Protein AF-0000000072273675 (afdb_homodimer)

Nearest PDB structures (foldseek):
  3fvq-assembly1_A  TM=9.321E-01  e=2.112E-23  Neisseria gonorrhoeae FA 1090
  3fvq-assembly1_B  TM=9.303E-01  e=1.885E-23  Neisseria gonorrhoeae FA 1090
  4u00-assembly1_A  TM=9.281E-01  e=3.523E-23  Thermus thermophilus HB8
  7z19-assembly1_I  TM=9.362E-01  e=3.835E-22  Escherichia coli
  7z17-assembly1_J  TM=9.363E-01  e=7.586E-22  Escherichia coli

Radius of gyration: 26.08 Å; Cα contacts (8 Å, |Δi|>4): 1330; chains: 2; bounding box: 61×72×81 Å

Sequence (666 aa):
MPQPMIVLDHLTKRFAETTVVDDVSLGIDEGTVLTVVGTSGSGKSTLLRLINRLIEPTAGRVLIGGVDTATLAGDDLRRRIGYVIQGYGLFPHRTVAENIATVPRLLKWPRPRIDVRVRDLLAAFQLDPAEHATKFPHQLSGGEQQRVGVARALAAEPALLLMDEPFGALDPLIRGKAQDDLRALQRRFGTTVLLVTHDMEEAFRLGDRVAVMDRARVLQCAPPATLLTRPADAFVERLIGGADRPFRLLDLLSVEAALEPGSAEGPPLAAGASLRDALSALAWSGRPAMAVTDAEGRVLGKVSLGGILAHARGATGDVGVPPAEAEPARGTRMPQPMIVLDHLTKRFAETTVVDDVSLGIDEGTVLTVVGTSGSGKSTLLRLINRLIEPTAGRVLIGGVDTATLAGDDLRRRIGYVIQGYGLFPHRTVAENIATVPRLLKWPRPRIDVRVRDLLAAFQLDPAEHATKFPHQLSGGEQQRVGVARALAAEPALLLMDEPFGALDPLIRGKAQDDLRALQRRFGTTVLLVTHDMEEAFRLGDRVAVMDRARVLQCAPPATLLTRPADAFVERLIGGADRPFRLLDLLSVEAALEPGSAEGPPLAAGASLRDALSALAWSGRPAMAVTDAEGRVLGKVSLGGILAHARGATGDVGVPPAEAEPARGTR

Structure (mmCIF, N/CA/C/O backbone):
data_AF-0000000072273675-model_v1
#
loop_
_entity.id
_entity.type
_entity.pdbx_description
1 polymer 'ABC transporter component'
#
loop_
_atom_site.group_PDB
_atom_site.id
_atom_site.type_symbol
_atom_site.label_atom_id
_atom_site.label_alt_id
_atom_site.label_comp_id
_atom_site.label_asym_id
_atom_site.label_entity_id
_atom_site.label_seq_id
_atom_site.pdbx_PDB_ins_code
_atom_site.Cartn_x
_atom_site.Cartn_y
_atom_site.Cartn_z
_atom_site.occupancy
_atom_site.B_iso_or_equiv
_atom_site.auth_seq_id
_atom_site.auth_comp_id
_atom_site.auth_asym_id
_atom_site.auth_atom_id
_atom_site.pdbx_PDB_model_num
ATOM 1 N N . MET A 1 1 ? -0.897 -37.969 0.464 1 46.06 1 MET A N 1
ATOM 2 C CA . MET A 1 1 ? -1.091 -36.531 0.275 1 46.06 1 MET A CA 1
ATOM 3 C C . MET A 1 1 ? 0.05 -35.938 -0.541 1 46.06 1 MET A C 1
ATOM 5 O O . MET A 1 1 ? 1.196 -36.375 -0.428 1 46.06 1 MET A O 1
ATOM 9 N N . PRO A 1 2 ? -0.247 -35.344 -1.699 1 59.75 2 PRO A N 1
ATOM 10 C CA . PRO A 1 2 ? 0.9 -34.938 -2.52 1 59.75 2 PRO A CA 1
ATOM 11 C C . PRO A 1 2 ? 1.943 -34.156 -1.735 1 59.75 2 PRO A C 1
ATOM 13 O O . PRO A 1 2 ? 1.602 -33.438 -0.777 1 59.75 2 PRO A O 1
ATOM 16 N N . GLN A 1 3 ? 3.055 -34.562 -1.729 1 74.44 3 GLN A N 1
ATOM 17 C CA . GLN A 1 3 ? 4.18 -33.938 -1.027 1 74.44 3 GLN A CA 1
ATOM 18 C C . GLN A 1 3 ? 4.355 -32.469 -1.435 1 74.44 3 GLN A C 1
ATOM 20 O O . GLN A 1 3 ? 4.27 -32.156 -2.617 1 74.44 3 GLN A O 1
ATOM 25 N N . PRO A 1 4 ? 4.426 -31.516 -0.481 1 86.94 4 PRO A N 1
ATOM 26 C CA . PRO A 1 4 ? 4.637 -30.094 -0.782 1 86.94 4 PRO A CA 1
ATOM 27 C C . PRO A 1 4 ? 5.926 -29.844 -1.568 1 86.94 4 PRO A C 1
ATOM 29 O O . PRO A 1 4 ? 6.875 -30.625 -1.464 1 86.94 4 PRO A O 1
ATOM 32 N N . MET A 1 5 ? 5.91 -28.984 -2.455 1 89.94 5 MET A N 1
ATOM 33 C CA . MET A 1 5 ? 7.074 -28.594 -3.238 1 89.94 5 MET A CA 1
ATOM 34 C C . MET A 1 5 ? 8.18 -28.062 -2.332 1 89.94 5 MET A C 1
ATOM 36 O O . MET A 1 5 ? 9.352 -28.406 -2.506 1 89.94 5 MET A O 1
ATOM 40 N N . ILE A 1 6 ? 7.805 -27.281 -1.378 1 94.75 6 ILE A N 1
ATOM 41 C CA . ILE A 1 6 ? 8.75 -26.734 -0.412 1 94.75 6 ILE A CA 1
ATOM 42 C C . ILE A 1 6 ? 8.328 -27.125 1.002 1 94.75 6 ILE A C 1
ATOM 44 O O . ILE A 1 6 ? 7.148 -27.062 1.346 1 94.75 6 ILE A O 1
ATOM 48 N N . VAL A 1 7 ? 9.305 -27.562 1.726 1 96.38 7 VAL A N 1
ATOM 49 C CA . VAL A 1 7 ? 9.062 -27.875 3.131 1 96.38 7 VAL A CA 1
ATOM 50 C C . VAL A 1 7 ? 10.102 -27.172 4.004 1 96.38 7 VAL A C 1
ATOM 52 O O . VAL A 1 7 ? 11.305 -27.391 3.84 1 96.38 7 VAL A O 1
ATOM 55 N N . LEU A 1 8 ? 9.625 -26.266 4.781 1 97.25 8 LEU A N 1
ATOM 56 C CA . LEU A 1 8 ? 10.43 -25.734 5.875 1 97.25 8 LEU A CA 1
ATOM 57 C C . LEU A 1 8 ? 10.258 -26.578 7.133 1 97.25 8 LEU A C 1
ATOM 59 O O . LEU A 1 8 ? 9.148 -26.688 7.672 1 97.25 8 LEU A O 1
ATOM 63 N N . ASP A 1 9 ? 11.352 -27.172 7.488 1 97.25 9 ASP A N 1
ATOM 64 C CA . ASP A 1 9 ? 11.312 -28.109 8.609 1 97.25 9 ASP A CA 1
ATOM 65 C C . ASP A 1 9 ? 12.047 -27.531 9.82 1 97.25 9 ASP A C 1
ATOM 67 O O . ASP A 1 9 ? 13.266 -27.672 9.938 1 97.25 9 ASP A O 1
ATOM 71 N N . HIS A 1 10 ? 11.242 -26.984 10.82 1 97.38 10 HIS A N 1
ATOM 72 C CA . HIS A 1 10 ? 11.758 -26.422 12.062 1 97.38 10 HIS A CA 1
ATOM 73 C C . HIS A 1 10 ? 12.914 -25.469 11.797 1 97.38 10 HIS A C 1
ATOM 75 O O . HIS A 1 10 ? 13.977 -25.578 12.414 1 97.38 10 HIS A O 1
ATOM 81 N N . LEU A 1 11 ? 12.711 -24.625 10.883 1 97.12 11 LEU A N 1
ATOM 82 C CA . LEU A 1 11 ? 13.75 -23.703 10.422 1 97.12 11 LEU A CA 1
ATOM 83 C C . LEU A 1 11 ? 14.008 -22.609 11.453 1 97.12 11 LEU A C 1
ATOM 85 O O . LEU A 1 11 ? 13.07 -21.984 11.953 1 97.12 11 LEU A O 1
ATOM 89 N N . THR A 1 12 ? 15.273 -22.438 11.828 1 97.69 12 THR A N 1
ATOM 90 C CA . THR A 1 12 ? 15.672 -21.422 12.797 1 97.69 12 THR A CA 1
ATOM 91 C C . THR A 1 12 ? 16.875 -20.641 12.297 1 97.69 12 THR A C 1
ATOM 93 O O . THR A 1 12 ? 17.797 -21.219 11.719 1 97.69 12 THR A O 1
ATOM 96 N N . LYS A 1 13 ? 16.844 -19.391 12.383 1 96.19 13 LYS A N 1
ATOM 97 C CA . LYS A 1 13 ? 17.984 -18.531 12.102 1 96.19 13 LYS A CA 1
ATOM 98 C C . LYS A 1 13 ? 18.25 -17.562 13.258 1 96.19 13 LYS A C 1
ATOM 100 O O . LYS A 1 13 ? 17.359 -16.812 13.656 1 96.19 13 LYS A O 1
ATOM 105 N N . ARG A 1 14 ? 19.422 -17.578 13.734 1 94.44 14 ARG A N 1
ATOM 106 C CA . ARG A 1 14 ? 19.891 -16.688 14.797 1 94.44 14 ARG A CA 1
ATOM 107 C C . ARG A 1 14 ? 21.109 -15.891 14.344 1 94.44 14 ARG A C 1
ATOM 109 O O . ARG A 1 14 ? 22.016 -16.438 13.703 1 94.44 14 ARG A O 1
ATOM 116 N N . PHE A 1 15 ? 20.984 -14.594 14.5 1 88.94 15 PHE A N 1
ATOM 117 C CA . PHE A 1 15 ? 22.156 -13.727 14.359 1 88.94 15 PHE A CA 1
ATOM 118 C C . PHE A 1 15 ? 22.672 -13.281 15.719 1 88.94 15 PHE A C 1
ATOM 120 O O . PHE A 1 15 ? 22.047 -12.453 16.375 1 88.94 15 PHE A O 1
ATOM 127 N N . ALA A 1 16 ? 23.781 -13.758 16.078 1 86.19 16 ALA A N 1
ATOM 128 C CA . ALA A 1 16 ? 24.297 -13.492 17.422 1 86.19 16 ALA A CA 1
ATOM 129 C C . ALA A 1 16 ? 23.25 -13.828 18.484 1 86.19 16 ALA A C 1
ATOM 131 O O . ALA A 1 16 ? 22.797 -14.969 18.578 1 86.19 16 ALA A O 1
ATOM 132 N N . GLU A 1 17 ? 22.703 -12.719 19.125 1 84.75 17 GLU A N 1
ATOM 133 C CA . GLU A 1 17 ? 21.781 -12.984 20.234 1 84.75 17 GLU A CA 1
ATOM 134 C C . GLU A 1 17 ? 20.328 -12.82 19.781 1 84.75 17 GLU A C 1
ATOM 136 O O . GLU A 1 17 ? 19.406 -13.055 20.562 1 84.75 17 GLU A O 1
ATOM 141 N N . THR A 1 18 ? 20.125 -12.539 18.547 1 86.12 18 THR A N 1
ATOM 142 C CA . THR A 1 18 ? 18.766 -12.258 18.094 1 86.12 18 THR A CA 1
ATOM 143 C C . THR A 1 18 ? 18.266 -13.375 17.188 1 86.12 18 THR A C 1
ATOM 145 O O . THR A 1 18 ? 18.938 -13.758 16.234 1 86.12 18 THR A O 1
ATOM 148 N N . THR A 1 19 ? 17.156 -13.969 17.578 1 92.31 19 THR A N 1
ATOM 149 C CA . THR A 1 19 ? 16.5 -14.961 16.734 1 92.31 19 THR A CA 1
ATOM 150 C C . THR A 1 19 ? 15.555 -14.281 15.742 1 92.31 19 THR A C 1
ATOM 152 O O . THR A 1 19 ? 14.602 -13.617 16.141 1 92.31 19 THR A O 1
ATOM 155 N N . VAL A 1 20 ? 15.766 -14.484 14.461 1 90.56 20 VAL A N 1
ATOM 156 C CA . VAL A 1 20 ? 15.016 -13.766 13.438 1 90.56 20 VAL A CA 1
ATOM 157 C C . VAL A 1 20 ? 14 -14.711 12.789 1 90.56 20 VAL A C 1
ATOM 159 O O . VAL A 1 20 ? 13 -14.258 12.227 1 90.56 20 VAL A O 1
ATOM 162 N N . VAL A 1 21 ? 14.281 -15.945 12.805 1 94.38 21 VAL A N 1
ATOM 163 C CA . VAL A 1 21 ? 13.367 -17.031 12.453 1 94.38 21 VAL A CA 1
ATOM 164 C C . VAL A 1 21 ? 13.43 -18.125 13.523 1 94.38 21 VAL A C 1
ATOM 166 O O . VAL A 1 21 ? 14.508 -18.625 13.828 1 94.38 21 VAL A O 1
ATOM 169 N N . ASP A 1 22 ? 12.25 -18.422 14.055 1 97.12 22 ASP A N 1
ATOM 170 C CA . ASP A 1 22 ? 12.258 -19.266 15.234 1 97.12 22 ASP A CA 1
ATOM 171 C C . ASP A 1 22 ? 11.375 -20.5 15.031 1 97.12 22 ASP A C 1
ATOM 173 O O . ASP A 1 22 ? 10.164 -20.438 15.258 1 97.12 22 ASP A O 1
ATOM 177 N N . ASP A 1 23 ? 12.023 -21.609 14.641 1 97.19 23 ASP A N 1
ATOM 178 C CA . ASP A 1 23 ? 11.383 -22.906 14.562 1 97.19 23 ASP A CA 1
ATOM 179 C C . ASP A 1 23 ? 10.164 -22.875 13.633 1 97.19 23 ASP A C 1
ATOM 181 O O . ASP A 1 23 ? 9.07 -23.281 14.023 1 97.19 23 ASP A O 1
ATOM 185 N N . VAL A 1 24 ? 10.359 -22.375 12.445 1 97.12 24 VAL A N 1
ATOM 186 C CA . VAL A 1 24 ? 9.273 -22.203 11.484 1 97.12 24 VAL A CA 1
ATOM 187 C C . VAL A 1 24 ? 9.117 -23.484 10.656 1 97.12 24 VAL A C 1
ATOM 189 O O . VAL A 1 24 ? 10.086 -23.984 10.094 1 97.12 24 VAL A O 1
ATOM 192 N N . SER A 1 25 ? 7.961 -24.062 10.656 1 96.75 25 SER A N 1
ATOM 193 C CA . SER A 1 25 ? 7.582 -25.172 9.805 1 96.75 25 SER A CA 1
ATOM 194 C C . SER A 1 25 ? 6.426 -24.812 8.883 1 96.75 25 SER A C 1
ATOM 196 O O . SER A 1 25 ? 5.371 -24.359 9.352 1 96.75 25 SER A O 1
ATOM 198 N N . LEU A 1 26 ? 6.668 -24.953 7.641 1 95.88 26 LEU A N 1
ATOM 199 C CA . LEU A 1 26 ? 5.684 -24.578 6.633 1 95.88 26 LEU A CA 1
ATOM 200 C C . LEU A 1 26 ? 5.832 -25.422 5.375 1 95.88 26 LEU A C 1
ATOM 202 O O . LEU A 1 26 ? 6.941 -25.828 5.023 1 95.88 26 LEU A O 1
ATOM 206 N N . GLY A 1 27 ? 4.762 -25.703 4.73 1 95.75 27 GLY A N 1
ATOM 207 C CA . GLY A 1 27 ? 4.75 -26.375 3.441 1 95.75 27 GLY A CA 1
ATOM 208 C C . GLY A 1 27 ? 4.062 -25.562 2.357 1 95.75 27 GLY A C 1
ATOM 209 O O . GLY A 1 27 ? 3.064 -24.891 2.615 1 95.75 27 GLY A O 1
ATOM 210 N N . ILE A 1 28 ? 4.633 -25.656 1.208 1 95.88 28 ILE A N 1
ATOM 211 C CA . ILE A 1 28 ? 4.027 -25.016 0.046 1 95.88 28 ILE A CA 1
ATOM 212 C C . ILE A 1 28 ? 3.775 -26.062 -1.043 1 95.88 28 ILE A C 1
ATOM 214 O O . ILE A 1 28 ? 4.715 -26.703 -1.527 1 95.88 28 ILE A O 1
ATOM 218 N N . ASP A 1 29 ? 2.58 -26.172 -1.435 1 95.06 29 ASP A N 1
ATOM 219 C CA . ASP A 1 29 ? 2.201 -27.172 -2.434 1 95.06 29 ASP A CA 1
ATOM 220 C C . ASP A 1 29 ? 2.629 -26.734 -3.832 1 95.06 29 ASP A C 1
ATOM 222 O O . ASP A 1 29 ? 2.656 -25.547 -4.137 1 95.06 29 ASP A O 1
ATOM 226 N N . GLU A 1 30 ? 2.896 -27.734 -4.594 1 94.5 30 GLU A N 1
ATOM 227 C CA . GLU A 1 30 ? 3.311 -27.484 -5.969 1 94.5 30 GLU A CA 1
ATOM 228 C C . GLU A 1 30 ? 2.221 -26.75 -6.742 1 94.5 30 GLU A C 1
ATOM 230 O O . GLU A 1 30 ? 1.038 -27.078 -6.621 1 94.5 30 GLU A O 1
ATOM 235 N N . GLY A 1 31 ? 2.633 -25.75 -7.402 1 94 31 GLY A N 1
ATOM 236 C CA . GLY A 1 31 ? 1.733 -25.047 -8.297 1 94 31 GLY A CA 1
ATOM 237 C C . GLY A 1 31 ? 0.788 -24.109 -7.57 1 94 31 GLY A C 1
ATOM 238 O O . GLY A 1 31 ? -0.23 -23.688 -8.125 1 94 31 GLY A O 1
ATOM 239 N N . THR A 1 32 ? 1.103 -23.781 -6.309 1 96.31 32 THR A N 1
ATOM 240 C CA . THR A 1 32 ? 0.247 -22.891 -5.531 1 96.31 32 THR A CA 1
ATOM 241 C C . THR A 1 32 ? 0.997 -21.625 -5.145 1 96.31 32 THR A C 1
ATOM 243 O O . THR A 1 32 ? 2.211 -21.531 -5.344 1 96.31 32 THR A O 1
ATOM 246 N N . VAL A 1 33 ? 0.207 -20.688 -4.672 1 96.88 33 VAL A N 1
ATOM 247 C CA . VAL A 1 33 ? 0.768 -19.422 -4.188 1 96.88 33 VAL A CA 1
ATOM 248 C C . VAL A 1 33 ? 0.585 -19.328 -2.674 1 96.88 33 VAL A C 1
ATOM 250 O O . VAL A 1 33 ? -0.54 -19.391 -2.172 1 96.88 33 VAL A O 1
ATOM 253 N N . LEU A 1 34 ? 1.71 -19.234 -2.002 1 97.88 34 LEU A N 1
ATOM 254 C CA . LEU A 1 34 ? 1.694 -18.906 -0.579 1 97.88 34 LEU A CA 1
ATOM 255 C C . LEU A 1 34 ? 2.152 -17.469 -0.342 1 97.88 34 LEU A C 1
ATOM 257 O O . LEU A 1 34 ? 3.223 -17.078 -0.806 1 97.88 34 LEU A O 1
ATOM 261 N N . THR A 1 35 ? 1.287 -16.703 0.312 1 97.75 35 THR A N 1
ATOM 262 C CA . THR A 1 35 ? 1.697 -15.359 0.7 1 97.75 35 THR A CA 1
ATOM 263 C C . THR A 1 35 ? 2.049 -15.312 2.184 1 97.75 35 THR A C 1
ATOM 265 O O . THR A 1 35 ? 1.415 -15.984 3.002 1 97.75 35 THR A O 1
ATOM 268 N N . VAL A 1 36 ? 3.086 -14.594 2.453 1 96.94 36 VAL A N 1
ATOM 269 C CA . VAL A 1 36 ? 3.531 -14.406 3.83 1 96.94 36 VAL A CA 1
ATOM 270 C C . VAL A 1 36 ? 3.379 -12.938 4.223 1 96.94 36 VAL A C 1
ATOM 272 O O . VAL A 1 36 ? 3.91 -12.047 3.551 1 96.94 36 VAL A O 1
ATOM 275 N N . VAL A 1 37 ? 2.584 -12.758 5.309 1 94.94 37 VAL A N 1
ATOM 276 C CA . VAL A 1 37 ? 2.387 -11.414 5.852 1 94.94 37 VAL A CA 1
ATOM 277 C C . VAL A 1 37 ? 2.848 -11.375 7.305 1 94.94 37 VAL A C 1
ATOM 279 O O . VAL A 1 37 ? 3.002 -12.414 7.945 1 94.94 37 VAL A O 1
ATOM 282 N N . GLY A 1 38 ? 3.105 -10.164 7.773 1 89.88 38 GLY A N 1
ATOM 283 C CA . GLY A 1 38 ? 3.555 -9.992 9.141 1 89.88 38 GLY A CA 1
ATOM 284 C C . GLY A 1 38 ? 4.062 -8.594 9.43 1 89.88 38 GLY A C 1
ATOM 285 O O . GLY A 1 38 ? 4.102 -7.746 8.539 1 89.88 38 GLY A O 1
ATOM 286 N N . THR A 1 39 ? 4.336 -8.422 10.672 1 85.31 39 THR A N 1
ATOM 287 C CA . THR A 1 39 ? 4.836 -7.125 11.102 1 85.31 39 THR A CA 1
ATOM 288 C C . THR A 1 39 ? 6.266 -6.906 10.617 1 85.31 39 THR A C 1
ATOM 290 O O . THR A 1 39 ? 6.934 -7.848 10.188 1 85.31 39 THR A O 1
ATOM 293 N N . SER A 1 40 ? 6.625 -5.672 10.625 1 78.31 40 SER A N 1
ATOM 294 C CA . SER A 1 40 ? 8.008 -5.363 10.289 1 78.31 40 SER A CA 1
ATOM 295 C C . SER A 1 40 ? 8.977 -6.082 11.227 1 78.31 40 SER A C 1
ATOM 297 O O . SER A 1 40 ? 8.766 -6.109 12.445 1 78.31 40 SER A O 1
ATOM 299 N N . GLY A 1 41 ? 9.945 -6.676 10.68 1 77.19 41 GLY A N 1
ATOM 300 C CA . GLY A 1 41 ? 10.945 -7.355 11.484 1 77.19 41 GLY A CA 1
ATOM 301 C C . GLY A 1 41 ? 10.539 -8.758 11.883 1 77.19 41 GLY A C 1
ATOM 302 O O . GLY A 1 41 ? 11.211 -9.398 12.703 1 77.19 41 GLY A O 1
ATOM 303 N N . SER A 1 42 ? 9.469 -9.195 11.328 1 86.44 42 SER A N 1
ATOM 304 C CA . SER A 1 42 ? 8.977 -10.508 11.734 1 86.44 42 SER A CA 1
ATOM 305 C C . SER A 1 42 ? 9.781 -11.625 11.078 1 86.44 42 SER A C 1
ATOM 307 O O . SER A 1 42 ? 9.562 -12.805 11.367 1 86.44 42 SER A O 1
ATOM 309 N N . GLY A 1 43 ? 10.703 -11.32 10.141 1 88.19 43 GLY A N 1
ATOM 310 C CA . GLY A 1 43 ? 11.594 -12.32 9.586 1 88.19 43 GLY A CA 1
ATOM 311 C C . GLY A 1 43 ? 11.195 -12.758 8.188 1 88.19 43 GLY A C 1
ATOM 312 O O . GLY A 1 43 ? 11.781 -13.695 7.637 1 88.19 43 GLY A O 1
ATOM 313 N N . LYS A 1 44 ? 10.227 -12.156 7.562 1 91.5 44 LYS A N 1
ATOM 314 C CA . LYS A 1 44 ? 9.688 -12.555 6.27 1 91.5 44 LYS A CA 1
ATOM 315 C C . LYS A 1 44 ? 10.781 -12.586 5.203 1 91.5 44 LYS A C 1
ATOM 317 O O . LYS A 1 44 ? 10.953 -13.586 4.504 1 91.5 44 LYS A O 1
ATOM 322 N N . SER A 1 45 ? 11.57 -11.477 5.117 1 87.75 45 SER A N 1
ATOM 323 C CA . SER A 1 45 ? 12.641 -11.398 4.129 1 87.75 45 SER A CA 1
ATOM 324 C C . SER A 1 45 ? 13.742 -12.414 4.426 1 87.75 45 SER A C 1
ATOM 326 O O . SER A 1 45 ? 14.32 -13 3.506 1 87.75 45 SER A O 1
ATOM 328 N N . THR A 1 46 ? 14.031 -12.609 5.684 1 90.94 46 THR A N 1
ATOM 329 C CA . THR A 1 46 ? 15.023 -13.594 6.078 1 90.94 46 THR A CA 1
ATOM 330 C C . THR A 1 46 ? 14.586 -15 5.68 1 90.94 46 THR A C 1
ATOM 332 O O . THR A 1 46 ? 15.398 -15.812 5.234 1 90.94 46 THR A O 1
ATOM 335 N N . LEU A 1 47 ? 13.344 -15.234 5.836 1 94.25 47 LEU A N 1
ATOM 336 C CA . LEU A 1 47 ? 12.797 -16.531 5.449 1 94.25 47 LEU A CA 1
ATOM 337 C C . LEU A 1 47 ? 13.07 -16.828 3.975 1 94.25 47 LEU A C 1
ATOM 339 O O . LEU A 1 47 ? 13.516 -17.922 3.625 1 94.25 47 LEU A O 1
ATOM 343 N N . LEU A 1 48 ? 12.875 -15.852 3.084 1 94.12 48 LEU A N 1
ATOM 344 C CA . LEU A 1 48 ? 13.141 -16 1.658 1 94.12 48 LEU A CA 1
ATOM 345 C C . LEU A 1 48 ? 14.617 -16.297 1.406 1 94.12 48 LEU A C 1
ATOM 347 O O . LEU A 1 48 ? 14.953 -17.156 0.594 1 94.12 48 LEU A O 1
ATOM 351 N N . ARG A 1 49 ? 15.453 -15.648 2.143 1 93.38 49 ARG A N 1
ATOM 352 C CA . ARG A 1 49 ? 16.891 -15.805 1.963 1 93.38 49 ARG A CA 1
ATOM 353 C C . ARG A 1 49 ? 17.359 -17.172 2.43 1 93.38 49 ARG A C 1
ATOM 355 O O . ARG A 1 49 ? 18.328 -17.734 1.893 1 93.38 49 ARG A O 1
ATOM 362 N N . LEU A 1 50 ? 16.703 -17.688 3.426 1 95.44 50 LEU A N 1
ATOM 363 C CA . LEU A 1 50 ? 17.016 -19.031 3.889 1 95.44 50 LEU A CA 1
ATOM 364 C C . LEU A 1 50 ? 16.625 -20.078 2.836 1 95.44 50 LEU A C 1
ATOM 366 O O . LEU A 1 50 ? 17.359 -21.031 2.613 1 95.44 50 LEU A O 1
ATOM 370 N N . ILE A 1 51 ? 15.539 -19.828 2.16 1 95.25 51 ILE A N 1
ATOM 371 C CA . ILE A 1 51 ? 15.039 -20.781 1.164 1 95.25 51 ILE A CA 1
ATOM 372 C C . ILE A 1 51 ? 15.969 -20.781 -0.049 1 95.25 51 ILE A C 1
ATOM 374 O O . ILE A 1 51 ? 16.297 -21.844 -0.583 1 95.25 51 ILE A O 1
ATOM 378 N N . ASN A 1 52 ? 16.422 -19.625 -0.432 1 93.5 52 ASN A N 1
ATOM 379 C CA . ASN A 1 52 ? 17.312 -19.562 -1.588 1 93.5 52 ASN A CA 1
ATOM 380 C C . ASN A 1 52 ? 18.781 -19.688 -1.178 1 93.5 52 ASN A C 1
ATOM 382 O O . ASN A 1 52 ? 19.672 -19.547 -2.01 1 93.5 52 ASN A O 1
ATOM 386 N N . ARG A 1 53 ? 19.094 -19.766 0.098 1 95.12 53 ARG A N 1
ATOM 387 C CA . ARG A 1 53 ? 20.391 -20.047 0.726 1 95.12 53 ARG A CA 1
ATOM 388 C C . ARG A 1 53 ? 21.359 -18.891 0.505 1 95.12 53 ARG A C 1
ATOM 390 O O . ARG A 1 53 ? 22.547 -19.125 0.281 1 95.12 53 ARG A O 1
ATOM 397 N N . LEU A 1 54 ? 20.859 -17.734 0.386 1 91.44 54 LEU A N 1
ATOM 398 C CA . LEU A 1 54 ? 21.719 -16.578 0.524 1 91.44 54 LEU A CA 1
ATOM 399 C C . LEU A 1 54 ? 22.266 -16.469 1.941 1 91.44 54 LEU A C 1
ATOM 401 O O . LEU A 1 54 ? 23.328 -15.867 2.158 1 91.44 54 LEU A O 1
ATOM 405 N N . ILE A 1 55 ? 21.484 -16.969 2.869 1 93.06 55 ILE A N 1
ATOM 406 C CA . ILE A 1 55 ? 21.906 -17.188 4.246 1 93.06 55 ILE A CA 1
ATOM 407 C C . ILE A 1 55 ? 21.625 -18.625 4.66 1 93.06 55 ILE A C 1
ATOM 409 O O . ILE A 1 55 ? 20.672 -19.25 4.184 1 93.06 55 ILE A O 1
ATOM 413 N N . GLU A 1 56 ? 22.516 -19.125 5.562 1 95.75 56 GLU A N 1
ATOM 414 C CA . GLU A 1 56 ? 22.344 -20.5 6.023 1 95.75 56 GLU A CA 1
ATOM 415 C C . GLU A 1 56 ? 21.547 -20.547 7.328 1 95.75 56 GLU A C 1
ATOM 417 O O . GLU A 1 56 ? 21.734 -19.703 8.203 1 95.75 56 GLU A O 1
ATOM 422 N N . PRO A 1 57 ? 20.703 -21.531 7.434 1 96.69 57 PRO A N 1
ATOM 423 C CA . PRO A 1 57 ? 19.969 -21.672 8.695 1 96.69 57 PRO A CA 1
ATOM 424 C C . PRO A 1 57 ? 20.875 -22.062 9.859 1 96.69 57 PRO A C 1
ATOM 426 O O . PRO A 1 57 ? 21.938 -22.672 9.656 1 96.69 57 PRO A O 1
ATOM 429 N N . THR A 1 58 ? 20.469 -21.609 11.062 1 97.06 58 THR A N 1
ATOM 430 C CA . THR A 1 58 ? 21.141 -22.047 12.281 1 97.06 58 THR A CA 1
ATOM 431 C C . THR A 1 58 ? 20.719 -23.469 12.641 1 97.06 58 THR A C 1
ATOM 433 O O . THR A 1 58 ? 21.547 -24.266 13.086 1 97.06 58 THR A O 1
ATOM 436 N N . ALA A 1 59 ? 19.5 -23.766 12.484 1 97.31 59 ALA A N 1
ATOM 437 C CA . ALA A 1 59 ? 18.953 -25.094 12.703 1 97.31 59 ALA A CA 1
ATOM 438 C C . ALA A 1 59 ? 17.766 -25.359 11.773 1 97.31 59 ALA A C 1
ATOM 440 O O . ALA A 1 59 ? 17.203 -24.438 11.188 1 97.31 59 ALA A O 1
ATOM 441 N N . GLY A 1 60 ? 17.469 -26.641 11.57 1 97.5 60 GLY A N 1
ATOM 442 C CA . GLY A 1 60 ? 16.391 -27.031 10.664 1 97.5 60 GLY A CA 1
ATOM 443 C C . GLY A 1 60 ? 16.844 -27.156 9.227 1 97.5 60 GLY A C 1
ATOM 444 O O . GLY A 1 60 ? 18.047 -27.156 8.945 1 97.5 60 GLY A O 1
ATOM 445 N N . ARG A 1 61 ? 15.875 -27.359 8.305 1 96.94 61 ARG A N 1
ATOM 446 C CA . ARG A 1 61 ? 16.266 -27.531 6.906 1 96.94 61 ARG A CA 1
ATOM 447 C C . ARG A 1 61 ? 15.148 -27.109 5.965 1 96.94 61 ARG A C 1
ATOM 449 O O . ARG A 1 61 ? 14 -26.969 6.387 1 96.94 61 ARG A O 1
ATOM 456 N N . VAL A 1 62 ? 15.516 -26.875 4.812 1 96.88 62 VAL A N 1
ATOM 457 C CA . VAL A 1 62 ? 14.609 -26.547 3.715 1 96.88 62 VAL A CA 1
ATOM 458 C C . VAL A 1 62 ? 14.656 -27.641 2.658 1 96.88 62 VAL A C 1
ATOM 460 O O . VAL A 1 62 ? 15.742 -28.031 2.207 1 96.88 62 VAL A O 1
ATOM 463 N N . LEU A 1 63 ? 13.508 -28.203 2.357 1 96.44 63 LEU A N 1
ATOM 464 C CA . LEU A 1 63 ? 13.414 -29.188 1.286 1 96.44 63 LEU A CA 1
ATOM 465 C C . LEU A 1 63 ? 12.68 -28.609 0.08 1 96.44 63 LEU A C 1
ATOM 467 O O . LEU A 1 63 ? 11.641 -27.969 0.232 1 96.44 63 LEU A O 1
ATOM 471 N N . ILE A 1 64 ? 13.203 -28.828 -1.05 1 94.31 64 ILE A N 1
ATOM 472 C CA . ILE A 1 64 ? 12.547 -28.484 -2.307 1 94.31 64 ILE A CA 1
ATOM 473 C C . ILE A 1 64 ? 12.438 -29.719 -3.186 1 94.31 64 ILE A C 1
ATOM 475 O O . ILE A 1 64 ? 13.445 -30.344 -3.529 1 94.31 64 ILE A O 1
ATOM 479 N N . GLY A 1 65 ? 11.258 -30.078 -3.467 1 91.5 65 GLY A N 1
ATOM 480 C CA . GL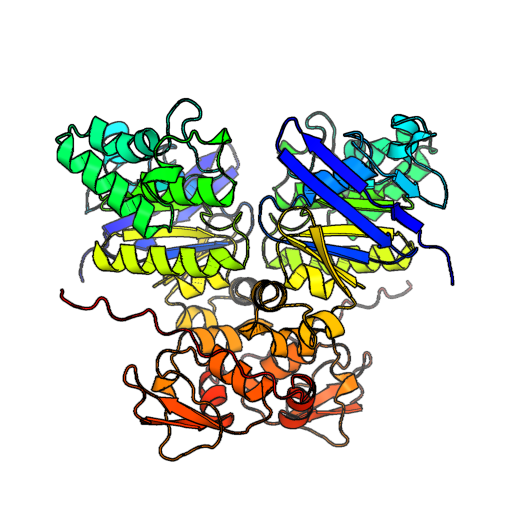Y A 1 65 ? 11.07 -31.328 -4.191 1 91.5 65 GLY A CA 1
ATOM 481 C C . GLY A 1 65 ? 11.57 -32.531 -3.43 1 91.5 65 GLY A C 1
ATOM 482 O O . GLY A 1 65 ? 12.148 -33.469 -4.02 1 91.5 65 GLY A O 1
ATOM 483 N N . GLY A 1 66 ? 11.531 -32.375 -2.189 1 92.31 66 GLY A N 1
ATOM 484 C CA . GLY A 1 66 ? 11.953 -33.5 -1.347 1 92.31 66 GLY A CA 1
ATOM 485 C C . GLY A 1 66 ? 13.445 -33.531 -1.109 1 92.31 66 GLY A C 1
ATOM 486 O O . GLY A 1 66 ? 13.938 -34.344 -0.328 1 92.31 66 GLY A O 1
ATOM 487 N N . VAL A 1 67 ? 14.195 -32.656 -1.708 1 94.31 67 VAL A N 1
ATOM 488 C CA . VAL A 1 67 ? 15.648 -32.656 -1.584 1 94.31 67 VAL A CA 1
ATOM 489 C C . VAL A 1 67 ? 16.078 -31.562 -0.608 1 94.31 67 VAL A C 1
ATOM 491 O O . VAL A 1 67 ? 15.641 -30.406 -0.729 1 94.31 67 VAL A O 1
ATOM 494 N N . ASP A 1 68 ? 16.906 -31.938 0.286 1 96.69 68 ASP A N 1
ATOM 495 C CA . ASP A 1 68 ? 17.484 -30.969 1.214 1 96.69 68 ASP A CA 1
ATOM 496 C C . ASP A 1 68 ? 18.375 -29.984 0.482 1 96.69 68 ASP A C 1
ATOM 498 O O . ASP A 1 68 ? 19.375 -30.375 -0.142 1 96.69 68 ASP A O 1
ATOM 502 N N . THR A 1 69 ? 18.047 -28.734 0.587 1 95.88 69 THR A N 1
ATOM 503 C CA . THR A 1 69 ? 18.766 -27.719 -0.177 1 95.88 69 THR A CA 1
ATOM 504 C C . THR A 1 69 ? 20.219 -27.609 0.298 1 95.88 69 THR A C 1
ATOM 506 O O . THR A 1 69 ? 21.078 -27.109 -0.435 1 95.88 69 THR A O 1
ATOM 509 N N . ALA A 1 70 ? 20.453 -28.047 1.489 1 94.94 70 ALA A N 1
ATOM 510 C CA . ALA A 1 70 ? 21.812 -28 2.033 1 94.94 70 ALA A CA 1
ATOM 511 C C . ALA A 1 70 ? 22.75 -28.922 1.256 1 94.94 70 ALA A C 1
ATOM 513 O O . ALA A 1 70 ? 23.969 -28.781 1.318 1 94.94 70 ALA A O 1
ATOM 514 N N . THR A 1 71 ? 22.203 -29.875 0.552 1 95 71 THR A N 1
ATOM 515 C CA . THR A 1 71 ? 23 -30.859 -0.182 1 95 71 THR A CA 1
ATOM 516 C C . THR A 1 71 ? 23.328 -30.344 -1.579 1 95 71 THR A C 1
ATOM 518 O O . THR A 1 71 ? 24.125 -30.953 -2.301 1 95 71 THR A O 1
ATOM 521 N N . LEU A 1 72 ? 22.766 -29.312 -2.004 1 93.62 72 LEU A N 1
ATOM 522 C CA . LEU A 1 72 ? 22.969 -28.734 -3.332 1 93.62 72 LEU A CA 1
ATOM 523 C C . LEU A 1 72 ? 23.953 -27.578 -3.277 1 93.62 72 LEU A C 1
ATOM 525 O O . LEU A 1 72 ? 24.047 -26.875 -2.268 1 93.62 72 LEU A O 1
ATOM 529 N N . ALA A 1 73 ? 24.672 -27.406 -4.406 1 93.75 73 ALA A N 1
ATOM 530 C CA . ALA A 1 73 ? 25.469 -26.172 -4.535 1 93.75 73 ALA A CA 1
ATOM 531 C C . ALA A 1 73 ? 24.562 -24.953 -4.656 1 93.75 73 ALA A C 1
ATOM 533 O O . ALA A 1 73 ? 23.547 -24.984 -5.367 1 93.75 73 ALA A O 1
ATOM 534 N N . GLY A 1 74 ? 24.891 -23.891 -3.939 1 92.44 74 GLY A N 1
ATOM 535 C CA . GLY A 1 74 ? 24.094 -22.688 -3.893 1 92.44 74 GLY A CA 1
ATOM 536 C C . GLY A 1 74 ? 23.719 -22.156 -5.266 1 92.44 74 GLY A C 1
ATOM 537 O O . GLY A 1 74 ? 22.562 -21.812 -5.52 1 92.44 74 GLY A O 1
ATOM 538 N N . ASP A 1 75 ? 24.688 -22.188 -6.141 1 89.75 75 ASP A N 1
ATOM 539 C CA . ASP A 1 75 ? 24.484 -21.656 -7.484 1 89.75 75 ASP A CA 1
ATOM 540 C C . ASP A 1 75 ? 23.484 -22.516 -8.266 1 89.75 75 ASP A C 1
ATOM 542 O O . ASP A 1 75 ? 22.641 -21.984 -8.992 1 89.75 75 ASP A O 1
ATOM 546 N N . ASP A 1 76 ? 23.625 -23.766 -8.086 1 89.56 76 ASP A N 1
ATOM 547 C CA . ASP A 1 76 ? 22.719 -24.688 -8.773 1 89.56 76 ASP A CA 1
ATOM 548 C C . ASP A 1 76 ? 21.297 -24.531 -8.273 1 89.56 76 ASP A C 1
ATOM 550 O O . ASP A 1 76 ? 20.344 -24.516 -9.07 1 89.56 76 ASP A O 1
ATOM 554 N N . LEU A 1 77 ? 21.203 -24.375 -7.004 1 92.19 77 LEU A N 1
ATOM 555 C CA . LEU A 1 77 ? 19.891 -24.156 -6.398 1 92.19 77 LEU A CA 1
ATOM 556 C C . LEU A 1 77 ? 19.266 -22.891 -6.93 1 92.19 77 LEU A C 1
ATOM 558 O O . LEU A 1 77 ? 18.109 -22.906 -7.387 1 92.19 77 LEU A O 1
ATOM 562 N N . ARG A 1 78 ? 20.016 -21.875 -7 1 90.25 78 ARG A N 1
ATOM 563 C CA . ARG A 1 78 ? 19.5 -20.562 -7.34 1 90.25 78 ARG A CA 1
ATOM 564 C C . ARG A 1 78 ? 19.172 -20.469 -8.828 1 90.25 78 ARG A C 1
ATOM 566 O O . ARG A 1 78 ? 18.359 -19.641 -9.242 1 90.25 78 ARG A O 1
ATOM 573 N N . ARG A 1 79 ? 19.719 -21.297 -9.609 1 86.94 79 ARG A N 1
ATOM 574 C CA . ARG A 1 79 ? 19.391 -21.344 -11.031 1 86.94 79 ARG A CA 1
ATOM 575 C C . ARG A 1 79 ? 18.016 -21.938 -11.258 1 86.94 79 ARG A C 1
ATOM 577 O O . ARG A 1 79 ? 17.406 -21.734 -12.305 1 86.94 79 ARG A O 1
ATOM 584 N N . ARG A 1 80 ? 17.562 -22.547 -10.289 1 88.06 80 ARG A N 1
ATOM 585 C CA . ARG A 1 80 ? 16.281 -23.219 -10.414 1 88.06 80 ARG A CA 1
ATOM 586 C C . ARG A 1 80 ? 15.172 -22.406 -9.75 1 88.06 80 ARG A C 1
ATOM 588 O O . ARG A 1 80 ? 13.992 -22.734 -9.852 1 88.06 80 ARG A O 1
ATOM 595 N N . ILE A 1 81 ? 15.594 -21.391 -9.07 1 92.69 81 ILE A N 1
ATOM 596 C CA . ILE A 1 81 ? 14.648 -20.562 -8.32 1 92.69 81 ILE A CA 1
ATOM 597 C C . ILE A 1 81 ? 14.602 -19.172 -8.93 1 92.69 81 ILE A C 1
ATOM 599 O O . ILE A 1 81 ? 15.641 -18.531 -9.133 1 92.69 81 ILE A O 1
ATOM 603 N N . GLY A 1 82 ? 13.398 -18.766 -9.336 1 92.5 82 GLY A N 1
ATOM 604 C CA . GLY A 1 82 ? 13.219 -17.344 -9.625 1 92.5 82 GLY A CA 1
ATOM 605 C C . GLY A 1 82 ? 13.125 -16.484 -8.375 1 92.5 82 GLY A C 1
ATOM 606 O O . GLY A 1 82 ? 12.445 -16.859 -7.414 1 92.5 82 GLY A O 1
ATOM 607 N N . TYR A 1 83 ? 13.859 -15.422 -8.383 1 91.19 83 TYR A N 1
ATOM 608 C CA . TYR A 1 83 ? 13.883 -14.562 -7.203 1 91.19 83 TYR A CA 1
ATOM 609 C C . TYR A 1 83 ? 13.688 -13.102 -7.582 1 91.19 83 TYR A C 1
ATOM 611 O O . TYR A 1 83 ? 14.422 -12.57 -8.414 1 91.19 83 TYR A O 1
ATOM 619 N N . VAL A 1 84 ? 12.633 -12.523 -6.988 1 88 84 VAL A N 1
ATOM 620 C CA . VAL A 1 84 ? 12.414 -11.086 -7.078 1 88 84 VAL A CA 1
ATOM 621 C C . VAL A 1 84 ? 12.789 -10.422 -5.754 1 88 84 VAL A C 1
ATOM 623 O O . VAL A 1 84 ? 12.109 -10.625 -4.738 1 88 84 VAL A O 1
ATOM 626 N N . ILE A 1 85 ? 13.844 -9.648 -5.801 1 80.81 85 ILE A N 1
ATOM 627 C CA . ILE A 1 85 ? 14.344 -9.023 -4.582 1 80.81 85 ILE A CA 1
ATOM 628 C C . ILE A 1 85 ? 13.734 -7.633 -4.422 1 80.81 85 ILE A C 1
ATOM 630 O O . ILE A 1 85 ? 13.242 -7.051 -5.391 1 80.81 85 ILE A O 1
ATOM 634 N N . GLN A 1 86 ? 13.836 -7.195 -3.168 1 69.75 86 GLN A N 1
ATOM 635 C CA . GLN A 1 86 ? 13.406 -5.824 -2.9 1 69.75 86 GLN A CA 1
ATOM 636 C C . GLN A 1 86 ? 14.258 -4.824 -3.678 1 69.75 86 GLN A C 1
ATOM 638 O O . GLN A 1 86 ? 15.484 -4.926 -3.701 1 69.75 86 GLN A O 1
ATOM 643 N N . GLY A 1 87 ? 13.758 -3.832 -4.355 1 67.69 87 GLY A N 1
ATOM 644 C CA . GLY A 1 87 ? 14.477 -2.893 -5.199 1 67.69 87 GLY A CA 1
ATOM 645 C C . GLY A 1 87 ? 14.711 -3.414 -6.605 1 67.69 87 GLY A C 1
ATOM 646 O O . GLY A 1 87 ? 15.555 -2.891 -7.336 1 67.69 87 GLY A O 1
ATOM 647 N N . TYR A 1 88 ? 14.195 -4.398 -7.047 1 72.44 88 TYR A N 1
ATOM 648 C CA . TYR A 1 88 ? 14.023 -4.98 -8.375 1 72.44 88 TYR A CA 1
ATOM 649 C C . TYR A 1 88 ? 15.289 -5.711 -8.812 1 72.44 88 TYR A C 1
ATOM 651 O O . TYR A 1 88 ? 15.25 -6.562 -9.703 1 72.44 88 TYR A O 1
ATOM 659 N N . GLY A 1 89 ? 16.469 -5.336 -8.258 1 78.88 89 GLY A N 1
ATOM 660 C CA . GLY A 1 89 ? 17.703 -6.082 -8.445 1 78.88 89 GLY A CA 1
ATOM 661 C C . GLY A 1 89 ? 18.125 -6.164 -9.898 1 78.88 89 GLY A C 1
ATOM 662 O O . GLY A 1 89 ? 18.688 -7.18 -10.328 1 78.88 89 GLY A O 1
ATOM 663 N N . LEU A 1 90 ? 17.766 -5.188 -10.711 1 90.19 90 LEU A N 1
ATOM 664 C CA . LEU A 1 90 ? 18.141 -5.227 -12.125 1 90.19 90 LEU A CA 1
ATOM 665 C C . LEU A 1 90 ? 19.609 -4.848 -12.297 1 90.19 90 LEU A C 1
ATOM 667 O O . LEU A 1 90 ? 20.141 -4.016 -11.555 1 90.19 90 LEU A O 1
ATOM 671 N N . PHE A 1 91 ? 20.25 -5.512 -13.258 1 92.75 91 PHE A N 1
ATOM 672 C CA . PHE A 1 91 ? 21.609 -5.133 -13.617 1 92.75 91 PHE A CA 1
ATOM 673 C C . PHE A 1 91 ? 21.609 -3.824 -14.398 1 92.75 91 PHE A C 1
ATOM 675 O O . PHE A 1 91 ? 21.141 -3.768 -15.539 1 92.75 91 PHE A O 1
ATOM 682 N N . PRO A 1 92 ? 22.188 -2.814 -13.789 1 91.69 92 PRO A N 1
ATOM 683 C CA . PRO A 1 92 ? 22.062 -1.48 -14.375 1 91.69 92 PRO A CA 1
ATOM 684 C C . PRO A 1 92 ? 22.781 -1.362 -15.719 1 91.69 92 PRO A C 1
ATOM 686 O O . PRO A 1 92 ? 22.453 -0.492 -16.531 1 91.69 92 PRO A O 1
ATOM 689 N N . HIS A 1 93 ? 23.734 -2.227 -15.961 1 94.06 93 HIS A N 1
ATOM 690 C CA . HIS A 1 93 ? 24.547 -2.123 -17.172 1 94.06 93 HIS A CA 1
ATOM 691 C C . HIS A 1 93 ? 24.047 -3.051 -18.266 1 94.06 93 HIS A C 1
ATOM 693 O O . HIS A 1 93 ? 24.703 -3.217 -19.297 1 94.06 93 HIS A O 1
ATOM 699 N N . ARG A 1 94 ? 22.953 -3.648 -18.078 1 96.38 94 ARG A N 1
ATOM 700 C CA . ARG A 1 94 ? 22.328 -4.523 -19.078 1 96.38 94 ARG A CA 1
ATOM 701 C C . ARG A 1 94 ? 20.969 -3.99 -19.5 1 96.38 94 ARG A C 1
ATOM 703 O O . ARG A 1 94 ? 20.281 -3.334 -18.719 1 96.38 94 ARG A O 1
ATOM 710 N N . THR A 1 95 ? 20.703 -4.348 -20.719 1 97 95 THR A N 1
ATOM 711 C CA . THR A 1 95 ? 19.391 -3.955 -21.219 1 97 95 THR A CA 1
ATOM 712 C C . THR A 1 95 ? 18.281 -4.785 -20.562 1 97 95 THR A C 1
ATOM 714 O O . THR A 1 95 ? 18.562 -5.762 -19.859 1 97 95 THR A O 1
ATOM 717 N N . VAL A 1 96 ? 17.094 -4.324 -20.766 1 97 96 VAL A N 1
ATOM 718 C CA . VAL A 1 96 ? 15.914 -5.039 -20.266 1 97 96 VAL A CA 1
ATOM 719 C C . VAL A 1 96 ? 15.938 -6.477 -20.781 1 97 96 VAL A C 1
ATOM 721 O O . VAL A 1 96 ? 15.781 -7.422 -20 1 97 96 VAL A O 1
ATOM 724 N N . ALA A 1 97 ? 16.188 -6.586 -22.094 1 97.56 97 ALA A N 1
ATOM 725 C CA . ALA A 1 97 ? 16.234 -7.918 -22.688 1 97.56 97 ALA A CA 1
ATOM 726 C C . ALA A 1 97 ? 17.344 -8.766 -22.078 1 97.56 97 ALA A C 1
ATOM 728 O O . ALA A 1 97 ? 17.141 -9.953 -21.797 1 97.56 97 ALA A O 1
ATOM 729 N N . GLU A 1 98 ? 18.453 -8.188 -21.844 1 96.94 98 GLU A N 1
ATOM 730 C CA . GLU A 1 98 ? 19.594 -8.898 -21.266 1 96.94 98 GLU A CA 1
ATOM 731 C C . GLU A 1 98 ? 19.312 -9.297 -19.828 1 96.94 98 GLU A C 1
ATOM 733 O O . GLU A 1 98 ? 19.719 -10.375 -19.375 1 96.94 98 GLU A O 1
ATOM 738 N N . ASN A 1 99 ? 18.672 -8.422 -19.141 1 96.88 99 ASN A N 1
ATOM 739 C CA . ASN A 1 99 ? 18.266 -8.742 -17.766 1 96.88 99 ASN A CA 1
ATOM 740 C C . ASN A 1 99 ? 17.375 -9.977 -17.719 1 96.88 99 ASN A C 1
ATOM 742 O O . ASN A 1 99 ? 17.625 -10.906 -16.953 1 96.88 99 ASN A O 1
ATOM 746 N N . ILE A 1 100 ? 16.406 -9.969 -18.562 1 96.06 100 ILE A N 1
ATOM 747 C CA . ILE A 1 100 ? 15.438 -11.055 -18.578 1 96.06 100 ILE A CA 1
ATOM 748 C C . ILE A 1 100 ? 16.109 -12.344 -19.047 1 96.06 100 ILE A C 1
ATOM 750 O O . ILE A 1 100 ? 15.789 -13.43 -18.547 1 96.06 100 ILE A O 1
ATOM 754 N N . ALA A 1 101 ? 17.094 -12.211 -19.906 1 97.12 101 ALA A N 1
ATOM 755 C CA . ALA A 1 101 ? 17.734 -13.375 -20.516 1 97.12 101 ALA A CA 1
ATOM 756 C C . ALA A 1 101 ? 18.828 -13.938 -19.625 1 97.12 101 ALA A C 1
ATOM 758 O O . ALA A 1 101 ? 19.438 -14.961 -19.953 1 97.12 101 ALA A O 1
ATOM 759 N N . THR A 1 102 ? 19.047 -13.375 -18.547 1 94.19 102 THR A N 1
ATOM 760 C CA . THR A 1 102 ? 20.203 -13.688 -17.734 1 94.19 102 THR A CA 1
ATOM 761 C C . THR A 1 102 ? 20.25 -15.172 -17.391 1 94.19 102 THR A C 1
ATOM 763 O O . THR A 1 102 ? 21.219 -15.859 -17.719 1 94.19 102 THR A O 1
ATOM 766 N N . VAL A 1 103 ? 19.234 -15.695 -16.812 1 92.62 103 VAL A N 1
ATOM 767 C CA . VAL A 1 103 ? 19.25 -17.078 -16.344 1 92.62 103 VAL A CA 1
ATOM 768 C C . VAL A 1 103 ? 19.125 -18.016 -17.531 1 92.62 103 VAL A C 1
ATOM 770 O O . VAL A 1 103 ? 19.844 -19.016 -17.625 1 92.62 103 VAL A O 1
ATOM 773 N N . PRO A 1 104 ? 18.25 -17.75 -18.5 1 95.88 104 PRO A N 1
ATOM 774 C CA . PRO A 1 104 ? 18.219 -18.594 -19.688 1 95.88 104 PRO A CA 1
ATOM 775 C C . PRO A 1 104 ? 19.578 -18.734 -20.344 1 95.88 104 PRO A C 1
ATOM 777 O O . PRO A 1 104 ? 19.938 -19.828 -20.797 1 95.88 104 PRO A O 1
ATOM 780 N N . ARG A 1 105 ? 20.344 -17.688 -20.391 1 95.56 105 ARG A N 1
ATOM 781 C CA . ARG A 1 105 ? 21.672 -17.734 -20.969 1 95.56 105 ARG A CA 1
ATOM 782 C C . ARG A 1 105 ? 22.609 -18.594 -20.125 1 95.56 105 ARG A C 1
ATOM 784 O O . ARG A 1 105 ? 23.406 -19.375 -20.672 1 95.56 105 ARG A O 1
ATOM 791 N N . LEU A 1 106 ? 22.484 -18.422 -18.844 1 91.81 106 LEU A N 1
ATOM 792 C CA . LEU A 1 106 ? 23.297 -19.219 -17.938 1 91.81 106 LEU A CA 1
ATOM 793 C C . LEU A 1 106 ? 22.984 -20.703 -18.109 1 91.81 106 LEU A C 1
ATOM 795 O O . LEU A 1 106 ? 23.875 -21.547 -17.953 1 91.81 106 LEU A O 1
ATOM 799 N N . LEU A 1 107 ? 21.75 -20.984 -18.453 1 92.88 107 LEU A N 1
ATOM 800 C CA . LEU A 1 107 ? 21.312 -22.359 -18.641 1 92.88 107 LEU A CA 1
ATOM 801 C C . LEU A 1 107 ? 21.547 -22.828 -20.062 1 92.88 107 LEU A C 1
ATOM 803 O O . LEU A 1 107 ? 21.141 -23.922 -20.453 1 92.88 107 LEU A O 1
ATOM 807 N N . LYS A 1 108 ? 22.094 -21.953 -20.875 1 94.88 108 LYS A N 1
ATOM 808 C CA . LYS A 1 108 ? 22.531 -22.25 -22.234 1 94.88 108 LYS A CA 1
ATOM 809 C C . LYS A 1 108 ? 21.359 -22.594 -23.141 1 94.88 108 LYS A C 1
ATOM 811 O O . LYS A 1 108 ? 21.438 -23.516 -23.969 1 94.88 108 LYS A O 1
ATOM 816 N N . TRP A 1 109 ? 20.312 -21.875 -22.922 1 95.62 109 TRP A N 1
ATOM 817 C CA . TRP A 1 109 ? 19.219 -21.984 -23.875 1 95.62 109 TRP A CA 1
ATOM 818 C C . TRP A 1 109 ? 19.625 -21.5 -25.25 1 95.62 109 TRP A C 1
ATOM 820 O O . TRP A 1 109 ? 20.5 -20.641 -25.391 1 95.62 109 TRP A O 1
ATOM 830 N N . PRO A 1 110 ? 19.047 -22.188 -26.297 1 97.12 110 PRO A N 1
ATOM 831 C CA . PRO A 1 110 ? 19.297 -21.641 -27.641 1 97.12 110 PRO A CA 1
ATOM 832 C C . PRO A 1 110 ? 18.812 -20.203 -27.797 1 97.12 110 PRO A C 1
ATOM 834 O O . PRO A 1 110 ? 17.781 -19.828 -27.25 1 97.12 110 PRO A O 1
ATOM 837 N N . ARG A 1 111 ? 19.516 -19.484 -28.531 1 96.06 111 ARG A N 1
ATOM 838 C CA . ARG A 1 111 ? 19.281 -18.062 -28.688 1 96.06 111 ARG A CA 1
ATOM 839 C C . ARG A 1 111 ? 17.859 -17.797 -29.203 1 96.06 111 ARG A C 1
ATOM 841 O O . ARG A 1 111 ? 17.156 -16.938 -28.672 1 96.06 111 ARG A O 1
ATOM 848 N N . PRO A 1 112 ? 17.375 -18.484 -30.141 1 96.56 112 PRO A N 1
ATOM 849 C CA . PRO A 1 112 ? 16.016 -18.219 -30.625 1 96.56 112 PRO A CA 1
ATOM 850 C C . PRO A 1 112 ? 14.961 -18.422 -29.547 1 96.56 112 PRO A C 1
ATOM 852 O O . PRO A 1 112 ? 13.977 -17.672 -29.5 1 96.56 112 PRO A O 1
ATOM 855 N N . ARG A 1 113 ? 15.211 -19.375 -28.703 1 96.25 113 ARG A N 1
ATOM 856 C CA . ARG A 1 113 ? 14.281 -19.625 -27.609 1 96.25 113 ARG A CA 1
ATOM 857 C C . ARG A 1 113 ? 14.281 -18.484 -26.609 1 96.25 113 ARG A C 1
ATOM 859 O O . ARG A 1 113 ? 13.227 -18.078 -26.125 1 96.25 113 ARG A O 1
ATOM 866 N N . ILE A 1 114 ? 15.461 -18.016 -26.359 1 97.06 114 ILE A N 1
ATOM 867 C CA . ILE A 1 114 ? 15.609 -16.906 -25.422 1 97.06 114 ILE A CA 1
ATOM 868 C C . ILE A 1 114 ? 14.891 -15.672 -25.953 1 97.06 114 ILE A C 1
ATOM 870 O O . ILE A 1 114 ? 14.156 -15 -25.219 1 97.06 114 ILE A O 1
ATOM 874 N N . ASP A 1 115 ? 15.031 -15.422 -27.203 1 96.38 115 ASP A N 1
ATOM 875 C CA . ASP A 1 115 ? 14.43 -14.242 -27.828 1 96.38 115 ASP A CA 1
ATOM 876 C C . ASP A 1 115 ? 12.906 -14.297 -27.75 1 96.38 115 ASP A C 1
ATOM 878 O O . ASP A 1 115 ? 12.258 -13.305 -27.422 1 96.38 115 ASP A O 1
ATOM 882 N N . VAL A 1 116 ? 12.43 -15.438 -28.047 1 95.75 116 VAL A N 1
ATOM 883 C CA . VAL A 1 116 ? 10.984 -15.625 -27.984 1 95.75 116 VAL A CA 1
ATOM 884 C C . VAL A 1 116 ? 10.492 -15.461 -26.562 1 95.75 116 VAL A C 1
ATOM 886 O O . VAL A 1 116 ? 9.484 -14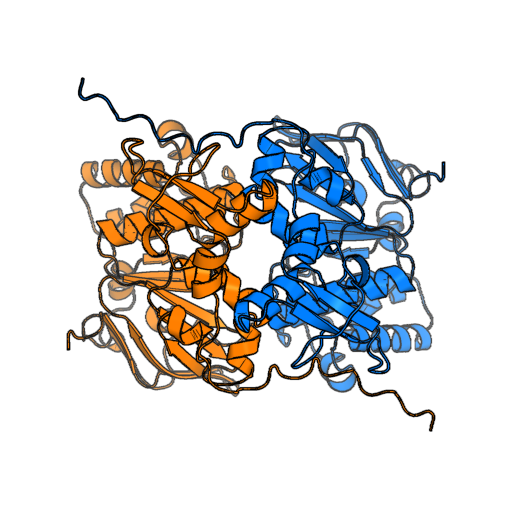.797 -26.312 1 95.75 116 VAL A O 1
ATOM 889 N N . ARG A 1 117 ? 11.227 -16.031 -25.609 1 94.5 117 ARG A N 1
ATOM 890 C CA . ARG A 1 117 ? 10.867 -15.969 -24.188 1 94.5 117 ARG A CA 1
ATOM 891 C C . ARG A 1 117 ? 10.852 -14.523 -23.688 1 94.5 117 ARG A C 1
ATOM 893 O O . ARG A 1 117 ? 9.93 -14.117 -22.984 1 94.5 117 ARG A O 1
ATOM 900 N N . VAL A 1 118 ? 11.828 -13.797 -24.094 1 96.19 118 VAL A N 1
ATOM 901 C CA . VAL A 1 118 ? 11.961 -12.406 -23.672 1 96.19 118 VAL A CA 1
ATOM 902 C C . VAL A 1 118 ? 10.789 -11.594 -24.219 1 96.19 118 VAL A C 1
ATOM 904 O O . VAL A 1 118 ? 10.148 -10.836 -23.484 1 96.19 118 VAL A O 1
ATOM 907 N N . ARG A 1 119 ? 10.461 -11.797 -25.422 1 94.81 119 ARG A N 1
ATOM 908 C CA . ARG A 1 119 ? 9.367 -11.078 -26.047 1 94.81 119 ARG A CA 1
ATOM 909 C C . ARG A 1 119 ? 8.031 -11.414 -25.391 1 94.81 119 ARG A C 1
ATOM 911 O O . ARG A 1 119 ? 7.223 -10.523 -25.125 1 94.81 119 ARG A O 1
ATOM 918 N N . ASP A 1 120 ? 7.855 -12.664 -25.156 1 90.44 120 ASP A N 1
ATOM 919 C CA . ASP A 1 120 ? 6.609 -13.125 -24.547 1 90.44 120 ASP A CA 1
ATOM 920 C C . ASP A 1 120 ? 6.422 -12.523 -23.156 1 90.44 120 ASP A C 1
ATOM 922 O O . ASP A 1 120 ? 5.324 -12.078 -22.812 1 90.44 120 ASP A O 1
ATOM 926 N N . LEU A 1 121 ? 7.484 -12.531 -22.375 1 90.12 121 LEU A N 1
ATOM 927 C CA . LEU A 1 121 ? 7.402 -12.023 -21 1 90.12 121 LEU A CA 1
ATOM 928 C C . LEU A 1 121 ? 7.164 -10.523 -21 1 90.12 121 LEU A C 1
ATOM 930 O O . LEU A 1 121 ? 6.359 -10.023 -20.203 1 90.12 121 LEU A O 1
ATOM 934 N N . LEU A 1 122 ? 7.828 -9.836 -21.891 1 91.56 122 LEU A N 1
ATOM 935 C CA . LEU A 1 122 ? 7.609 -8.398 -21.984 1 91.56 122 LEU A CA 1
ATOM 936 C C . LEU A 1 122 ? 6.16 -8.094 -22.359 1 91.56 122 LEU A C 1
ATOM 938 O O . LEU A 1 122 ? 5.527 -7.23 -21.75 1 91.56 122 LEU A O 1
ATOM 942 N N . ALA A 1 123 ? 5.637 -8.82 -23.25 1 86.5 123 ALA A N 1
ATOM 943 C CA . ALA A 1 123 ? 4.246 -8.641 -23.672 1 86.5 123 ALA A CA 1
ATOM 944 C C . ALA A 1 123 ? 3.283 -8.961 -22.531 1 86.5 123 ALA A C 1
ATOM 946 O O . ALA A 1 123 ? 2.318 -8.227 -22.297 1 86.5 123 ALA A O 1
ATOM 947 N N . ALA A 1 124 ? 3.604 -9.953 -21.828 1 80.94 124 ALA A N 1
ATOM 948 C CA . ALA A 1 124 ? 2.738 -10.398 -20.75 1 80.94 124 ALA A CA 1
ATOM 949 C C . ALA A 1 124 ? 2.645 -9.336 -19.656 1 80.94 124 ALA A C 1
ATOM 951 O O . ALA A 1 124 ? 1.608 -9.203 -19 1 80.94 124 ALA A O 1
ATOM 952 N N . PHE A 1 125 ? 3.723 -8.586 -19.438 1 79.38 125 PHE A N 1
ATOM 953 C CA . PHE A 1 125 ? 3.742 -7.57 -18.391 1 79.38 125 PHE A CA 1
ATOM 954 C C . PHE A 1 125 ? 3.525 -6.184 -18.984 1 79.38 125 PHE A C 1
ATOM 956 O O . PHE A 1 125 ? 3.941 -5.18 -18.406 1 79.38 125 PHE A O 1
ATOM 963 N N . GLN A 1 126 ? 2.984 -6.195 -20.188 1 79 126 GLN A N 1
ATOM 964 C CA . GLN A 1 126 ? 2.529 -4.98 -20.844 1 79 126 GLN A CA 1
ATOM 965 C C . GLN A 1 126 ? 3.688 -4.016 -21.094 1 79 126 GLN A C 1
ATOM 967 O O . GLN A 1 126 ? 3.57 -2.818 -20.828 1 79 126 GLN A O 1
ATOM 972 N N . LEU A 1 127 ? 4.746 -4.586 -21.406 1 84.88 127 LEU A N 1
ATOM 973 C CA . LEU A 1 127 ? 5.902 -3.848 -21.906 1 84.88 127 LEU A CA 1
ATOM 974 C C . LEU A 1 127 ? 6.152 -4.16 -23.375 1 84.88 127 LEU A C 1
ATOM 976 O O . LEU A 1 127 ? 6.398 -5.312 -23.734 1 84.88 127 LEU A O 1
ATOM 980 N N . ASP A 1 128 ? 5.938 -3.178 -24.156 1 90.44 128 ASP A N 1
ATOM 981 C CA . ASP A 1 128 ? 6.18 -3.391 -25.578 1 90.44 128 ASP A CA 1
ATOM 982 C C . ASP A 1 128 ? 7.621 -3.818 -25.844 1 90.44 128 ASP A C 1
ATOM 984 O O . ASP A 1 128 ? 8.555 -3.055 -25.578 1 90.44 128 ASP A O 1
ATOM 988 N N . PRO A 1 129 ? 7.762 -4.965 -26.391 1 93.69 129 PRO A N 1
ATOM 989 C CA . PRO A 1 129 ? 9.125 -5.457 -26.609 1 93.69 129 PRO A CA 1
ATOM 990 C C . PRO A 1 129 ? 9.938 -4.543 -27.516 1 93.69 129 PRO A C 1
ATOM 992 O O . PRO A 1 129 ? 11.125 -4.32 -27.266 1 93.69 129 PRO A O 1
ATOM 995 N N . ALA A 1 130 ? 9.328 -3.98 -28.547 1 92.25 130 ALA A N 1
ATOM 996 C CA . ALA A 1 130 ? 10.023 -3.119 -29.484 1 92.25 130 ALA A CA 1
ATOM 997 C C . ALA A 1 130 ? 10.539 -1.854 -28.812 1 92.25 130 ALA A C 1
ATOM 999 O O . ALA A 1 130 ? 11.609 -1.343 -29.156 1 92.25 130 ALA A O 1
ATOM 1000 N N . GLU A 1 131 ? 9.875 -1.497 -27.828 1 91.56 131 GLU A N 1
ATOM 1001 C CA . GLU A 1 131 ? 10.211 -0.244 -27.156 1 91.56 131 GLU A CA 1
ATOM 1002 C C . GLU A 1 131 ? 11.102 -0.486 -25.953 1 91.56 131 GLU A C 1
ATOM 1004 O O . GLU A 1 131 ? 12.031 0.286 -25.688 1 91.56 131 GLU A O 1
ATOM 1009 N N . HIS A 1 132 ? 10.859 -1.534 -25.25 1 93.69 132 HIS A N 1
ATOM 1010 C CA . HIS A 1 132 ? 11.438 -1.649 -23.906 1 93.69 132 HIS A CA 1
ATOM 1011 C C . HIS A 1 132 ? 12.656 -2.57 -23.922 1 93.69 132 HIS A C 1
ATOM 1013 O O . HIS A 1 132 ? 13.539 -2.447 -23.062 1 93.69 132 HIS A O 1
ATOM 1019 N N . ALA A 1 133 ? 12.797 -3.418 -24.844 1 95.81 133 ALA A N 1
ATOM 1020 C CA . ALA A 1 133 ? 13.797 -4.48 -24.828 1 95.81 133 ALA A CA 1
ATOM 1021 C C . ALA A 1 133 ? 15.211 -3.904 -24.781 1 95.81 133 ALA A C 1
ATOM 1023 O O . ALA A 1 133 ? 16.094 -4.457 -24.125 1 95.81 133 ALA A O 1
ATOM 1024 N N . THR A 1 134 ? 15.398 -2.795 -25.422 1 95.31 134 THR A N 1
ATOM 1025 C CA . THR A 1 134 ? 16.75 -2.262 -25.578 1 95.31 134 THR A CA 1
ATOM 1026 C C . THR A 1 134 ? 17.016 -1.174 -24.547 1 95.31 134 THR A C 1
ATOM 1028 O O . THR A 1 134 ? 18.125 -0.631 -24.484 1 95.31 134 THR A O 1
ATOM 1031 N N . LYS A 1 135 ? 16.078 -0.976 -23.766 1 94.25 135 LYS A N 1
ATOM 1032 C CA . LYS A 1 135 ? 16.25 0.045 -22.734 1 94.25 135 LYS A CA 1
ATOM 1033 C C . LYS A 1 135 ? 17.094 -0.484 -21.578 1 94.25 135 LYS A C 1
ATOM 1035 O O . LYS A 1 135 ? 17.156 -1.695 -21.359 1 94.25 135 LYS A O 1
ATOM 1040 N N . PHE A 1 136 ? 17.703 0.46 -20.922 1 93.12 136 PHE A N 1
ATOM 1041 C CA . PHE A 1 136 ? 18.406 0.158 -19.672 1 93.12 136 PHE A CA 1
ATOM 1042 C C . PHE A 1 136 ? 17.531 0.478 -18.469 1 93.12 136 PHE A C 1
ATOM 1044 O O . PHE A 1 136 ? 16.594 1.273 -18.578 1 93.12 136 PHE A O 1
ATOM 1051 N N . PRO A 1 137 ? 17.797 -0.112 -17.297 1 90.44 137 PRO A N 1
ATOM 1052 C CA . PRO A 1 137 ? 16.969 0.082 -16.109 1 90.44 137 PRO A CA 1
ATOM 1053 C C . PRO A 1 137 ? 16.781 1.556 -15.75 1 90.44 137 PRO A C 1
ATOM 1055 O O . PRO A 1 137 ? 15.688 1.969 -15.367 1 90.44 137 PRO A O 1
ATOM 1058 N N . HIS A 1 138 ? 17.797 2.328 -15.969 1 82.12 138 HIS A N 1
ATOM 1059 C CA . HIS A 1 138 ? 17.703 3.734 -15.594 1 82.12 138 HIS A CA 1
ATOM 1060 C C . HIS A 1 138 ? 16.75 4.492 -16.516 1 82.12 138 HIS A C 1
ATOM 1062 O O . HIS A 1 138 ? 16.344 5.613 -16.203 1 82.12 138 HIS A O 1
ATOM 1068 N N . GLN A 1 139 ? 16.391 3.9 -17.609 1 82.81 139 GLN A N 1
ATOM 1069 C CA . GLN A 1 139 ? 15.492 4.512 -18.578 1 82.81 139 GLN A CA 1
ATOM 1070 C C . GLN A 1 139 ? 14.047 4.094 -18.328 1 82.81 139 GLN A C 1
ATOM 1072 O O . GLN A 1 139 ? 13.141 4.488 -19.062 1 82.81 139 GLN A O 1
ATOM 1077 N N . LEU A 1 140 ? 13.859 3.305 -17.297 1 82 140 LEU A N 1
ATOM 1078 C CA . LEU A 1 140 ? 12.539 2.785 -16.953 1 82 140 LEU A CA 1
ATOM 1079 C C . LEU A 1 140 ? 11.977 3.488 -15.727 1 82 140 LEU A C 1
ATOM 1081 O O . LEU A 1 140 ? 12.734 3.955 -14.875 1 82 140 LEU A O 1
ATOM 1085 N N . SER A 1 141 ? 10.672 3.596 -15.719 1 69.12 141 SER A N 1
ATOM 1086 C CA . SER A 1 141 ? 10.031 3.994 -14.469 1 69.12 141 SER A CA 1
ATOM 1087 C C . SER A 1 141 ? 10.172 2.912 -13.406 1 69.12 141 SER A C 1
ATOM 1089 O O . SER A 1 141 ? 10.531 1.774 -13.711 1 69.12 141 SER A O 1
ATOM 1091 N N . GLY A 1 142 ? 9.977 3.244 -12.117 1 69.81 142 GLY A N 1
ATOM 1092 C CA . GLY A 1 142 ? 10 2.275 -11.039 1 69.81 142 GLY A CA 1
ATOM 1093 C C . GLY A 1 142 ? 9.094 1.087 -11.273 1 69.81 142 GLY A C 1
ATOM 1094 O O . GLY A 1 142 ? 9.492 -0.061 -11.078 1 69.81 142 GLY A O 1
ATOM 1095 N N . GLY A 1 143 ? 7.902 1.403 -11.742 1 71.25 143 GLY A N 1
ATOM 1096 C CA . GLY A 1 143 ? 6.961 0.338 -12.047 1 71.25 143 GLY A CA 1
ATOM 1097 C C . GLY A 1 143 ? 7.422 -0.563 -13.172 1 71.25 143 GLY A C 1
ATOM 1098 O O . GLY A 1 143 ? 7.234 -1.78 -13.117 1 71.25 143 GLY A O 1
ATOM 1099 N N . GLU A 1 144 ? 7.988 0.073 -14.172 1 77.06 144 GLU A N 1
ATOM 1100 C CA . GLU A 1 144 ? 8.539 -0.708 -15.273 1 77.06 144 GLU A CA 1
ATOM 1101 C C . GLU A 1 144 ? 9.688 -1.596 -14.805 1 77.06 144 GLU A C 1
ATOM 1103 O O . GLU A 1 144 ? 9.781 -2.76 -15.203 1 77.06 144 GLU A O 1
ATOM 1108 N N . GLN A 1 145 ? 10.516 -1.034 -13.953 1 83.38 145 GLN A N 1
ATOM 1109 C CA . GLN A 1 145 ? 11.625 -1.81 -13.414 1 83.38 145 GLN A CA 1
ATOM 1110 C C . GLN A 1 145 ? 11.125 -3.021 -12.633 1 83.38 145 GLN A C 1
ATOM 1112 O O . GLN A 1 145 ? 11.688 -4.113 -12.75 1 83.38 145 GLN A O 1
ATOM 1117 N N . GLN A 1 146 ? 10.148 -2.795 -11.945 1 77.69 146 GLN A N 1
ATOM 1118 C CA . GLN A 1 146 ? 9.562 -3.881 -11.164 1 77.69 146 GLN A CA 1
ATOM 1119 C C . GLN A 1 146 ? 9.039 -4.988 -12.078 1 77.69 146 GLN A C 1
ATOM 1121 O O . GLN A 1 146 ? 9.297 -6.168 -11.844 1 77.69 146 GLN A O 1
ATOM 1126 N N . ARG A 1 147 ? 8.328 -4.617 -13.062 1 79.94 147 ARG A N 1
ATOM 1127 C CA . ARG A 1 147 ? 7.773 -5.586 -14 1 79.94 147 ARG A CA 1
ATOM 1128 C C . ARG A 1 147 ? 8.883 -6.352 -14.711 1 79.94 147 ARG A C 1
ATOM 1130 O O . ARG A 1 147 ? 8.773 -7.562 -14.922 1 79.94 147 ARG A O 1
ATOM 1137 N N . VAL A 1 148 ? 9.93 -5.656 -15.031 1 89.31 148 VAL A N 1
ATOM 1138 C CA . VAL A 1 148 ? 11.078 -6.312 -15.641 1 89.31 148 VAL A CA 1
ATOM 1139 C C . VAL A 1 148 ? 11.703 -7.289 -14.641 1 89.31 148 VAL A C 1
ATOM 1141 O O . VAL A 1 148 ? 12.117 -8.391 -15.016 1 89.31 148 VAL A O 1
ATOM 1144 N N . GLY A 1 149 ? 11.719 -6.895 -13.406 1 89.31 149 GLY A N 1
ATOM 1145 C CA . GLY A 1 149 ? 12.242 -7.77 -12.367 1 89.31 149 GLY A CA 1
ATOM 1146 C C . GLY A 1 149 ? 11.484 -9.078 -12.25 1 89.31 149 GLY A C 1
ATOM 1147 O O . GLY A 1 149 ? 12.086 -10.148 -12.133 1 89.31 149 GLY A O 1
ATOM 1148 N N . VAL A 1 150 ? 10.188 -8.977 -12.32 1 86.25 150 VAL A N 1
ATOM 1149 C CA . VAL A 1 150 ? 9.352 -10.172 -12.242 1 86.25 150 VAL A CA 1
ATOM 1150 C C . VAL A 1 150 ? 9.555 -11.023 -13.492 1 86.25 150 VAL A C 1
ATOM 1152 O O . VAL A 1 150 ? 9.688 -12.242 -13.406 1 86.25 150 VAL A O 1
ATOM 1155 N N . ALA A 1 151 ? 9.625 -10.375 -14.633 1 89 151 ALA A N 1
ATOM 1156 C CA . ALA A 1 151 ? 9.867 -11.086 -15.883 1 89 151 ALA A CA 1
ATOM 1157 C C . ALA A 1 151 ? 11.188 -11.852 -15.828 1 89 151 ALA A C 1
ATOM 1159 O O . ALA A 1 151 ? 11.258 -13.008 -16.25 1 89 151 ALA A O 1
ATOM 1160 N N . ARG A 1 152 ? 12.117 -11.18 -15.336 1 93.06 152 ARG A N 1
ATOM 1161 C CA . ARG A 1 152 ? 13.422 -11.805 -15.219 1 93.06 152 ARG A CA 1
ATOM 1162 C C . ARG A 1 152 ? 13.352 -13.055 -14.336 1 93.06 152 ARG A C 1
ATOM 1164 O O . ARG A 1 152 ? 13.922 -14.094 -14.68 1 93.06 152 ARG A O 1
ATOM 1171 N N . ALA A 1 153 ? 12.664 -12.938 -13.281 1 91.19 153 ALA A N 1
ATOM 1172 C CA . ALA A 1 153 ? 12.555 -14.039 -12.328 1 91.19 153 ALA A CA 1
ATOM 1173 C C . ALA A 1 153 ? 11.828 -15.227 -12.945 1 91.19 153 ALA A C 1
ATOM 1175 O O . ALA A 1 153 ? 12.086 -16.375 -12.578 1 91.19 153 ALA A O 1
ATOM 1176 N N . LEU A 1 154 ? 11.031 -14.984 -13.961 1 89.94 154 LEU A N 1
ATOM 1177 C CA . LEU A 1 154 ? 10.203 -16.031 -14.562 1 89.94 154 LEU A CA 1
ATOM 1178 C C . LEU A 1 154 ? 10.844 -16.562 -15.836 1 89.94 154 LEU A C 1
ATOM 1180 O O . LEU A 1 154 ? 10.391 -17.562 -16.391 1 89.94 154 LEU A O 1
ATOM 1184 N N . ALA A 1 155 ? 11.836 -15.953 -16.266 1 92.5 155 ALA A N 1
ATOM 1185 C CA . ALA A 1 155 ? 12.367 -16.156 -17.625 1 92.5 155 ALA A CA 1
ATOM 1186 C C . ALA A 1 155 ? 12.766 -17.609 -17.844 1 92.5 155 ALA A C 1
ATOM 1188 O O . ALA A 1 155 ? 12.5 -18.172 -18.906 1 92.5 155 ALA A O 1
ATOM 1189 N N . ALA A 1 156 ? 13.359 -18.219 -16.891 1 91.69 156 ALA A N 1
ATOM 1190 C CA . ALA A 1 156 ? 13.891 -19.562 -17.078 1 91.69 156 ALA A CA 1
ATOM 1191 C C . ALA A 1 156 ? 12.875 -20.609 -16.641 1 91.69 156 ALA A C 1
ATOM 1193 O O . ALA A 1 156 ? 13.234 -21.766 -16.375 1 91.69 156 ALA A O 1
ATOM 1194 N N . GLU A 1 157 ? 11.656 -20.188 -16.406 1 88.5 157 GLU A N 1
ATOM 1195 C CA . GLU A 1 157 ? 10.57 -21.094 -16.047 1 88.5 157 GLU A CA 1
ATOM 1196 C C . GLU A 1 157 ? 10.891 -21.859 -14.766 1 88.5 157 GLU A C 1
ATOM 1198 O O . GLU A 1 157 ? 10.797 -23.078 -14.727 1 88.5 157 GLU A O 1
ATOM 1203 N N . PRO A 1 158 ? 11.172 -21.156 -13.773 1 90.69 158 PRO A N 1
ATOM 1204 C CA . PRO A 1 158 ? 11.531 -21.812 -12.516 1 90.69 158 PRO A CA 1
ATOM 1205 C C . PRO A 1 158 ? 10.359 -22.578 -11.898 1 90.69 158 PRO A C 1
ATOM 1207 O O . PRO A 1 158 ? 9.203 -22.203 -12.094 1 90.69 158 PRO A O 1
ATOM 1210 N N . ALA A 1 159 ? 10.727 -23.641 -11.219 1 87.56 159 ALA A N 1
ATOM 1211 C CA . ALA A 1 159 ? 9.703 -24.391 -10.5 1 87.56 159 ALA A CA 1
ATOM 1212 C C . ALA A 1 159 ? 9.211 -23.625 -9.273 1 87.56 159 ALA A C 1
ATOM 1214 O O . ALA A 1 159 ? 8.094 -23.844 -8.805 1 87.56 159 ALA A O 1
ATOM 1215 N N . LEU A 1 160 ? 10.109 -22.75 -8.852 1 94.25 160 LEU A N 1
ATOM 1216 C CA . LEU A 1 160 ? 9.82 -21.969 -7.648 1 94.25 160 LEU A CA 1
ATOM 1217 C C . LEU A 1 160 ? 10.141 -20.5 -7.863 1 94.25 160 LEU A C 1
ATOM 1219 O O . LEU A 1 160 ? 11.172 -20.156 -8.438 1 94.25 160 LEU A O 1
ATOM 1223 N N . LEU A 1 161 ? 9.156 -19.688 -7.484 1 95.12 161 LEU A N 1
ATOM 1224 C CA . LEU A 1 161 ? 9.328 -18.25 -7.559 1 95.12 161 LEU A CA 1
ATOM 1225 C C . LEU A 1 161 ? 9.219 -17.609 -6.176 1 95.12 161 LEU A C 1
ATOM 1227 O O . LEU A 1 161 ? 8.219 -17.797 -5.48 1 95.12 161 LEU A O 1
ATOM 1231 N N . LEU A 1 162 ? 10.305 -16.984 -5.746 1 95.62 162 LEU A N 1
ATOM 1232 C CA . LEU A 1 162 ? 10.336 -16.234 -4.496 1 95.62 162 LEU A CA 1
ATOM 1233 C C . LEU A 1 162 ? 10.258 -14.727 -4.762 1 95.62 162 LEU A C 1
ATOM 1235 O O . LEU A 1 162 ? 11.031 -14.195 -5.566 1 95.62 162 LEU A O 1
ATOM 1239 N N . MET A 1 163 ? 9.297 -14.109 -4.082 1 93.88 163 MET A N 1
ATOM 1240 C CA . MET A 1 163 ? 9.141 -12.68 -4.328 1 93.88 163 MET A CA 1
ATOM 1241 C C . MET A 1 163 ? 9.086 -11.906 -3.014 1 93.88 163 MET A C 1
ATOM 1243 O O . MET A 1 163 ? 8.312 -12.25 -2.119 1 93.88 163 MET A O 1
ATOM 1247 N N . ASP A 1 164 ? 9.875 -10.914 -2.949 1 90.88 164 ASP A N 1
ATOM 1248 C CA . ASP A 1 164 ? 9.93 -10.047 -1.776 1 90.88 164 ASP A CA 1
ATOM 1249 C C . ASP A 1 164 ? 9.32 -8.68 -2.074 1 90.88 164 ASP A C 1
ATOM 1251 O O . ASP A 1 164 ? 9.992 -7.801 -2.609 1 90.88 164 ASP A O 1
ATOM 1255 N N . GLU A 1 165 ? 8.055 -8.5 -1.729 1 85.62 165 GLU A N 1
ATOM 1256 C CA . GLU A 1 165 ? 7.277 -7.273 -1.902 1 85.62 165 GLU A CA 1
ATOM 1257 C C . GLU A 1 165 ? 7.32 -6.797 -3.35 1 85.62 165 GLU A C 1
ATOM 1259 O O . GLU A 1 165 ? 7.629 -5.633 -3.615 1 85.62 165 GLU A O 1
ATOM 1264 N N . PRO A 1 166 ? 6.848 -7.559 -4.262 1 86.44 166 PRO A N 1
ATOM 1265 C CA . PRO A 1 166 ? 7.059 -7.285 -5.684 1 86.44 166 PRO A CA 1
ATOM 1266 C C . PRO A 1 166 ? 6.195 -6.137 -6.199 1 86.44 166 PRO A C 1
ATOM 1268 O O . PRO A 1 166 ? 6.48 -5.566 -7.254 1 86.44 166 PRO A O 1
ATOM 1271 N N . PHE A 1 167 ? 5.148 -5.75 -5.438 1 82.94 167 PHE A N 1
ATOM 1272 C CA . PHE A 1 167 ? 4.215 -4.789 -6.016 1 82.94 167 PHE A CA 1
ATOM 1273 C C . PHE A 1 167 ? 4.121 -3.539 -5.152 1 82.94 167 PHE A C 1
ATOM 1275 O O . PHE A 1 167 ? 3.264 -2.686 -5.379 1 82.94 167 PHE A O 1
ATOM 1282 N N . GLY A 1 168 ? 4.977 -3.365 -4.227 1 76.19 168 GLY A N 1
ATOM 1283 C CA . GLY A 1 168 ? 4.902 -2.291 -3.252 1 76.19 168 GLY A CA 1
ATOM 1284 C C . GLY A 1 168 ? 5.133 -0.919 -3.857 1 76.19 168 GLY A C 1
ATOM 1285 O O . GLY A 1 168 ? 4.613 0.081 -3.357 1 76.19 168 GLY A O 1
ATOM 1286 N N . ALA A 1 169 ? 5.871 -0.85 -4.93 1 69.75 169 ALA A N 1
ATOM 1287 C CA . ALA A 1 169 ? 6.254 0.444 -5.488 1 69.75 169 ALA A CA 1
ATOM 1288 C C . ALA A 1 169 ? 5.371 0.806 -6.684 1 69.75 169 ALA A C 1
ATOM 1290 O O . ALA A 1 169 ? 5.555 1.858 -7.301 1 69.75 169 ALA A O 1
ATOM 1291 N N . LEU A 1 170 ? 4.418 -0.021 -6.918 1 77.81 170 LEU A N 1
ATOM 1292 C CA . LEU A 1 170 ? 3.576 0.216 -8.086 1 77.81 170 LEU A CA 1
ATOM 1293 C C . LEU A 1 170 ? 2.402 1.124 -7.73 1 77.81 170 LEU A C 1
ATOM 1295 O O . LEU A 1 170 ? 1.875 1.061 -6.617 1 77.81 170 LEU A O 1
ATOM 1299 N N . ASP A 1 171 ? 2.035 1.98 -8.68 1 79.06 171 ASP A N 1
ATOM 1300 C CA . ASP A 1 171 ? 0.851 2.811 -8.477 1 79.06 171 ASP A CA 1
ATOM 1301 C C . ASP A 1 171 ? -0.425 1.977 -8.562 1 79.06 171 ASP A C 1
ATOM 1303 O O . ASP A 1 171 ? -0.407 0.852 -9.062 1 79.06 171 ASP A O 1
ATOM 1307 N N . PRO A 1 172 ? -1.51 2.506 -8.086 1 78.44 172 PRO A N 1
ATOM 1308 C CA . PRO A 1 172 ? -2.756 1.744 -7.984 1 78.44 172 PRO A CA 1
ATOM 1309 C C . PRO A 1 172 ? -3.285 1.288 -9.344 1 78.44 172 PRO A C 1
ATOM 1311 O O . PRO A 1 172 ? -3.924 0.236 -9.438 1 78.44 172 PRO A O 1
ATOM 1314 N N . LEU A 1 173 ? -3.023 2.014 -10.383 1 77.25 173 LEU A N 1
ATOM 1315 C CA . LEU A 1 173 ? -3.586 1.702 -11.688 1 77.25 173 LEU A CA 1
ATOM 1316 C C . LEU A 1 173 ? -2.943 0.447 -12.273 1 77.25 173 LEU A C 1
ATOM 1318 O O . LEU A 1 173 ? -3.615 -0.349 -12.93 1 77.25 173 LEU A O 1
ATOM 1322 N N . ILE A 1 174 ? -1.698 0.252 -11.914 1 76.81 174 ILE A N 1
ATOM 1323 C CA . ILE A 1 174 ? -0.953 -0.833 -12.547 1 76.81 174 ILE A CA 1
ATOM 1324 C C . ILE A 1 174 ? -0.867 -2.021 -11.594 1 76.81 174 ILE A C 1
ATOM 1326 O O . ILE A 1 174 ? -0.71 -3.166 -12.031 1 76.81 174 ILE A O 1
ATOM 1330 N N . ARG A 1 175 ? -1 -1.748 -10.328 1 82.75 175 ARG A N 1
ATOM 1331 C CA . ARG A 1 175 ? -0.803 -2.77 -9.305 1 82.75 175 ARG A CA 1
ATOM 1332 C C . ARG A 1 175 ? -1.786 -3.922 -9.484 1 82.75 175 ARG A C 1
ATOM 1334 O O . ARG A 1 175 ? -1.387 -5.086 -9.523 1 82.75 175 ARG A O 1
ATOM 1341 N N . GLY A 1 176 ? -3.08 -3.561 -9.633 1 82.06 176 GLY A N 1
ATOM 1342 C CA . GLY A 1 176 ? -4.086 -4.594 -9.812 1 82.06 176 GLY A CA 1
ATOM 1343 C C . GLY A 1 176 ? -3.834 -5.469 -11.031 1 82.06 176 GLY A C 1
ATOM 1344 O O . GLY A 1 176 ? -3.916 -6.695 -10.945 1 82.06 176 GLY A O 1
ATOM 1345 N N . LYS A 1 177 ? -3.512 -4.855 -12.039 1 80.06 177 LYS A N 1
ATOM 1346 C CA . LYS A 1 177 ? -3.264 -5.578 -13.281 1 80.06 177 LYS A CA 1
ATOM 1347 C C . LYS A 1 177 ? -2.025 -6.461 -13.172 1 80.06 177 LYS A C 1
ATOM 1349 O O . LYS A 1 177 ? -2.025 -7.602 -13.633 1 80.06 177 LYS A O 1
ATOM 1354 N N . ALA A 1 178 ? -0.973 -5.922 -12.586 1 81.94 178 ALA A N 1
ATOM 1355 C CA . ALA A 1 178 ? 0.253 -6.695 -12.406 1 81.94 178 ALA A CA 1
ATOM 1356 C C . ALA A 1 178 ? -0.005 -7.945 -11.57 1 81.94 178 ALA A C 1
ATOM 1358 O O . ALA A 1 178 ? 0.537 -9.016 -11.859 1 81.94 178 ALA A O 1
ATOM 1359 N N . GLN A 1 179 ? -0.789 -7.805 -10.578 1 87.44 179 GLN A N 1
ATOM 1360 C CA . GLN A 1 179 ? -1.146 -8.938 -9.734 1 87.44 179 GLN A CA 1
ATOM 1361 C C . GLN A 1 179 ? -1.948 -9.977 -10.516 1 87.44 179 GLN A C 1
ATOM 1363 O O . GLN A 1 179 ? -1.69 -11.18 -10.406 1 87.44 179 GLN A O 1
ATOM 1368 N N . ASP A 1 180 ? -2.85 -9.469 -11.328 1 85.12 180 ASP A N 1
ATOM 1369 C CA . ASP A 1 180 ? -3.633 -10.367 -12.18 1 85.12 180 ASP A CA 1
ATOM 1370 C C . ASP A 1 180 ? -2.738 -11.109 -13.172 1 85.12 180 ASP A C 1
ATOM 1372 O O . ASP A 1 180 ? -2.918 -12.305 -13.406 1 85.12 180 ASP A O 1
ATOM 1376 N N . ASP A 1 181 ? -1.841 -10.391 -13.672 1 81.88 181 ASP A N 1
ATOM 1377 C CA . ASP A 1 181 ? -0.917 -10.984 -14.625 1 81.88 181 ASP A CA 1
ATOM 1378 C C . ASP A 1 181 ? -0.069 -12.07 -13.969 1 81.88 181 ASP A C 1
ATOM 1380 O O . ASP A 1 181 ? 0.138 -13.141 -14.547 1 81.88 181 ASP A O 1
ATOM 1384 N N . LEU A 1 182 ? 0.427 -11.805 -12.844 1 85.69 182 LEU A N 1
ATOM 1385 C CA . LEU A 1 182 ? 1.202 -12.812 -12.125 1 85.69 182 LEU A CA 1
ATOM 1386 C C . LEU A 1 182 ? 0.374 -14.07 -11.898 1 85.69 182 LEU A C 1
ATOM 1388 O O . LEU A 1 182 ? 0.862 -15.188 -12.102 1 85.69 182 LEU A O 1
ATOM 1392 N N . ARG A 1 183 ? -0.808 -13.875 -11.492 1 88.56 183 ARG A N 1
ATOM 1393 C CA . ARG A 1 183 ? -1.676 -15.023 -11.234 1 88.56 183 ARG A CA 1
ATOM 1394 C C . ARG A 1 183 ? -1.928 -15.82 -12.508 1 88.56 183 ARG A C 1
ATOM 1396 O O . ARG A 1 183 ? -1.907 -17.047 -12.484 1 88.56 183 ARG A O 1
ATOM 1403 N N . ALA A 1 184 ? -2.16 -15.109 -13.555 1 84.31 184 ALA A N 1
ATOM 1404 C CA . ALA A 1 184 ? -2.395 -15.773 -14.836 1 84.31 184 ALA A CA 1
ATOM 1405 C C . ALA A 1 184 ? -1.171 -16.562 -15.273 1 84.31 184 ALA A C 1
ATOM 1407 O O . ALA A 1 184 ? -1.294 -17.703 -15.727 1 84.31 184 ALA A O 1
ATOM 1408 N N . LEU A 1 185 ? -0.071 -15.984 -15.094 1 80.44 185 LEU A N 1
ATOM 1409 C CA . LEU A 1 185 ? 1.17 -16.641 -15.484 1 80.44 185 LEU A CA 1
ATOM 1410 C C . LEU A 1 185 ? 1.441 -17.844 -14.586 1 80.44 185 LEU A C 1
ATOM 1412 O O . LEU A 1 185 ? 1.878 -18.906 -15.062 1 80.44 185 LEU A O 1
ATOM 1416 N N . GLN A 1 186 ? 1.255 -17.672 -13.328 1 87.5 186 GLN A N 1
ATOM 1417 C CA . GLN A 1 186 ? 1.417 -18.766 -12.375 1 87.5 186 GLN A CA 1
ATOM 1418 C C . GLN A 1 186 ? 0.524 -19.953 -12.742 1 87.5 186 GLN A C 1
ATOM 1420 O O . GLN A 1 186 ? 0.973 -21.094 -12.734 1 87.5 186 GLN A O 1
ATOM 1425 N N . ARG A 1 187 ? -0.678 -19.703 -13.133 1 87.38 187 ARG A N 1
ATOM 1426 C CA . ARG A 1 187 ? -1.613 -20.766 -13.5 1 87.38 187 ARG A CA 1
ATOM 1427 C C . ARG A 1 187 ? -1.199 -21.422 -14.812 1 87.38 187 ARG A C 1
ATOM 1429 O O . ARG A 1 187 ? -1.272 -22.641 -14.945 1 87.38 187 ARG A O 1
ATOM 1436 N N . ARG A 1 188 ? -0.801 -20.641 -15.672 1 83.19 188 ARG A N 1
ATOM 1437 C CA . ARG A 1 188 ? -0.419 -21.141 -16.984 1 83.19 188 ARG A CA 1
ATOM 1438 C C . ARG A 1 188 ? 0.8 -22.047 -16.906 1 83.19 188 ARG A C 1
ATOM 1440 O O . ARG A 1 188 ? 0.843 -23.094 -17.547 1 83.19 188 ARG A O 1
ATOM 1447 N N . PHE A 1 189 ? 1.732 -21.672 -16.062 1 80.62 189 PHE A N 1
ATOM 1448 C CA . PHE A 1 189 ? 3 -22.391 -16.047 1 80.62 189 PHE A CA 1
ATOM 1449 C C . PHE A 1 189 ? 3.064 -23.344 -14.867 1 80.62 189 PHE A C 1
ATOM 1451 O O . PHE A 1 189 ? 3.959 -24.188 -14.797 1 80.62 189 PHE A O 1
ATOM 1458 N N . GLY A 1 190 ? 2.188 -23.219 -14 1 88.06 190 GLY A N 1
ATOM 1459 C CA . GLY A 1 190 ? 2.168 -24.094 -12.836 1 88.06 190 GLY A CA 1
ATOM 1460 C C . GLY A 1 190 ? 3.301 -23.812 -11.867 1 88.06 190 GLY A C 1
ATOM 1461 O O . GLY A 1 190 ? 3.758 -24.719 -11.164 1 88.06 190 GLY A O 1
ATOM 1462 N N . THR A 1 191 ? 3.781 -22.656 -11.852 1 91.5 191 THR A N 1
ATOM 1463 C CA . THR A 1 191 ? 4.895 -22.281 -10.992 1 91.5 191 THR A CA 1
ATOM 1464 C C . THR A 1 191 ? 4.438 -22.156 -9.539 1 91.5 191 THR A C 1
ATOM 1466 O O . THR A 1 191 ? 3.328 -21.688 -9.266 1 91.5 191 THR A O 1
ATOM 1469 N N . THR A 1 192 ? 5.297 -22.703 -8.633 1 95.69 192 THR A N 1
ATOM 1470 C CA . THR A 1 192 ? 5.062 -22.5 -7.207 1 95.69 192 THR A CA 1
ATOM 1471 C C . THR A 1 192 ? 5.594 -21.141 -6.762 1 95.69 192 THR A C 1
ATOM 1473 O O . THR A 1 192 ? 6.719 -20.766 -7.102 1 95.69 192 THR A O 1
ATOM 1476 N N . VAL A 1 193 ? 4.719 -20.375 -5.977 1 96.19 193 VAL A N 1
ATOM 1477 C CA . VAL A 1 193 ? 5.109 -19.016 -5.652 1 96.19 193 VAL A CA 1
ATOM 1478 C C . VAL A 1 193 ? 5.078 -18.812 -4.141 1 96.19 193 VAL A C 1
ATOM 1480 O O . VAL A 1 193 ? 4.125 -19.219 -3.473 1 96.19 193 VAL A O 1
ATOM 1483 N N . LEU A 1 194 ? 6.145 -18.281 -3.637 1 97 194 LEU A N 1
ATOM 1484 C CA . LEU A 1 194 ? 6.18 -17.719 -2.291 1 97 194 LEU A CA 1
ATOM 1485 C C . LEU A 1 194 ? 6.371 -16.219 -2.34 1 97 194 LEU A C 1
ATOM 1487 O O . LEU A 1 194 ? 7.402 -15.727 -2.801 1 97 194 LEU A O 1
ATOM 1491 N N . LEU A 1 195 ? 5.348 -15.516 -1.809 1 96.19 195 LEU A N 1
ATOM 1492 C CA . LEU A 1 195 ? 5.32 -14.055 -1.914 1 96.19 195 LEU A CA 1
ATOM 1493 C C . LEU A 1 195 ? 5.219 -13.414 -0.535 1 96.19 195 LEU A C 1
ATOM 1495 O O . LEU A 1 195 ? 4.316 -13.742 0.241 1 96.19 195 LEU A O 1
ATOM 1499 N N . VAL A 1 196 ? 6.191 -12.594 -0.275 1 93.88 196 VAL A N 1
ATOM 1500 C CA . VAL A 1 196 ? 6.152 -11.805 0.954 1 93.88 196 VAL A CA 1
ATOM 1501 C C . VAL A 1 196 ? 5.582 -10.422 0.663 1 93.88 196 VAL A C 1
ATOM 1503 O O . VAL A 1 196 ? 5.977 -9.773 -0.309 1 93.88 196 VAL A O 1
ATOM 1506 N N . THR A 1 197 ? 4.633 -9.977 1.521 1 90.62 197 THR A N 1
ATOM 1507 C CA . THR A 1 197 ? 4.039 -8.656 1.32 1 90.62 197 THR A CA 1
ATOM 1508 C C . THR A 1 197 ? 3.525 -8.086 2.641 1 90.62 197 THR A C 1
ATOM 1510 O O . THR A 1 197 ? 3.223 -8.844 3.57 1 90.62 197 THR A O 1
ATOM 1513 N N . HIS A 1 198 ? 3.531 -6.828 2.691 1 84 198 HIS A N 1
ATOM 1514 C CA . HIS A 1 198 ? 2.887 -6.164 3.818 1 84 198 HIS A CA 1
ATOM 1515 C C . HIS A 1 198 ? 1.479 -5.699 3.455 1 84 198 HIS A C 1
ATOM 1517 O O . HIS A 1 198 ? 0.763 -5.156 4.301 1 84 198 HIS A O 1
ATOM 1523 N N . ASP A 1 199 ? 1.052 -5.977 2.293 1 88 199 ASP A N 1
ATOM 1524 C CA . ASP A 1 199 ? -0.274 -5.613 1.805 1 88 199 ASP A CA 1
ATOM 1525 C C . ASP A 1 199 ? -1.254 -6.773 1.955 1 88 199 ASP A C 1
ATOM 1527 O O . ASP A 1 199 ? -1.182 -7.754 1.213 1 88 199 ASP A O 1
ATOM 1531 N N . MET A 1 200 ? -2.256 -6.52 2.764 1 90.75 200 MET A N 1
ATOM 1532 C CA . MET A 1 200 ? -3.197 -7.594 3.064 1 90.75 200 MET A CA 1
ATOM 1533 C C . MET A 1 200 ? -4.094 -7.883 1.865 1 90.75 200 MET A C 1
ATOM 1535 O O . MET A 1 200 ? -4.48 -9.031 1.633 1 90.75 200 MET A O 1
ATOM 1539 N N . GLU A 1 201 ? -4.473 -6.883 1.123 1 89.19 201 GLU A N 1
ATOM 1540 C CA . GLU A 1 201 ? -5.301 -7.113 -0.058 1 89.19 201 GLU A CA 1
ATOM 1541 C C . GLU A 1 201 ? -4.582 -7.996 -1.074 1 89.19 201 GLU A C 1
ATOM 1543 O O . GLU A 1 201 ? -5.172 -8.922 -1.625 1 89.19 201 GLU A O 1
ATOM 1548 N N . GLU A 1 202 ? -3.363 -7.707 -1.221 1 91.69 202 GLU A N 1
ATOM 1549 C CA . GLU A 1 202 ? -2.525 -8.5 -2.117 1 91.69 202 GLU A CA 1
ATOM 1550 C C . GLU A 1 202 ? -2.416 -9.945 -1.635 1 91.69 202 GLU A C 1
ATOM 1552 O O . GLU A 1 202 ? -2.543 -10.875 -2.428 1 91.69 202 GLU A O 1
ATOM 1557 N N . ALA A 1 203 ? -2.213 -10.039 -0.357 1 95.25 203 ALA A N 1
ATOM 1558 C CA . ALA A 1 203 ? -2.033 -11.367 0.236 1 95.25 203 ALA A CA 1
ATOM 1559 C C . ALA A 1 203 ? -3.271 -12.234 0.028 1 95.25 203 ALA A C 1
ATOM 1561 O O . ALA A 1 203 ? -3.164 -13.391 -0.383 1 95.25 203 ALA A O 1
ATOM 1562 N N . PHE A 1 204 ? -4.402 -11.688 0.177 1 94.44 204 PHE A N 1
ATOM 1563 C CA . PHE A 1 204 ? -5.645 -12.453 0.097 1 94.44 204 PHE A CA 1
ATOM 1564 C C . PHE A 1 204 ? -6.047 -12.68 -1.355 1 94.44 204 PHE A C 1
ATOM 1566 O O . PHE A 1 204 ? -6.641 -13.703 -1.688 1 94.44 204 PHE A O 1
ATOM 1573 N N . ARG A 1 205 ? -5.676 -11.789 -2.168 1 91 205 ARG A N 1
ATOM 1574 C CA . ARG A 1 205 ? -6.039 -11.891 -3.578 1 91 205 ARG A CA 1
ATOM 1575 C C . ARG A 1 205 ? -5.191 -12.938 -4.289 1 91 205 ARG A C 1
ATOM 1577 O O . ARG A 1 205 ? -5.699 -13.703 -5.117 1 91 205 ARG A O 1
ATOM 1584 N N . LEU A 1 206 ? -3.98 -12.992 -3.939 1 94.75 206 LEU A N 1
ATOM 1585 C CA . LEU A 1 206 ? -3.051 -13.828 -4.688 1 94.75 206 LEU A CA 1
ATOM 1586 C C . LEU A 1 206 ? -2.859 -15.18 -4.004 1 94.75 206 LEU A C 1
ATOM 1588 O O . LEU A 1 206 ? -2.568 -16.188 -4.664 1 94.75 206 LEU A O 1
ATOM 1592 N N . GLY A 1 207 ? -3.016 -15.211 -2.736 1 96.56 207 GLY A N 1
ATOM 1593 C CA . GLY A 1 207 ? -2.629 -16.391 -1.982 1 96.56 207 GLY A CA 1
ATOM 1594 C C . GLY A 1 207 ? -3.695 -17.469 -1.974 1 96.56 207 GLY A C 1
ATOM 1595 O O . GLY A 1 207 ? -4.855 -17.203 -1.652 1 96.56 207 GLY A O 1
ATOM 1596 N N . ASP A 1 208 ? -3.227 -18.688 -2.283 1 96.69 208 ASP A N 1
ATOM 1597 C CA . ASP A 1 208 ? -4.062 -19.844 -1.962 1 96.69 208 ASP A CA 1
ATOM 1598 C C . ASP A 1 208 ? -4.113 -20.078 -0.455 1 96.69 208 ASP A C 1
ATOM 1600 O O . ASP A 1 208 ? -5.145 -20.484 0.08 1 96.69 208 ASP A O 1
ATOM 1604 N N . ARG A 1 209 ? -3 -19.875 0.097 1 97.62 209 ARG A N 1
ATOM 1605 C CA . ARG A 1 209 ? -2.842 -19.797 1.546 1 97.62 209 ARG A CA 1
ATOM 1606 C C . ARG A 1 209 ? -2.047 -18.562 1.954 1 97.62 209 ARG A C 1
ATOM 1608 O O . ARG A 1 209 ? -1.283 -18.016 1.154 1 97.62 209 ARG A O 1
ATOM 1615 N N . VAL A 1 210 ? -2.357 -18.156 3.201 1 97.75 210 VAL A N 1
ATOM 1616 C CA . VAL A 1 210 ? -1.662 -17.016 3.768 1 97.75 210 VAL A CA 1
ATOM 1617 C C . VAL A 1 210 ? -1.014 -17.391 5.094 1 97.75 210 VAL A C 1
ATOM 1619 O O . VAL A 1 210 ? -1.671 -17.953 5.973 1 97.75 210 VAL A O 1
ATOM 1622 N N . ALA A 1 211 ? 0.264 -17.156 5.176 1 98 211 ALA A N 1
ATOM 1623 C CA . ALA A 1 211 ? 0.982 -17.344 6.434 1 98 211 ALA A CA 1
ATOM 1624 C C . ALA A 1 211 ? 1.198 -16.016 7.148 1 98 211 ALA A C 1
ATOM 1626 O O . ALA A 1 211 ? 1.658 -15.047 6.543 1 98 211 ALA A O 1
ATOM 1627 N N . VAL A 1 212 ? 0.827 -15.977 8.391 1 97 212 VAL A N 1
ATOM 1628 C CA . VAL A 1 212 ? 1.001 -14.781 9.211 1 97 212 VAL A CA 1
ATOM 1629 C C . VAL A 1 212 ? 2.188 -14.977 10.156 1 97 212 VAL A C 1
ATOM 1631 O O . VAL A 1 212 ? 2.207 -15.914 10.953 1 97 212 VAL A O 1
ATOM 1634 N N . MET A 1 213 ? 3.104 -14.055 10.055 1 95.38 213 MET A N 1
ATOM 1635 C CA . MET A 1 213 ? 4.301 -14.141 10.891 1 95.38 213 MET A CA 1
ATOM 1636 C C . MET A 1 213 ? 4.371 -12.969 11.867 1 95.38 213 MET A C 1
ATOM 1638 O O . MET A 1 213 ? 4.004 -11.844 11.516 1 95.38 213 MET A O 1
ATOM 1642 N N . ASP A 1 214 ? 4.75 -13.266 13.023 1 92.5 214 ASP A N 1
ATOM 1643 C CA . ASP A 1 214 ? 5.059 -12.273 14.047 1 92.5 214 ASP A CA 1
ATOM 1644 C C . ASP A 1 214 ? 6.188 -12.758 14.953 1 92.5 214 ASP A C 1
ATOM 1646 O O . ASP A 1 214 ? 6.289 -13.945 15.25 1 92.5 214 ASP A O 1
ATOM 1650 N N . ARG A 1 215 ? 7.035 -11.82 15.305 1 89.25 215 ARG A N 1
ATOM 1651 C CA . ARG A 1 215 ? 8.125 -12.109 16.234 1 89.25 215 ARG A CA 1
ATOM 1652 C C . ARG A 1 215 ? 8.852 -13.391 15.844 1 89.25 215 ARG A C 1
ATOM 1654 O O . ARG A 1 215 ? 9.023 -14.297 16.656 1 89.25 215 ARG A O 1
ATOM 1661 N N . ALA A 1 216 ? 9.125 -13.539 14.578 1 93.06 216 ALA A N 1
ATOM 1662 C CA . ALA A 1 216 ? 10.031 -14.539 14.023 1 93.06 216 ALA A CA 1
ATOM 1663 C C . ALA A 1 216 ? 9.344 -15.898 13.906 1 93.06 216 ALA A C 1
ATOM 1665 O O . ALA A 1 216 ? 9.992 -16.906 13.578 1 93.06 216 ALA A O 1
ATOM 1666 N N . ARG A 1 217 ? 8.023 -15.93 14.141 1 96.12 217 ARG A N 1
ATOM 1667 C CA . ARG A 1 217 ? 7.285 -17.188 14.102 1 96.12 217 ARG A CA 1
ATOM 1668 C C . ARG A 1 217 ? 6.082 -17.094 13.172 1 96.12 217 ARG A C 1
ATOM 1670 O O . ARG A 1 217 ? 5.578 -15.992 12.914 1 96.12 217 ARG A O 1
ATOM 1677 N N . VAL A 1 218 ? 5.707 -18.266 12.727 1 96.75 218 VAL A N 1
ATOM 1678 C CA . VAL A 1 218 ? 4.445 -18.344 12 1 96.75 218 VAL A CA 1
ATOM 1679 C C . VAL A 1 218 ? 3.301 -18.594 12.977 1 96.75 218 VAL A C 1
ATOM 1681 O O . VAL A 1 218 ? 3.287 -19.609 13.688 1 96.75 218 VAL A O 1
ATOM 1684 N N . LEU A 1 219 ? 2.334 -17.766 12.969 1 97 219 LEU A N 1
ATOM 1685 C CA . LEU A 1 219 ? 1.224 -17.844 13.914 1 97 219 LEU A CA 1
ATOM 1686 C C . LEU A 1 219 ? 0.069 -18.656 13.328 1 97 219 LEU A C 1
ATOM 1688 O O . LEU A 1 219 ? -0.667 -19.312 14.062 1 97 219 LEU A O 1
ATOM 1692 N N . GLN A 1 220 ? -0.145 -18.5 12.094 1 97.62 220 GLN A N 1
ATOM 1693 C CA . GLN A 1 220 ? -1.226 -19.172 11.383 1 97.62 220 GLN A CA 1
ATOM 1694 C C . GLN A 1 220 ? -0.954 -19.219 9.883 1 97.62 220 GLN A C 1
ATOM 1696 O O . GLN A 1 220 ? -0.416 -18.281 9.312 1 97.62 220 GLN A O 1
ATOM 1701 N N . CYS A 1 221 ? -1.217 -20.297 9.32 1 97.38 221 CYS A N 1
ATOM 1702 C CA . CYS A 1 221 ? -1.177 -20.484 7.871 1 97.38 221 CYS A CA 1
ATOM 1703 C C . CYS A 1 221 ? -2.424 -21.219 7.379 1 97.38 221 CYS A C 1
ATOM 1705 O O . CYS A 1 221 ? -2.633 -22.375 7.703 1 97.38 221 CYS A O 1
ATOM 1707 N N . ALA A 1 222 ? -3.24 -20.547 6.633 1 97.5 222 ALA A N 1
ATOM 1708 C CA . ALA A 1 222 ? -4.539 -21.078 6.238 1 97.5 222 ALA A CA 1
ATOM 1709 C C . ALA A 1 222 ? -5.059 -20.391 4.98 1 97.5 222 ALA A C 1
ATOM 1711 O O . ALA A 1 222 ? -4.512 -19.375 4.551 1 97.5 222 ALA A O 1
ATOM 1712 N N . PRO A 1 223 ? -5.992 -21.062 4.352 1 97.31 223 PRO A N 1
ATOM 1713 C CA . PRO A 1 223 ? -6.652 -20.359 3.254 1 97.31 223 PRO A CA 1
ATOM 1714 C C . PRO A 1 223 ? -7.246 -19.016 3.688 1 97.31 223 PRO A C 1
ATOM 1716 O O . PRO A 1 223 ? -7.594 -18.844 4.859 1 97.31 223 PRO A O 1
ATOM 1719 N N . PRO A 1 224 ? -7.375 -18.078 2.783 1 96.81 224 PRO A N 1
ATOM 1720 C CA . PRO A 1 224 ? -7.852 -16.734 3.113 1 96.81 224 PRO A CA 1
ATOM 1721 C C . PRO A 1 224 ? -9.172 -16.734 3.879 1 96.81 224 PRO A C 1
ATOM 1723 O O . PRO A 1 224 ? -9.297 -16.078 4.91 1 96.81 224 PRO A O 1
ATOM 1726 N N . ALA A 1 225 ? -10.133 -17.531 3.465 1 95.56 225 ALA A N 1
ATOM 1727 C CA . ALA A 1 225 ? -11.445 -17.562 4.105 1 95.56 225 ALA A CA 1
ATOM 1728 C C . ALA A 1 225 ? -11.336 -17.984 5.566 1 95.56 225 ALA A C 1
ATOM 1730 O O . ALA A 1 225 ? -11.992 -17.406 6.441 1 95.56 225 ALA A O 1
ATOM 1731 N N . THR A 1 226 ? -10.469 -18.938 5.793 1 95.62 226 THR A N 1
ATOM 1732 C CA . THR A 1 226 ? -10.266 -19.438 7.145 1 95.62 226 THR A CA 1
ATOM 1733 C C . THR A 1 226 ? -9.586 -18.391 8.016 1 95.62 226 THR A C 1
ATOM 1735 O O . THR A 1 226 ? -9.992 -18.156 9.156 1 95.62 226 THR A O 1
ATOM 1738 N N . LEU A 1 227 ? -8.617 -17.75 7.438 1 95.62 227 LEU A N 1
ATOM 1739 C CA . LEU A 1 227 ? -7.898 -16.719 8.18 1 95.62 227 LEU A CA 1
ATOM 1740 C C . LEU A 1 227 ? -8.836 -15.57 8.555 1 95.62 227 LEU A C 1
ATOM 1742 O O . LEU A 1 227 ? -8.734 -15.016 9.648 1 95.62 227 LEU A O 1
ATOM 1746 N N . LEU A 1 228 ? -9.734 -15.258 7.707 1 95.19 228 LEU A N 1
ATOM 1747 C CA . LEU A 1 228 ? -10.641 -14.133 7.902 1 95.19 228 LEU A CA 1
ATOM 1748 C C . LEU A 1 228 ? -11.734 -14.477 8.906 1 95.19 228 LEU A C 1
ATOM 1750 O O . LEU A 1 228 ? -12.172 -13.617 9.672 1 95.19 228 LEU A O 1
ATOM 1754 N N . THR A 1 229 ? -12.117 -15.727 8.984 1 94.25 229 THR A N 1
ATOM 1755 C CA . THR A 1 229 ? -13.266 -16.094 9.805 1 94.25 229 THR A CA 1
ATOM 1756 C C . THR A 1 229 ? -12.812 -16.719 11.125 1 94.25 229 THR A C 1
ATOM 1758 O O . THR A 1 229 ? -13.531 -16.656 12.125 1 94.25 229 THR A O 1
ATOM 1761 N N . ARG A 1 230 ? -11.617 -17.297 11.078 1 94.31 230 ARG A N 1
ATOM 1762 C CA . ARG A 1 230 ? -11.109 -17.984 12.258 1 94.31 230 ARG A CA 1
ATOM 1763 C C . ARG A 1 230 ? -9.648 -17.641 12.508 1 94.31 230 ARG A C 1
ATOM 1765 O O . ARG A 1 230 ? -8.789 -18.531 12.5 1 94.31 230 ARG A O 1
ATOM 1772 N N . PRO A 1 231 ? -9.43 -16.438 12.812 1 95.12 231 PRO A N 1
ATOM 1773 C CA . PRO A 1 231 ? -8.055 -16.094 13.18 1 95.12 231 PRO A CA 1
ATOM 1774 C C . PRO A 1 231 ? -7.578 -16.844 14.43 1 95.12 231 PRO A C 1
ATOM 1776 O O . PRO A 1 231 ? -8.352 -17.062 15.359 1 95.12 231 PRO A O 1
ATOM 1779 N N . ALA A 1 232 ? -6.367 -17.266 14.422 1 95.5 232 ALA A N 1
ATOM 1780 C CA . ALA A 1 232 ? -5.809 -18.109 15.477 1 95.5 232 ALA A CA 1
ATOM 1781 C C . ALA A 1 232 ? -5.777 -17.375 16.812 1 95.5 232 ALA A C 1
ATOM 1783 O O . ALA A 1 232 ? -5.879 -17.984 17.875 1 95.5 232 ALA A O 1
ATOM 1784 N N . ASP A 1 233 ? -5.551 -15.984 16.797 1 93.44 233 ASP A N 1
ATOM 1785 C CA . ASP A 1 233 ? -5.523 -15.164 18 1 93.44 233 ASP A CA 1
ATOM 1786 C C . ASP A 1 233 ? -5.836 -13.711 17.688 1 93.44 233 ASP A C 1
ATOM 1788 O O . ASP A 1 233 ? -6.145 -13.367 16.531 1 93.44 233 ASP A O 1
ATOM 1792 N N . ALA A 1 234 ? -5.797 -12.914 18.734 1 91.25 234 ALA A N 1
ATOM 1793 C CA . ALA A 1 234 ? -6.203 -11.523 18.609 1 91.25 234 ALA A CA 1
ATOM 1794 C C . ALA A 1 234 ? -5.223 -10.734 17.75 1 91.25 234 ALA A C 1
ATOM 1796 O O . ALA A 1 234 ? -5.617 -9.805 17.047 1 91.25 234 ALA A O 1
ATOM 1797 N N . PHE A 1 235 ? -4.004 -11.133 17.812 1 89.94 235 PHE A N 1
ATOM 1798 C CA . PHE A 1 235 ? -3.006 -10.445 17 1 89.94 235 PHE A CA 1
ATOM 1799 C C . PHE A 1 235 ? -3.275 -10.656 15.516 1 89.94 235 PHE A C 1
ATOM 1801 O O . PHE A 1 235 ? -3.271 -9.703 14.734 1 89.94 235 PHE A O 1
ATOM 1808 N N . VAL A 1 236 ? -3.529 -11.914 15.109 1 94.38 236 VAL A N 1
ATOM 1809 C CA . VAL A 1 236 ? -3.811 -12.25 13.719 1 94.38 236 VAL A CA 1
ATOM 1810 C C . VAL A 1 236 ? -5.051 -11.5 13.25 1 94.38 236 VAL A C 1
ATOM 1812 O O . VAL A 1 236 ? -5.062 -10.938 12.148 1 94.38 236 VAL A O 1
ATOM 1815 N N . GLU A 1 237 ? -5.988 -11.477 14.102 1 92.69 237 GLU A N 1
ATOM 1816 C CA . GLU A 1 237 ? -7.219 -10.773 13.766 1 92.69 237 GLU A CA 1
ATOM 1817 C C . GLU A 1 237 ? -6.953 -9.297 13.492 1 92.69 237 GLU A C 1
ATOM 1819 O O . GLU A 1 237 ? -7.441 -8.734 12.508 1 92.69 237 GLU A O 1
ATOM 1824 N N . ARG A 1 238 ? -6.195 -8.688 14.305 1 90.19 238 ARG A N 1
ATOM 1825 C CA . ARG A 1 238 ? -5.871 -7.273 14.148 1 90.19 238 ARG A CA 1
ATOM 1826 C C . ARG A 1 238 ? -5.047 -7.035 12.891 1 90.19 238 ARG A C 1
ATOM 1828 O O . ARG A 1 238 ? -5.266 -6.059 12.172 1 90.19 238 ARG A O 1
ATOM 1835 N N . LEU A 1 239 ? -4.16 -7.895 12.641 1 89.88 239 LEU A N 1
ATOM 1836 C CA . LEU A 1 239 ? -3.258 -7.723 11.508 1 89.88 239 LEU A CA 1
ATOM 1837 C C . LEU A 1 239 ? -4.02 -7.809 10.188 1 89.88 239 LEU A C 1
ATOM 1839 O O . LEU A 1 239 ? -3.76 -7.035 9.266 1 89.88 239 LEU A O 1
ATOM 1843 N N . ILE A 1 240 ? -4.922 -8.727 10.094 1 89.25 240 ILE A N 1
ATOM 1844 C CA . ILE A 1 240 ? -5.609 -8.945 8.828 1 89.25 240 ILE A CA 1
ATOM 1845 C C . ILE A 1 240 ? -6.703 -7.895 8.648 1 89.25 240 ILE A C 1
ATOM 1847 O O . ILE A 1 240 ? -7.254 -7.742 7.555 1 89.25 240 ILE A O 1
ATOM 1851 N N . GLY A 1 241 ? -6.918 -7.02 9.523 1 80.12 241 GLY A N 1
ATOM 1852 C CA . GLY A 1 241 ? -7.871 -5.926 9.414 1 80.12 241 GLY A CA 1
ATOM 1853 C C . GLY A 1 241 ? -9.266 -6.297 9.875 1 80.12 241 GLY A C 1
ATOM 1854 O O . GLY A 1 241 ? -10.094 -6.734 9.07 1 80.12 241 GLY A O 1
ATOM 1855 N N . GLY A 1 242 ? -9.539 -6.07 11.219 1 75.94 242 GLY A N 1
ATOM 1856 C CA . GLY A 1 242 ? -10.844 -6.43 11.758 1 75.94 242 GLY A CA 1
ATOM 1857 C C . GLY A 1 242 ? -11.992 -5.777 11.016 1 75.94 242 GLY A C 1
ATOM 1858 O O . GLY A 1 242 ? -12.914 -6.457 10.562 1 75.94 242 GLY A O 1
ATOM 1859 N N . ALA A 1 243 ? -11.812 -4.5 10.594 1 86.44 243 ALA A N 1
ATOM 1860 C CA . ALA A 1 243 ? -12.891 -3.742 9.969 1 86.44 243 ALA A CA 1
ATOM 1861 C C . ALA A 1 243 ? -12.992 -4.059 8.484 1 86.44 243 ALA A C 1
ATOM 1863 O O . ALA A 1 243 ? -14.016 -3.775 7.848 1 86.44 243 ALA A O 1
ATOM 1864 N N . ASP A 1 244 ? -12.055 -4.699 7.973 1 92.5 244 ASP A N 1
ATOM 1865 C CA . ASP A 1 244 ? -12.055 -4.973 6.539 1 92.5 244 ASP A CA 1
ATOM 1866 C C . ASP A 1 244 ? -12.492 -6.406 6.25 1 92.5 244 ASP A C 1
ATOM 1868 O O . ASP A 1 244 ? -12.688 -6.785 5.094 1 92.5 244 ASP A O 1
ATOM 1872 N N . ARG A 1 245 ? -12.711 -7.215 7.227 1 94.06 245 ARG A N 1
ATOM 1873 C CA . ARG A 1 245 ? -12.906 -8.656 7.082 1 94.06 245 ARG A CA 1
ATOM 1874 C C . ARG A 1 245 ? -14.102 -8.961 6.191 1 94.06 245 ARG A C 1
ATOM 1876 O O . ARG A 1 245 ? -14 -9.766 5.258 1 94.06 245 ARG A O 1
ATOM 1883 N N . PRO A 1 246 ? -15.242 -8.297 6.418 1 95.69 246 PRO A N 1
ATOM 1884 C CA . PRO A 1 246 ? -16.375 -8.625 5.543 1 95.69 246 PRO A CA 1
ATOM 1885 C C . PRO A 1 246 ? -16.094 -8.297 4.078 1 95.69 246 PRO A C 1
ATOM 1887 O O . PRO A 1 246 ? -16.516 -9.039 3.186 1 95.69 246 PRO A O 1
ATOM 1890 N N . PHE A 1 247 ? -15.422 -7.223 3.854 1 95.69 247 PHE A N 1
ATOM 1891 C CA . PHE A 1 247 ? -15.141 -6.809 2.482 1 95.69 247 PHE A CA 1
ATOM 1892 C C . PHE A 1 247 ? -14.141 -7.758 1.825 1 95.69 247 PHE A C 1
ATOM 1894 O O . PHE A 1 247 ? -14.258 -8.062 0.637 1 95.69 247 PHE A O 1
ATOM 1901 N N . ARG A 1 248 ? -13.211 -8.203 2.629 1 94.94 248 ARG A N 1
ATOM 1902 C CA . ARG A 1 248 ? -12.242 -9.164 2.115 1 94.94 248 ARG A CA 1
ATOM 1903 C C . ARG A 1 248 ? -12.906 -10.492 1.783 1 94.94 248 ARG A C 1
ATOM 1905 O O . ARG A 1 248 ? -12.562 -11.141 0.792 1 94.94 248 ARG A O 1
ATOM 1912 N N . LEU A 1 249 ? -13.852 -10.883 2.602 1 95.25 249 LEU A N 1
ATOM 1913 C CA . LEU A 1 249 ? -14.609 -12.102 2.314 1 95.25 249 LEU A CA 1
ATOM 1914 C C . LEU A 1 249 ? -15.367 -11.969 0.999 1 95.25 249 LEU A C 1
ATOM 1916 O O . LEU A 1 249 ? -15.359 -12.883 0.177 1 95.25 249 LEU A O 1
ATOM 1920 N N . LEU A 1 250 ? -15.93 -10.828 0.846 1 96.62 250 LEU A N 1
ATOM 1921 C CA . LEU A 1 250 ? -16.703 -10.594 -0.368 1 96.62 250 LEU A CA 1
ATOM 1922 C C . LEU A 1 250 ? -15.797 -10.57 -1.595 1 96.62 250 LEU A C 1
ATOM 1924 O O . LEU A 1 250 ? -16.234 -10.914 -2.697 1 96.62 250 LEU A O 1
ATOM 1928 N N . ASP A 1 251 ? -14.57 -10.211 -1.4 1 95.06 251 ASP A N 1
ATOM 1929 C CA . ASP A 1 251 ? -13.617 -10.133 -2.5 1 95.06 251 ASP A CA 1
ATOM 1930 C C . ASP A 1 251 ? -13.203 -11.523 -2.973 1 95.06 251 ASP A C 1
ATOM 1932 O O . ASP A 1 251 ? -12.711 -11.68 -4.094 1 95.06 251 ASP A O 1
ATOM 1936 N N . LEU A 1 252 ? -13.406 -12.57 -2.133 1 94.12 252 LEU A N 1
ATOM 1937 C CA . LEU A 1 252 ? -12.984 -13.93 -2.439 1 94.12 252 LEU A CA 1
ATOM 1938 C C . LEU A 1 252 ? -13.992 -14.625 -3.348 1 94.12 252 LEU A C 1
ATOM 1940 O O . LEU A 1 252 ? -13.68 -15.648 -3.953 1 94.12 252 LEU A O 1
ATOM 1944 N N . LEU A 1 253 ? -15.195 -14.023 -3.441 1 95.56 253 LEU A N 1
ATOM 1945 C CA . LEU A 1 253 ? -16.266 -14.703 -4.152 1 95.56 253 LEU A CA 1
ATOM 1946 C C . LEU A 1 253 ? -16.703 -13.906 -5.375 1 95.56 253 LEU A C 1
ATOM 1948 O O . LEU A 1 253 ? -16.688 -12.672 -5.355 1 95.56 253 LEU A O 1
ATOM 1952 N N . SER A 1 254 ? -17.125 -14.617 -6.383 1 96.06 254 SER A N 1
ATOM 1953 C CA . SER A 1 254 ? -17.672 -13.969 -7.574 1 96.06 254 SER A CA 1
ATOM 1954 C C . SER A 1 254 ? -19.172 -13.766 -7.449 1 96.06 254 SER A C 1
ATOM 1956 O O . SER A 1 254 ? -19.812 -14.383 -6.594 1 96.06 254 SER A O 1
ATOM 1958 N N . VAL A 1 255 ? -19.641 -12.945 -8.281 1 97.19 255 VAL A N 1
ATOM 1959 C CA . VAL A 1 255 ? -21.062 -12.633 -8.32 1 97.19 255 VAL A CA 1
ATOM 1960 C C . VAL A 1 255 ? -21.859 -13.906 -8.594 1 97.19 255 VAL A C 1
ATOM 1962 O O . VAL A 1 255 ? -22.969 -14.07 -8.078 1 97.19 255 VAL A O 1
ATOM 1965 N N . GLU A 1 256 ? -21.297 -14.805 -9.25 1 95.25 256 GLU A N 1
ATOM 1966 C CA . GLU A 1 256 ?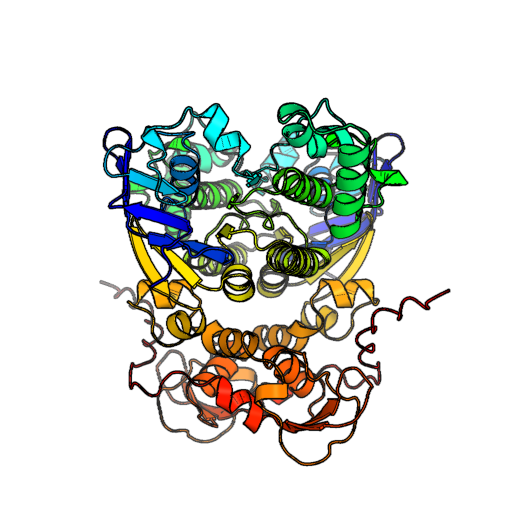 -21.953 -16.078 -9.555 1 95.25 256 GLU A CA 1
ATOM 1967 C C . GLU A 1 256 ? -22.344 -16.812 -8.281 1 95.25 256 GLU A C 1
ATOM 1969 O O . GLU A 1 256 ? -23.359 -17.516 -8.242 1 95.25 256 GLU A O 1
ATOM 1974 N N . ALA A 1 257 ? -21.625 -16.625 -7.242 1 94.75 257 ALA A N 1
ATOM 1975 C CA . ALA A 1 257 ? -21.828 -17.328 -5.977 1 94.75 257 ALA A CA 1
ATOM 1976 C C . ALA A 1 257 ? -23.094 -16.828 -5.285 1 94.75 257 ALA A C 1
ATOM 1978 O O . ALA A 1 257 ? -23.656 -17.5 -4.414 1 94.75 257 ALA A O 1
ATOM 1979 N N . ALA A 1 258 ? -23.547 -15.648 -5.672 1 96.06 258 ALA A N 1
ATOM 1980 C CA . ALA A 1 258 ? -24.719 -15.055 -5.027 1 96.06 258 ALA A CA 1
ATOM 1981 C C . ALA A 1 258 ? -25.844 -14.82 -6.035 1 96.06 258 ALA A C 1
ATOM 1983 O O . ALA A 1 258 ? -26.703 -13.977 -5.824 1 96.06 258 ALA A O 1
ATOM 1984 N N . LEU A 1 259 ? -25.781 -15.57 -7.094 1 96.62 259 LEU A N 1
ATOM 1985 C CA . LEU A 1 259 ? -26.75 -15.406 -8.172 1 96.62 259 LEU A CA 1
ATOM 1986 C C . LEU A 1 259 ? -28.141 -15.812 -7.703 1 96.62 259 LEU A C 1
ATOM 1988 O O . LEU A 1 259 ? -28.297 -16.844 -7.051 1 96.62 259 LEU A O 1
ATOM 1992 N N . GLU A 1 260 ? -29.078 -14.984 -7.977 1 97.12 260 GLU A N 1
ATOM 1993 C CA . GLU A 1 260 ? -30.484 -15.242 -7.719 1 97.12 260 GLU A CA 1
ATOM 1994 C C . GLU A 1 260 ? -31.297 -15.211 -9.008 1 97.12 260 GLU A C 1
ATOM 1996 O O . GLU A 1 260 ? -30.938 -14.516 -9.961 1 97.12 260 GLU A O 1
ATOM 2001 N N . PRO A 1 261 ? -32.344 -15.984 -8.984 1 95.44 261 PRO A N 1
ATOM 2002 C CA . PRO A 1 261 ? -33.25 -15.883 -10.156 1 95.44 261 PRO A CA 1
ATOM 2003 C C . PRO A 1 261 ? -33.938 -14.531 -10.258 1 95.44 261 PRO A C 1
ATOM 2005 O O . PRO A 1 261 ? -34.156 -13.859 -9.242 1 95.44 261 PRO A O 1
ATOM 2008 N N . GLY A 1 262 ? -34.188 -14.148 -11.484 1 93.31 262 GLY A N 1
ATOM 2009 C CA . GLY A 1 262 ? -34.906 -12.914 -11.703 1 93.31 262 GLY A CA 1
ATOM 2010 C C . GLY A 1 262 ? -34.188 -11.93 -12.578 1 93.31 262 GLY A C 1
ATOM 2011 O O . GLY A 1 262 ? -33.188 -12.289 -13.234 1 93.31 262 GLY A O 1
ATOM 2012 N N . SER A 1 263 ? -34.844 -10.719 -12.68 1 91.44 263 SER A N 1
ATOM 2013 C CA . SER A 1 263 ? -34.25 -9.648 -13.492 1 91.44 263 SER A CA 1
ATOM 2014 C C . SER A 1 263 ? -34.156 -8.352 -12.695 1 91.44 263 SER A C 1
ATOM 2016 O O . SER A 1 263 ? -34.781 -8.211 -11.648 1 91.44 263 SER A O 1
ATOM 2018 N N . ALA A 1 264 ? -33.219 -7.598 -13.102 1 94.12 264 ALA A N 1
ATOM 2019 C CA . ALA A 1 264 ? -33.062 -6.266 -12.523 1 94.12 264 ALA A CA 1
ATOM 2020 C C . ALA A 1 264 ? -32.781 -5.227 -13.609 1 94.12 264 ALA A C 1
ATOM 2022 O O . ALA A 1 264 ? -32.188 -5.543 -14.641 1 94.12 264 ALA A O 1
ATOM 2023 N N . GLU A 1 265 ? -33.219 -3.977 -13.344 1 91.19 265 GLU A N 1
ATOM 2024 C CA . GLU A 1 265 ? -33.062 -2.893 -14.305 1 91.19 265 GLU A CA 1
ATOM 2025 C C . GLU A 1 265 ? -31.656 -2.279 -14.203 1 91.19 265 GLU A C 1
ATOM 2027 O O . GLU A 1 265 ? -30.969 -2.461 -13.195 1 91.19 265 GLU A O 1
ATOM 2032 N N . GLY A 1 266 ? -31.281 -1.679 -15.375 1 91.56 266 GLY A N 1
ATOM 2033 C CA . GLY A 1 266 ? -30.016 -0.954 -15.383 1 91.56 266 GLY A CA 1
ATOM 2034 C C . GLY A 1 266 ? -28.859 -1.773 -15.922 1 91.56 266 GLY A C 1
ATOM 2035 O O . GLY A 1 266 ? -29.047 -2.91 -16.359 1 91.56 266 GLY A O 1
ATOM 2036 N N . PRO A 1 267 ? -27.719 -1.151 -15.914 1 92.69 267 PRO A N 1
ATOM 2037 C CA . PRO A 1 267 ? -26.531 -1.855 -16.406 1 92.69 267 PRO A CA 1
ATOM 2038 C C . PRO A 1 267 ? -26.203 -3.105 -15.594 1 92.69 267 PRO A C 1
ATOM 2040 O O . PRO A 1 267 ? -26.266 -3.074 -14.359 1 92.69 267 PRO A O 1
ATOM 2043 N N . PRO A 1 268 ? -25.875 -4.184 -16.25 1 96.25 268 PRO A N 1
ATOM 2044 C CA . PRO A 1 268 ? -25.609 -5.449 -15.555 1 96.25 268 PRO A CA 1
ATOM 2045 C C . PRO A 1 268 ? -24.188 -5.543 -15.008 1 96.25 268 PRO A C 1
ATOM 2047 O O . PRO A 1 268 ? -23.359 -4.672 -15.281 1 96.25 268 PRO A O 1
ATOM 2050 N N . LEU A 1 269 ? -23.984 -6.566 -14.195 1 96.19 269 LEU A N 1
ATOM 2051 C CA . LEU A 1 269 ? -22.672 -6.945 -13.695 1 96.19 269 LEU A CA 1
ATOM 2052 C C . LEU A 1 269 ? -22.203 -8.242 -14.344 1 96.19 269 LEU A C 1
ATOM 2054 O O . LEU A 1 269 ? -23.016 -9.117 -14.664 1 96.19 269 LEU A O 1
ATOM 2058 N N . ALA A 1 270 ? -20.938 -8.289 -14.508 1 95.75 270 ALA A N 1
ATOM 2059 C CA . ALA A 1 270 ? -20.359 -9.531 -15 1 95.75 270 ALA A CA 1
ATOM 2060 C C . ALA A 1 270 ? -20.375 -10.609 -13.922 1 95.75 270 ALA A C 1
ATOM 2062 O O . ALA A 1 270 ? -20.078 -10.344 -12.758 1 95.75 270 ALA A O 1
ATOM 2063 N N . ALA A 1 271 ? -20.672 -11.836 -14.375 1 96.12 271 ALA A N 1
ATOM 2064 C CA . ALA A 1 271 ? -20.734 -12.961 -13.445 1 96.12 271 ALA A CA 1
ATOM 2065 C C . ALA A 1 271 ? -19.406 -13.188 -12.75 1 96.12 271 ALA A C 1
ATOM 2067 O O . ALA A 1 271 ? -19.359 -13.617 -11.594 1 96.12 271 ALA A O 1
ATOM 2068 N N . GLY A 1 272 ? -18.344 -12.75 -13.391 1 94.12 272 GLY A N 1
ATOM 2069 C CA . GLY A 1 272 ? -17.016 -13 -12.883 1 94.12 272 GLY A CA 1
ATOM 2070 C C . GLY A 1 272 ? -16.516 -11.906 -11.961 1 94.12 272 GLY A C 1
ATOM 2071 O O . GLY A 1 272 ? -15.469 -12.055 -11.312 1 94.12 272 GLY A O 1
ATOM 2072 N N . ALA A 1 273 ? -17.328 -10.859 -11.758 1 94.25 273 ALA A N 1
ATOM 2073 C CA . ALA A 1 273 ? -16.938 -9.789 -10.844 1 94.25 273 ALA A CA 1
ATOM 2074 C C . ALA A 1 273 ? -16.984 -10.266 -9.391 1 94.25 273 ALA A C 1
ATOM 2076 O O . ALA A 1 273 ? -17.672 -11.25 -9.078 1 94.25 273 ALA A O 1
ATOM 2077 N N . SER A 1 274 ? -16.266 -9.562 -8.539 1 95.25 274 SER A N 1
ATOM 2078 C CA . SER A 1 274 ? -16.297 -9.938 -7.133 1 95.25 274 SER A CA 1
ATOM 2079 C C . SER A 1 274 ? -17.578 -9.438 -6.457 1 95.25 274 SER A C 1
ATOM 2081 O O . SER A 1 274 ? -18.172 -8.469 -6.906 1 95.25 274 SER A O 1
ATOM 2083 N N . LEU A 1 275 ? -17.938 -10.109 -5.367 1 97.44 275 LEU A N 1
ATOM 2084 C CA . LEU A 1 275 ? -19.094 -9.648 -4.594 1 97.44 275 LEU A CA 1
ATOM 2085 C C . LEU A 1 275 ? -18.812 -8.281 -3.977 1 97.44 275 LEU A C 1
ATOM 2087 O O . LEU A 1 275 ? -19.734 -7.477 -3.801 1 97.44 275 LEU A O 1
ATOM 2091 N N . ARG A 1 276 ? -17.562 -8.023 -3.695 1 96.81 276 ARG A N 1
ATOM 2092 C CA . ARG A 1 276 ? -17.203 -6.695 -3.203 1 96.81 276 ARG A CA 1
ATOM 2093 C C . ARG A 1 276 ? -17.5 -5.629 -4.254 1 96.81 276 ARG A C 1
ATOM 2095 O O . ARG A 1 276 ? -18.062 -4.578 -3.941 1 96.81 276 ARG A O 1
ATOM 2102 N N . ASP A 1 277 ? -17.141 -5.945 -5.48 1 95.75 277 ASP A N 1
ATOM 2103 C CA . ASP A 1 277 ? -17.406 -5.02 -6.574 1 95.75 277 ASP A CA 1
ATOM 2104 C C . ASP A 1 277 ? -18.922 -4.844 -6.777 1 95.75 277 ASP A C 1
ATOM 2106 O O . ASP A 1 277 ? -19.391 -3.744 -7.082 1 95.75 277 ASP A O 1
ATOM 2110 N N . ALA A 1 278 ? -19.609 -5.891 -6.617 1 97.5 278 ALA A N 1
ATOM 2111 C CA . ALA A 1 278 ? -21.062 -5.832 -6.73 1 97.5 278 ALA A CA 1
ATOM 2112 C C . ALA A 1 278 ? -21.656 -4.934 -5.648 1 97.5 278 ALA A C 1
ATOM 2114 O O . ALA A 1 278 ? -22.547 -4.121 -5.93 1 97.5 278 ALA A O 1
ATOM 2115 N N . LEU A 1 279 ? -21.156 -5.121 -4.43 1 97.25 279 LEU A N 1
ATOM 2116 C CA . LEU A 1 279 ? -21.609 -4.258 -3.344 1 97.25 279 LEU A CA 1
ATOM 2117 C C . LEU A 1 279 ? -21.328 -2.793 -3.662 1 97.25 279 LEU A C 1
ATOM 2119 O O . LEU A 1 279 ? -22.172 -1.931 -3.428 1 97.25 279 LEU A O 1
ATOM 2123 N N . SER A 1 280 ? -20.188 -2.562 -4.176 1 96.62 280 SER A N 1
ATOM 2124 C CA . SER A 1 280 ? -19.797 -1.209 -4.555 1 96.62 280 SER A CA 1
ATOM 2125 C C . SER A 1 280 ? -20.75 -0.635 -5.602 1 96.62 280 SER A C 1
ATOM 2127 O O . SER A 1 280 ? -21.219 0.497 -5.469 1 96.62 280 SER A O 1
ATOM 2129 N N . ALA A 1 281 ? -21.047 -1.422 -6.59 1 95.94 281 ALA A N 1
ATOM 2130 C CA . ALA A 1 281 ? -21.906 -0.973 -7.676 1 95.94 281 ALA A CA 1
ATOM 2131 C C . ALA A 1 281 ? -23.312 -0.673 -7.164 1 95.94 281 ALA A C 1
ATOM 2133 O O . ALA A 1 281 ? -23.922 0.335 -7.539 1 95.94 281 ALA A O 1
ATOM 2134 N N . LEU A 1 282 ? -23.812 -1.509 -6.352 1 96.31 282 LEU A N 1
ATOM 2135 C CA . LEU A 1 282 ? -25.141 -1.303 -5.789 1 96.31 282 LEU A CA 1
ATOM 2136 C C . LEU A 1 282 ? -25.172 -0.06 -4.906 1 96.31 282 LEU A C 1
ATOM 2138 O O . LEU A 1 282 ? -26.109 0.743 -4.988 1 96.31 282 LEU A O 1
ATOM 2142 N N . ALA A 1 283 ? -24.141 0.08 -4.09 1 96 283 ALA A N 1
ATOM 2143 C CA . ALA A 1 283 ? -24.047 1.235 -3.199 1 96 283 ALA A CA 1
ATOM 2144 C C . ALA A 1 283 ? -23.969 2.535 -3.994 1 96 283 ALA A C 1
ATOM 2146 O O . ALA A 1 283 ? -24.656 3.508 -3.676 1 96 283 ALA A O 1
ATOM 2147 N N . TRP A 1 284 ? -23.172 2.523 -4.992 1 95.12 284 TRP A N 1
ATOM 2148 C CA . TRP A 1 284 ? -22.938 3.719 -5.797 1 95.12 284 TRP A CA 1
ATOM 2149 C C . TRP A 1 284 ? -24.203 4.125 -6.543 1 95.12 284 TRP A C 1
ATOM 2151 O O . TRP A 1 284 ? -24.547 5.309 -6.598 1 95.12 284 TRP A O 1
ATOM 2161 N N . SER A 1 285 ? -24.969 3.166 -7.066 1 93.44 285 SER A N 1
ATOM 2162 C CA . SER A 1 285 ? -26.141 3.436 -7.895 1 93.44 285 SER A CA 1
ATOM 2163 C C . SER A 1 285 ? -27.391 3.617 -7.039 1 93.44 285 SER A C 1
ATOM 2165 O O . SER A 1 285 ? -28.391 4.164 -7.504 1 93.44 285 SER A O 1
ATOM 2167 N N . GLY A 1 286 ? -27.359 3.068 -5.914 1 93.69 286 GLY A N 1
ATOM 2168 C CA . GLY A 1 286 ? -28.516 3.121 -5.043 1 93.69 286 GLY A CA 1
ATOM 2169 C C . GLY A 1 286 ? -29.578 2.09 -5.391 1 93.69 286 GLY A C 1
ATOM 2170 O O . GLY A 1 286 ? -30.703 2.162 -4.902 1 93.69 286 GLY A O 1
ATOM 2171 N N . ARG A 1 287 ? -29.188 1.165 -6.211 1 93.75 287 ARG A N 1
ATOM 2172 C CA . ARG A 1 287 ? -30.125 0.124 -6.621 1 93.75 287 ARG A CA 1
ATOM 2173 C C . ARG A 1 287 ? -30.109 -1.049 -5.645 1 93.75 287 ARG A C 1
ATOM 2175 O O . ARG A 1 287 ? -29.047 -1.396 -5.109 1 93.75 287 ARG A O 1
ATOM 2182 N N . PRO A 1 288 ? -31.219 -1.673 -5.48 1 93.5 288 PRO A N 1
ATOM 2183 C CA . PRO A 1 288 ? -31.266 -2.805 -4.551 1 93.5 288 PRO A CA 1
ATOM 2184 C C . PRO A 1 288 ? -30.734 -4.094 -5.164 1 93.5 288 PRO A C 1
ATOM 2186 O O . PRO A 1 288 ? -30.438 -5.051 -4.441 1 93.5 288 PRO A O 1
ATOM 2189 N N . ALA A 1 289 ? -30.75 -4.133 -6.52 1 97.12 289 ALA A N 1
ATOM 2190 C CA . ALA A 1 289 ? -30.281 -5.309 -7.246 1 97.12 289 ALA A CA 1
ATOM 2191 C C . ALA A 1 289 ? -29.766 -4.93 -8.633 1 97.12 289 ALA A C 1
ATOM 2193 O O . ALA A 1 289 ? -30.047 -3.834 -9.125 1 97.12 289 ALA A O 1
ATOM 2194 N N . MET A 1 290 ? -28.938 -5.867 -9.195 1 97.19 290 MET A N 1
ATOM 2195 C CA . MET A 1 290 ? -28.438 -5.68 -10.547 1 97.19 290 MET A CA 1
ATOM 2196 C C . MET A 1 290 ? -28.469 -6.992 -11.328 1 97.19 290 MET A C 1
ATOM 2198 O O . MET A 1 290 ? -28.281 -8.062 -10.75 1 97.19 290 MET A O 1
ATOM 2202 N N . ALA A 1 291 ? -28.688 -6.84 -12.617 1 97.81 291 ALA A N 1
ATOM 2203 C CA . ALA A 1 291 ? -28.641 -8.016 -13.477 1 97.81 291 ALA A CA 1
ATOM 2204 C C . ALA A 1 291 ? -27.219 -8.555 -13.602 1 97.81 291 ALA A C 1
ATOM 2206 O O . ALA A 1 291 ? -26.25 -7.801 -13.477 1 97.81 291 ALA A O 1
ATOM 2207 N N . VAL A 1 292 ? -27.109 -9.875 -13.781 1 97.94 292 VAL A N 1
ATOM 2208 C CA . VAL A 1 292 ? -25.812 -10.531 -13.953 1 97.94 292 VAL A CA 1
ATOM 2209 C C . VAL A 1 292 ? -25.734 -11.172 -15.336 1 97.94 292 VAL A C 1
ATOM 2211 O O . VAL A 1 292 ? -26.656 -11.867 -15.758 1 97.94 292 VAL A O 1
ATOM 2214 N N . THR A 1 293 ? -24.656 -10.898 -16.031 1 96.81 293 THR A N 1
ATOM 2215 C CA . THR A 1 293 ? -24.484 -11.445 -17.375 1 96.81 293 THR A CA 1
ATOM 2216 C C . THR A 1 293 ? -23.25 -12.328 -17.438 1 96.81 293 THR A C 1
ATOM 2218 O O . THR A 1 293 ? -22.328 -12.195 -16.625 1 96.81 293 THR A O 1
ATOM 2221 N N . ASP A 1 294 ? -23.266 -13.289 -18.359 1 94.75 294 ASP A N 1
ATOM 2222 C CA . ASP A 1 294 ? -22.078 -14.094 -18.641 1 94.75 294 ASP A CA 1
ATOM 2223 C C . ASP A 1 294 ? -21.172 -13.398 -19.656 1 94.75 294 ASP A C 1
ATOM 2225 O O . ASP A 1 294 ? -21.359 -12.219 -19.969 1 94.75 294 ASP A O 1
ATOM 2229 N N . ALA A 1 295 ? -20.156 -14.102 -20.062 1 91.06 295 ALA A N 1
ATOM 2230 C CA . ALA A 1 295 ? -19.141 -13.539 -20.953 1 91.06 295 ALA A CA 1
ATOM 2231 C C . ALA A 1 295 ? -19.766 -13.18 -22.312 1 91.06 295 ALA A C 1
ATOM 2233 O O . ALA A 1 295 ? -19.266 -12.289 -23 1 91.06 295 ALA A O 1
ATOM 2234 N N . GLU A 1 296 ? -20.906 -13.758 -22.672 1 92.75 296 GLU A N 1
ATOM 2235 C CA . GLU A 1 296 ? -21.562 -13.523 -23.969 1 92.75 296 GLU A CA 1
ATOM 2236 C C . GLU A 1 296 ? -22.641 -12.453 -23.844 1 92.75 296 GLU A C 1
ATOM 2238 O O . GLU A 1 296 ? -23.297 -12.109 -24.844 1 92.75 296 GLU A O 1
ATOM 2243 N N . GLY A 1 297 ? -22.859 -11.914 -22.672 1 92 297 GLY A N 1
ATOM 2244 C CA . GLY A 1 297 ? -23.844 -10.859 -22.453 1 92 297 GLY A CA 1
ATOM 2245 C C . GLY A 1 297 ? -25.219 -11.391 -22.109 1 92 297 GLY A C 1
ATOM 2246 O O . GLY A 1 297 ? -26.172 -10.617 -21.984 1 92 297 GLY A O 1
ATOM 2247 N N . ARG A 1 298 ? -25.344 -12.758 -22.031 1 94.19 298 ARG A N 1
ATOM 2248 C CA . ARG A 1 298 ? -26.625 -13.344 -21.656 1 94.19 298 ARG A CA 1
ATOM 2249 C C . ARG A 1 298 ? -26.922 -13.141 -20.172 1 94.19 298 ARG A C 1
ATOM 2251 O O . ARG A 1 298 ? -26.047 -13.359 -19.328 1 94.19 298 ARG A O 1
ATOM 2258 N N . VAL A 1 299 ? -28.141 -12.75 -19.891 1 95.56 299 VAL A N 1
ATOM 2259 C CA . VAL A 1 299 ? -28.531 -12.516 -18.516 1 95.56 299 VAL A CA 1
ATOM 2260 C C . VAL A 1 299 ? -28.703 -13.844 -17.781 1 95.56 299 VAL A C 1
ATOM 2262 O O . VAL A 1 299 ? -29.453 -14.719 -18.234 1 95.56 299 VAL A O 1
ATOM 2265 N N . LEU A 1 300 ? -28.062 -14 -16.719 1 96.75 300 LEU A N 1
ATOM 2266 C CA . LEU A 1 300 ? -28.078 -15.219 -15.922 1 96.75 300 LEU A CA 1
ATOM 2267 C C . LEU A 1 300 ? -29.062 -15.094 -14.75 1 96.75 300 LEU A C 1
ATOM 2269 O O . LEU A 1 300 ? -29.547 -16.094 -14.234 1 96.75 300 LEU A O 1
ATOM 2273 N N . GLY A 1 301 ? -29.266 -13.93 -14.328 1 97.81 301 GLY A N 1
ATOM 2274 C CA . GLY A 1 301 ? -30.031 -13.609 -13.141 1 97.81 301 GLY A CA 1
ATOM 2275 C C . GLY A 1 301 ? -29.703 -12.25 -12.555 1 97.81 301 GLY A C 1
ATOM 2276 O O . GLY A 1 301 ? -29.438 -11.305 -13.297 1 97.81 301 GLY A O 1
ATOM 2277 N N . LYS A 1 302 ? -29.938 -12.188 -11.242 1 98.25 302 LYS A N 1
ATOM 2278 C CA . LYS A 1 302 ? -29.641 -10.93 -10.57 1 98.25 302 LYS A CA 1
ATOM 2279 C C . LYS A 1 302 ? -28.906 -11.164 -9.258 1 98.25 302 LYS A C 1
ATOM 2281 O O . LYS A 1 302 ? -28.812 -12.297 -8.789 1 98.25 302 LYS A O 1
ATOM 2286 N N . VAL A 1 303 ? -28.266 -10.172 -8.766 1 97.94 303 VAL A N 1
ATOM 2287 C CA . VAL A 1 303 ? -27.656 -10.164 -7.445 1 97.94 303 VAL A CA 1
ATOM 2288 C C . VAL A 1 303 ? -28.219 -9 -6.625 1 97.94 303 VAL A C 1
ATOM 2290 O O . VAL A 1 303 ? -28.406 -7.902 -7.148 1 97.94 303 VAL A O 1
ATOM 2293 N N . SER A 1 304 ? -28.625 -9.312 -5.355 1 97.44 304 SER A N 1
ATOM 2294 C CA . SER A 1 304 ? -29.219 -8.305 -4.484 1 97.44 304 SER A CA 1
ATOM 2295 C C . SER A 1 304 ? -28.281 -7.953 -3.332 1 97.44 304 SER A C 1
ATOM 2297 O O . SER A 1 304 ? -27.344 -8.688 -3.045 1 97.44 304 SER A O 1
ATOM 2299 N N . LEU A 1 305 ? -28.625 -6.785 -2.744 1 96.25 305 LEU A N 1
ATOM 2300 C CA . LEU A 1 305 ? -27.844 -6.34 -1.595 1 96.25 305 LEU A CA 1
ATOM 2301 C C . LEU A 1 305 ? -27.859 -7.391 -0.49 1 96.25 305 LEU A C 1
ATOM 2303 O O . LEU A 1 305 ? -26.797 -7.727 0.062 1 96.25 305 LEU A O 1
ATOM 2307 N N . GLY A 1 306 ? -28.969 -7.898 -0.195 1 95 306 GLY A N 1
ATOM 2308 C CA . GLY A 1 306 ? -29.078 -8.945 0.808 1 95 306 GLY A CA 1
ATOM 2309 C C . GLY A 1 306 ? -28.312 -10.203 0.444 1 95 306 GLY A C 1
ATOM 2310 O O . GLY A 1 306 ? -27.641 -10.789 1.292 1 95 306 GLY A O 1
ATOM 2311 N N . GLY A 1 307 ? -28.422 -10.609 -0.829 1 95.75 307 GLY A N 1
ATOM 2312 C CA . GLY A 1 307 ? -27.703 -11.773 -1.308 1 95.75 307 GLY A CA 1
ATOM 2313 C C . GLY A 1 307 ? -26.188 -11.633 -1.181 1 95.75 307 GLY A C 1
ATOM 2314 O O . GLY A 1 307 ? -25.5 -12.602 -0.851 1 95.75 307 GLY A O 1
ATOM 2315 N N . ILE A 1 308 ? -25.672 -10.398 -1.405 1 97.31 308 ILE A N 1
ATOM 2316 C CA . ILE A 1 308 ? -24.25 -10.125 -1.311 1 97.31 308 ILE A CA 1
ATOM 2317 C C . ILE A 1 308 ? -23.812 -10.164 0.151 1 97.31 308 ILE A C 1
ATOM 2319 O O . ILE A 1 308 ? -22.859 -10.867 0.499 1 97.31 308 ILE A O 1
ATOM 2323 N N . LEU A 1 309 ? -24.547 -9.461 1.021 1 96.75 309 LEU A N 1
ATOM 2324 C CA . LEU A 1 309 ? -24.125 -9.266 2.406 1 96.75 309 LEU A CA 1
ATOM 2325 C C . LEU A 1 309 ? -24.234 -10.562 3.199 1 96.75 309 LEU A C 1
ATOM 2327 O O . LEU A 1 309 ? -23.609 -10.711 4.25 1 96.75 309 LEU A O 1
ATOM 2331 N N . ALA A 1 310 ? -24.984 -11.562 2.695 1 95.56 310 ALA A N 1
ATOM 2332 C CA . ALA A 1 310 ? -25.078 -12.875 3.328 1 95.56 310 ALA A CA 1
ATOM 2333 C C . ALA A 1 310 ? -23.719 -13.57 3.328 1 95.56 310 ALA A C 1
ATOM 2335 O O . ALA A 1 310 ? -23.453 -14.414 4.191 1 95.56 310 ALA A O 1
ATOM 2336 N N . HIS A 1 311 ? -22.875 -13.156 2.412 1 95.94 311 HIS A N 1
ATOM 2337 C CA . HIS A 1 311 ? -21.578 -13.797 2.268 1 95.94 311 HIS A CA 1
ATOM 2338 C C . HIS A 1 311 ? -20.5 -13.039 3.033 1 95.94 311 HIS A C 1
ATOM 2340 O O . HIS A 1 311 ? -19.328 -13.406 2.99 1 95.94 311 HIS A O 1
ATOM 2346 N N . ALA A 1 312 ? -20.875 -11.961 3.684 1 95.94 312 ALA A N 1
ATOM 2347 C CA . ALA A 1 312 ? -19.922 -11.133 4.41 1 95.94 312 ALA A CA 1
ATOM 2348 C C . ALA A 1 312 ? -19.922 -11.469 5.898 1 95.94 312 ALA A C 1
ATOM 2350 O O . ALA A 1 312 ? -19.125 -10.914 6.664 1 95.94 312 ALA A O 1
ATOM 2351 N N . ARG A 1 313 ? -20.734 -12.406 6.336 1 92.25 313 ARG A N 1
ATOM 2352 C CA . ARG A 1 313 ? -20.953 -12.672 7.754 1 92.25 313 ARG A CA 1
ATOM 2353 C C . ARG A 1 313 ? -19.812 -13.516 8.328 1 92.25 313 ARG A C 1
ATOM 2355 O O . ARG A 1 313 ? -19.266 -14.375 7.637 1 92.25 313 ARG A O 1
ATOM 2362 N N . GLY A 1 314 ? -19.391 -13.023 9.555 1 84.19 314 GLY A N 1
ATOM 2363 C CA . GLY A 1 314 ? -18.391 -13.805 10.258 1 84.19 314 GLY A CA 1
ATOM 2364 C C . GLY A 1 314 ? -18.938 -15.133 10.773 1 84.19 314 GLY A C 1
ATOM 2365 O O . GLY A 1 314 ? -20.141 -15.344 10.82 1 84.19 314 GLY A O 1
ATOM 2366 N N . ALA A 1 315 ? -18.219 -16.172 10.852 1 60.66 315 ALA A N 1
ATOM 2367 C CA . ALA A 1 315 ? -18.719 -17.406 11.438 1 60.66 315 ALA A CA 1
ATOM 2368 C C . ALA A 1 315 ? -19.359 -17.141 12.805 1 60.66 315 ALA A C 1
ATOM 2370 O O . ALA A 1 315 ? -18.938 -16.234 13.523 1 60.66 315 ALA A O 1
ATOM 2371 N N . THR A 1 316 ? -20.703 -17.266 12.977 1 48.62 316 THR A N 1
ATOM 2372 C CA . THR A 1 316 ? -21.578 -17.172 14.148 1 48.62 316 THR A CA 1
ATOM 2373 C C . THR A 1 316 ? -20.797 -17.453 15.43 1 48.62 316 THR A C 1
ATOM 2375 O O . THR A 1 316 ? -21.391 -17.672 16.484 1 48.62 316 THR A O 1
ATOM 2378 N N . GLY A 1 317 ? -19.547 -17.906 15.547 1 39 317 GLY A N 1
ATOM 2379 C CA . GLY A 1 317 ? -19.203 -17.953 16.969 1 39 317 GLY A CA 1
ATOM 2380 C C . GLY A 1 317 ? -19.234 -16.594 17.625 1 39 317 GLY A C 1
ATOM 2381 O O . GLY A 1 317 ? -19.109 -15.57 16.969 1 39 317 GLY A O 1
ATOM 2382 N N . ASP A 1 318 ? -19.969 -16.453 18.766 1 35.22 318 ASP A N 1
ATOM 2383 C CA . ASP A 1 318 ? -20.141 -15.391 19.75 1 35.22 318 ASP A CA 1
ATOM 2384 C C . ASP A 1 318 ? -18.844 -14.602 19.938 1 35.22 318 ASP A C 1
ATOM 2386 O O . ASP A 1 318 ? -18.438 -14.328 21.062 1 35.22 318 ASP A O 1
ATOM 2390 N N . VAL A 1 319 ? -17.828 -14.758 19.203 1 34.78 319 VAL A N 1
ATOM 2391 C CA . VAL A 1 319 ? -16.734 -14.031 19.844 1 34.78 319 VAL A CA 1
ATOM 2392 C C . VAL A 1 319 ? -16.984 -12.523 19.734 1 34.78 319 VAL A C 1
ATOM 2394 O O . VAL A 1 319 ? -17.312 -12.023 18.656 1 34.78 319 VAL A O 1
ATOM 2397 N N . GLY A 1 320 ? -17.266 -11.805 20.719 1 31.34 320 GLY A N 1
ATOM 2398 C CA . GLY A 1 320 ? -17.453 -10.398 21.031 1 31.34 320 GLY A CA 1
ATOM 2399 C C . GLY A 1 320 ? -16.516 -9.492 20.25 1 31.34 320 GLY A C 1
ATOM 2400 O O . GLY A 1 320 ? -15.344 -9.812 20.078 1 31.34 320 GLY A O 1
ATOM 2401 N N . VAL A 1 321 ? -16.953 -8.805 19.344 1 35.91 321 VAL A N 1
ATOM 2402 C CA . VAL A 1 321 ? -16.188 -7.676 18.844 1 35.91 321 VAL A CA 1
ATOM 2403 C C . VAL A 1 321 ? -15.461 -6.996 20 1 35.91 321 VAL A C 1
ATOM 2405 O O . VAL A 1 321 ? -16.078 -6.598 21 1 35.91 321 VAL A O 1
ATOM 2408 N N . PRO A 1 322 ? -14.172 -7.203 20.203 1 32.47 322 PRO A N 1
ATOM 2409 C CA . PRO A 1 322 ? -13.625 -6.52 21.375 1 32.47 322 PRO A CA 1
ATOM 2410 C C . PRO A 1 322 ? -14.008 -5.043 21.438 1 32.47 322 PRO A C 1
ATOM 2412 O O . PRO A 1 322 ? -14.18 -4.406 20.391 1 32.47 322 PRO A O 1
ATOM 2415 N N . PRO A 1 323 ? -14.57 -4.625 22.484 1 28.36 323 PRO A N 1
ATOM 2416 C CA . PRO A 1 323 ? -14.875 -3.197 22.609 1 28.36 323 PRO A CA 1
ATOM 2417 C C . PRO A 1 323 ? -13.703 -2.307 22.188 1 28.36 323 PRO A C 1
ATOM 2419 O O . PRO A 1 323 ? -12.547 -2.695 22.328 1 28.36 323 PRO A O 1
ATOM 2422 N N . ALA A 1 324 ? -13.883 -1.472 21.219 1 32.5 324 ALA A N 1
ATOM 2423 C CA . ALA A 1 324 ? -12.883 -0.422 21.047 1 32.5 324 ALA A CA 1
ATOM 2424 C C . ALA A 1 324 ? -12.328 0.041 22.391 1 32.5 324 ALA A C 1
ATOM 2426 O O . ALA A 1 324 ? -13.086 0.477 23.266 1 32.5 324 ALA A O 1
ATOM 2427 N N . GLU A 1 325 ? -11.352 -0.646 23 1 28.66 325 GLU A N 1
ATOM 2428 C CA . GLU A 1 325 ? -10.805 -0.16 24.266 1 28.66 325 GLU A CA 1
ATOM 2429 C C . GLU A 1 325 ? -10.672 1.359 24.266 1 28.66 325 GLU A C 1
ATOM 2431 O O . GLU A 1 325 ? -10.008 1.928 23.391 1 28.66 325 GLU A O 1
ATOM 2436 N N . ALA A 1 326 ? -11.68 2.064 24.891 1 32.16 326 ALA A N 1
ATOM 2437 C CA . ALA A 1 326 ? -11.508 3.451 25.312 1 32.16 326 ALA A CA 1
ATOM 2438 C C . ALA A 1 326 ? -10.18 3.641 26.047 1 32.16 326 ALA A C 1
ATOM 2440 O O . ALA A 1 326 ? -9.805 2.818 26.891 1 32.16 326 ALA A O 1
ATOM 2441 N N . GLU A 1 327 ? -9.188 4.297 25.562 1 29.38 327 GLU A N 1
ATOM 2442 C CA . GLU A 1 327 ? -8.039 4.707 26.359 1 29.38 327 GLU A CA 1
ATOM 2443 C C . GLU A 1 327 ? -8.469 5.18 27.75 1 29.38 327 GLU A C 1
ATOM 2445 O O . GLU A 1 327 ? -9.438 5.938 27.875 1 29.38 327 GLU A O 1
ATOM 2450 N N . PRO A 1 328 ? -8.016 4.496 28.906 1 28.45 328 PRO A N 1
ATOM 2451 C CA . PRO A 1 328 ? -8.258 4.941 30.281 1 28.45 328 PRO A CA 1
ATOM 2452 C C . PRO A 1 328 ? -8.039 6.438 30.469 1 28.45 328 PRO A C 1
ATOM 2454 O O . PRO A 1 328 ? -7.18 7.027 29.812 1 28.45 328 PRO A O 1
ATOM 2457 N N . ALA A 1 329 ? -9.016 7.211 31.062 1 27.64 329 ALA A N 1
ATOM 2458 C CA . ALA A 1 329 ? -8.898 8.57 31.578 1 27.64 329 ALA A CA 1
ATOM 2459 C C . ALA A 1 329 ? -7.781 8.68 32.625 1 27.64 329 ALA A C 1
ATOM 2461 O O . ALA A 1 329 ? -7.699 7.863 33.531 1 27.64 329 ALA A O 1
ATOM 2462 N N . ARG A 1 330 ? -6.598 9.25 32.281 1 27.33 330 ARG A N 1
ATOM 2463 C CA . ARG A 1 330 ? -5.652 9.688 33.312 1 27.33 330 ARG A CA 1
ATOM 2464 C C . ARG A 1 330 ? -6.375 10.352 34.469 1 27.33 330 ARG A C 1
ATOM 2466 O O . ARG A 1 330 ? -7.121 11.312 34.281 1 27.33 330 ARG A O 1
ATOM 2473 N N . GLY A 1 331 ? -6.832 9.578 35.5 1 21.34 331 GLY A N 1
ATOM 2474 C CA . GLY A 1 331 ? -7.109 10.133 36.812 1 21.34 331 GLY A CA 1
ATOM 2475 C C . GLY A 1 331 ? -6.047 11.109 37.281 1 21.34 331 GLY A C 1
ATOM 2476 O O . GLY A 1 331 ? -4.859 10.914 37 1 21.34 331 GLY A O 1
ATOM 2477 N N . THR A 1 332 ? -6.43 12.406 37.469 1 23.92 332 THR A N 1
ATOM 2478 C CA . THR A 1 332 ? -5.848 13.523 38.219 1 23.92 332 THR A CA 1
ATOM 2479 C C . THR A 1 332 ? -5.395 13.086 39.594 1 23.92 332 THR A C 1
ATOM 2481 O O . THR A 1 332 ? -6.203 13.008 40.531 1 23.92 332 THR A O 1
ATOM 2484 N N . ARG A 1 333 ? -4.695 11.969 39.906 1 19.78 333 ARG A N 1
ATOM 2485 C CA . ARG A 1 333 ? -4.012 12.203 41.188 1 19.78 333 ARG A CA 1
ATOM 2486 C C . ARG A 1 333 ? -2.801 13.109 41 1 19.78 333 ARG A C 1
ATOM 2488 O O . ARG A 1 333 ? -2.088 13 40 1 19.78 333 ARG A O 1
ATOM 2495 N N . MET B 1 1 ? -9.773 36.562 0.729 1 46.28 1 MET B N 1
ATOM 2496 C CA . MET B 1 1 ? -9.602 35.125 0.953 1 46.28 1 MET B CA 1
ATOM 2497 C C . MET B 1 1 ? -8.234 34.844 1.565 1 46.28 1 MET B C 1
ATOM 2499 O O . MET B 1 1 ? -7.258 35.531 1.271 1 46.28 1 MET B O 1
ATOM 2503 N N . PRO B 1 2 ? -8.188 34.219 2.752 1 59.91 2 PRO B N 1
ATOM 2504 C CA . PRO B 1 2 ? -6.863 34.156 3.369 1 59.91 2 PRO B CA 1
ATOM 2505 C C . PRO B 1 2 ? -5.805 33.594 2.414 1 59.91 2 PRO B C 1
ATOM 2507 O O . PRO B 1 2 ? -6.121 32.812 1.516 1 59.91 2 PRO B O 1
ATOM 2510 N N . GLN B 1 3 ? -4.836 34.25 2.221 1 74.38 3 GLN B N 1
ATOM 2511 C CA . GLN B 1 3 ? -3.725 33.906 1.341 1 74.38 3 GLN B CA 1
ATOM 2512 C C . GLN B 1 3 ? -3.148 32.531 1.691 1 74.38 3 GLN B C 1
ATOM 2514 O O . GLN B 1 3 ? -2.961 32.219 2.867 1 74.38 3 GLN B O 1
ATOM 2519 N N . PRO B 1 4 ? -3.004 31.578 0.729 1 86.5 4 PRO B N 1
ATOM 2520 C CA . PRO B 1 4 ? -2.42 30.266 0.971 1 86.5 4 PRO B CA 1
ATOM 2521 C C . PRO B 1 4 ? -1.003 30.328 1.534 1 86.5 4 PRO B C 1
ATOM 2523 O O . PRO B 1 4 ? -0.288 31.312 1.288 1 86.5 4 PRO B O 1
ATOM 2526 N N . MET B 1 5 ? -0.676 29.516 2.402 1 89.75 5 MET B N 1
ATOM 2527 C CA . MET B 1 5 ? 0.66 29.422 2.982 1 89.75 5 MET B CA 1
ATOM 2528 C C . MET B 1 5 ? 1.702 29.156 1.901 1 89.75 5 MET B C 1
ATOM 2530 O O . MET B 1 5 ? 2.768 29.766 1.891 1 89.75 5 MET B O 1
ATOM 2534 N N . ILE B 1 6 ? 1.364 28.266 0.999 1 94.75 6 ILE B N 1
ATOM 2535 C CA . ILE B 1 6 ? 2.246 27.938 -0.114 1 94.75 6 ILE B CA 1
ATOM 2536 C C . ILE B 1 6 ? 1.526 28.188 -1.437 1 94.75 6 ILE B C 1
ATOM 2538 O O . ILE B 1 6 ? 0.352 27.844 -1.588 1 94.75 6 ILE B O 1
ATOM 2542 N N . VAL B 1 7 ? 2.256 28.844 -2.295 1 96.31 7 VAL B N 1
ATOM 2543 C CA . VAL B 1 7 ? 1.724 29.062 -3.635 1 96.31 7 VAL B CA 1
ATOM 2544 C C . VAL B 1 7 ? 2.744 28.609 -4.676 1 96.31 7 VAL B C 1
ATOM 2546 O O . VAL B 1 7 ? 3.875 29.094 -4.703 1 96.31 7 VAL B O 1
ATOM 2549 N N . LEU B 1 8 ? 2.373 27.594 -5.379 1 97.19 8 LEU B N 1
ATOM 2550 C CA . LEU B 1 8 ? 3.094 27.25 -6.598 1 97.19 8 LEU B CA 1
ATOM 2551 C C . LEU B 1 8 ? 2.535 28 -7.801 1 97.19 8 LEU B C 1
ATOM 2553 O O . LEU B 1 8 ? 1.366 27.828 -8.156 1 97.19 8 LEU B O 1
ATOM 2557 N N . ASP B 1 9 ? 3.389 28.828 -8.305 1 97.12 9 ASP B N 1
ATOM 2558 C CA . ASP B 1 9 ? 2.959 29.703 -9.391 1 97.12 9 ASP B CA 1
ATOM 2559 C C . ASP B 1 9 ? 3.602 29.297 -10.719 1 97.12 9 ASP B C 1
ATOM 2561 O O . ASP B 1 9 ? 4.715 29.719 -11.023 1 97.12 9 ASP B O 1
ATOM 2565 N N . HIS B 1 10 ? 2.799 28.547 -11.586 1 97.31 10 HIS B N 1
ATOM 2566 C CA . HIS B 1 10 ? 3.225 28.094 -12.906 1 97.31 10 HIS B CA 1
ATOM 2567 C C . HIS B 1 10 ? 4.602 27.453 -12.844 1 97.31 10 HIS B C 1
ATOM 2569 O O . HIS B 1 10 ? 5.492 27.797 -13.625 1 97.31 10 HIS B O 1
ATOM 2575 N N . LEU B 1 11 ? 4.746 26.594 -11.922 1 97.06 11 LEU B N 1
ATOM 2576 C CA . LEU B 1 11 ? 6.027 25.953 -11.656 1 97.06 11 LEU B CA 1
ATOM 2577 C C . LEU B 1 11 ? 6.367 24.938 -12.734 1 97.06 11 LEU B C 1
ATOM 2579 O O . LEU B 1 11 ? 5.535 24.109 -13.094 1 97.06 11 LEU B O 1
ATOM 2583 N N . THR B 1 12 ? 7.559 25.062 -13.312 1 97.62 12 THR B N 1
ATOM 2584 C CA . THR B 1 12 ? 8.023 24.156 -14.352 1 97.62 12 THR B CA 1
ATOM 2585 C C . THR B 1 12 ? 9.445 23.688 -14.062 1 97.62 12 THR B C 1
ATOM 2587 O O . THR B 1 12 ? 10.289 24.469 -13.633 1 97.62 12 THR B O 1
ATOM 2590 N N . LYS B 1 13 ? 9.688 22.453 -14.172 1 96.19 13 LYS B N 1
ATOM 2591 C CA . LYS B 1 13 ? 11.031 21.891 -14.094 1 96.19 13 LYS B CA 1
ATOM 2592 C C . LYS B 1 13 ? 11.32 20.984 -15.289 1 96.19 13 LYS B C 1
ATOM 2594 O O . LYS B 1 13 ? 10.578 20.047 -15.555 1 96.19 13 LYS B O 1
ATOM 2599 N N . ARG B 1 14 ? 12.367 21.281 -15.953 1 94.38 14 ARG B N 1
ATOM 2600 C CA . ARG B 1 14 ? 12.852 20.5 -17.078 1 94.38 14 ARG B CA 1
ATOM 2601 C C . ARG B 1 14 ? 14.281 20.016 -16.844 1 94.38 14 ARG B C 1
ATOM 2603 O O . ARG B 1 14 ? 15.125 20.781 -16.359 1 94.38 14 ARG B O 1
ATOM 2610 N N . PHE B 1 15 ? 14.445 18.719 -17.016 1 89.06 15 PHE B N 1
ATOM 2611 C CA . PHE B 1 15 ? 15.789 18.156 -17.078 1 89.06 15 PHE B CA 1
ATOM 2612 C C . PHE B 1 15 ? 16.172 17.812 -18.516 1 89.06 15 PHE B C 1
ATOM 2614 O O . PHE B 1 15 ? 15.656 16.844 -19.078 1 89.06 15 PHE B O 1
ATOM 2621 N N . ALA B 1 16 ? 17.062 18.531 -19.031 1 86.19 16 ALA B N 1
ATOM 2622 C CA . ALA B 1 16 ? 17.422 18.359 -20.438 1 86.19 16 ALA B CA 1
ATOM 2623 C C . ALA B 1 16 ? 16.172 18.422 -21.328 1 86.19 16 ALA B C 1
ATOM 2625 O O . ALA B 1 16 ? 15.445 19.422 -21.328 1 86.19 16 ALA B O 1
ATOM 2626 N N . GLU B 1 17 ? 15.805 17.203 -21.891 1 84.62 17 GLU B N 1
ATOM 2627 C CA . GLU B 1 17 ? 14.68 17.219 -22.828 1 84.62 17 GLU B CA 1
ATOM 2628 C C . GLU B 1 17 ? 13.398 16.719 -22.156 1 84.62 17 GLU B C 1
ATOM 2630 O O . GLU B 1 17 ? 12.336 16.703 -22.781 1 84.62 17 GLU B O 1
ATOM 2635 N N . THR B 1 18 ? 13.469 16.438 -20.922 1 86.06 18 THR B N 1
ATOM 2636 C CA . THR B 1 18 ? 12.297 15.852 -20.25 1 86.06 18 THR B CA 1
ATOM 2637 C C . THR B 1 18 ? 11.695 16.844 -19.266 1 86.06 18 THR B C 1
ATOM 2639 O O . THR B 1 18 ? 12.398 17.391 -18.406 1 86.06 18 THR B O 1
ATOM 2642 N N . THR B 1 19 ? 10.438 17.156 -19.469 1 92.25 19 THR B N 1
ATOM 2643 C CA . THR B 1 19 ? 9.719 17.984 -18.5 1 92.25 19 THR B CA 1
ATOM 2644 C C . THR B 1 19 ? 9.117 17.125 -17.391 1 92.25 19 THR B C 1
ATOM 2646 O O . THR B 1 19 ? 8.305 16.234 -17.656 1 92.25 19 THR B O 1
ATOM 2649 N N . VAL B 1 20 ? 9.484 17.391 -16.156 1 90.56 20 VAL B N 1
ATOM 2650 C CA . VAL B 1 20 ? 9.094 16.547 -15.039 1 90.56 20 VAL B CA 1
ATOM 2651 C C . VAL B 1 20 ? 8.008 17.234 -14.219 1 90.56 20 VAL B C 1
ATOM 2653 O O . VAL B 1 20 ? 7.238 16.578 -13.508 1 90.56 20 VAL B O 1
ATOM 2656 N N . VAL B 1 21 ? 7.973 18.5 -14.242 1 94.25 21 VAL B N 1
ATOM 2657 C CA . VAL B 1 21 ? 6.895 19.344 -13.734 1 94.25 21 VAL B CA 1
ATOM 2658 C C . VAL B 1 21 ? 6.535 20.391 -14.773 1 94.25 21 VAL B C 1
ATOM 2660 O O . VAL B 1 21 ? 7.398 21.141 -15.242 1 94.25 21 VAL B O 1
ATOM 2663 N N . ASP B 1 22 ? 5.254 20.391 -15.117 1 97.06 22 ASP B N 1
ATOM 2664 C CA . ASP B 1 22 ? 4.871 21.203 -16.266 1 97.06 22 ASP B CA 1
ATOM 2665 C C . ASP B 1 22 ? 3.766 22.203 -15.906 1 97.06 22 ASP B C 1
ATOM 2667 O O . ASP B 1 22 ? 2.582 21.844 -15.938 1 97.06 22 ASP B O 1
ATOM 2671 N N . ASP B 1 23 ? 4.188 23.438 -15.594 1 97.06 23 ASP B N 1
ATOM 2672 C CA . ASP B 1 23 ? 3.273 24.547 -15.391 1 97.06 23 ASP B CA 1
ATOM 2673 C C . ASP B 1 23 ? 2.268 24.25 -14.281 1 97.06 23 ASP B C 1
ATOM 2675 O O . ASP B 1 23 ? 1.058 24.375 -14.477 1 97.06 23 ASP B O 1
ATOM 2679 N N . VAL B 1 24 ? 2.766 23.844 -13.141 1 97 24 VAL B N 1
ATOM 2680 C CA . VAL B 1 24 ? 1.916 23.438 -12.023 1 97 24 VAL B CA 1
ATOM 2681 C C . VAL B 1 24 ? 1.599 24.656 -11.156 1 97 24 VAL B C 1
ATOM 2683 O O . VAL B 1 24 ? 2.504 25.391 -10.742 1 97 24 VAL B O 1
ATOM 2686 N N . SER B 1 25 ? 0.351 24.953 -10.969 1 96.69 25 SER B N 1
ATOM 2687 C CA . SER B 1 25 ? -0.138 25.969 -10.047 1 96.69 25 SER B CA 1
ATOM 2688 C C . SER B 1 25 ? -1.015 25.359 -8.961 1 96.69 25 SER B C 1
ATOM 2690 O O . SER B 1 25 ? -2.004 24.688 -9.258 1 96.69 25 SER B O 1
ATOM 2692 N N . LEU B 1 26 ? -0.604 25.578 -7.754 1 95.81 26 LEU B N 1
ATOM 2693 C CA . LEU B 1 26 ? -1.299 25 -6.613 1 95.81 26 LEU B CA 1
ATOM 2694 C C . LEU B 1 26 ? -1.153 25.875 -5.379 1 95.81 26 LEU B C 1
ATOM 2696 O O . LEU B 1 26 ? -0.125 26.531 -5.195 1 95.81 26 LEU B O 1
ATOM 2700 N N . GLY B 1 27 ? -2.15 25.906 -4.574 1 95.75 27 GLY B N 1
ATOM 2701 C CA . GLY B 1 27 ? -2.113 26.578 -3.285 1 95.75 27 GLY B CA 1
ATOM 2702 C C . GLY B 1 27 ? -2.408 25.656 -2.121 1 95.75 27 GLY B C 1
ATOM 2703 O O . GLY B 1 27 ? -3.246 24.75 -2.232 1 95.75 27 GLY B O 1
ATOM 2704 N N . ILE B 1 28 ? -1.705 25.906 -1.071 1 95.81 28 ILE B N 1
ATOM 2705 C CA . ILE B 1 28 ? -1.953 25.172 0.16 1 95.81 28 ILE B CA 1
ATOM 2706 C C . ILE B 1 28 ? -2.262 26.141 1.295 1 95.81 28 ILE B C 1
ATOM 2708 O O . ILE B 1 28 ? -1.435 26.984 1.635 1 95.81 28 ILE B O 1
ATOM 2712 N N . ASP B 1 29 ? -3.379 25.984 1.875 1 95.12 29 ASP B N 1
ATOM 2713 C CA . ASP B 1 29 ? -3.814 26.875 2.939 1 95.12 29 ASP B CA 1
ATOM 2714 C C . ASP B 1 29 ? -3.078 26.578 4.246 1 95.12 29 ASP B C 1
ATOM 2716 O O . ASP B 1 29 ? -2.727 25.422 4.516 1 95.12 29 ASP B O 1
ATOM 2720 N N . GLU B 1 30 ? -2.934 27.625 4.977 1 94.5 30 GLU B N 1
ATOM 2721 C CA . GLU B 1 30 ? -2.256 27.5 6.262 1 94.5 30 GLU B CA 1
ATOM 2722 C C . GLU B 1 30 ? -3.006 26.547 7.184 1 94.5 30 GLU B C 1
ATOM 2724 O O . GLU B 1 30 ? -4.234 26.578 7.258 1 94.5 30 GLU B O 1
ATOM 2729 N N . GLY B 1 31 ? -2.283 25.688 7.746 1 93.94 31 GLY B N 1
ATOM 2730 C CA . GLY B 1 31 ? -2.838 24.812 8.758 1 93.94 31 GLY B CA 1
ATOM 2731 C C . GLY B 1 31 ? -3.639 23.656 8.172 1 93.94 31 GLY B C 1
ATOM 2732 O O . GLY B 1 31 ? -4.426 23.016 8.875 1 93.94 31 GLY B O 1
ATOM 2733 N N . THR B 1 32 ? -3.465 23.391 6.871 1 96.25 32 THR B N 1
ATOM 2734 C CA . THR B 1 32 ? -4.199 22.312 6.223 1 96.25 32 THR B CA 1
ATOM 2735 C C . THR B 1 32 ? -3.244 21.25 5.699 1 96.25 32 THR B C 1
ATOM 2737 O O . THR B 1 32 ? -2.025 21.438 5.699 1 96.25 32 THR B O 1
ATOM 2740 N N . VAL B 1 33 ? -3.848 20.141 5.336 1 96.88 33 VAL B N 1
ATOM 2741 C CA . VAL B 1 33 ? -3.092 19.047 4.746 1 96.88 33 VAL B CA 1
ATOM 2742 C C . VAL B 1 33 ? -3.486 18.875 3.277 1 96.88 33 VAL B C 1
ATOM 2744 O O . VAL B 1 33 ? -4.66 18.672 2.963 1 96.88 33 VAL B O 1
ATOM 2747 N N . LEU B 1 34 ? -2.494 19.031 2.438 1 97.88 34 LEU B N 1
ATOM 2748 C CA . LEU B 1 34 ? -2.66 18.688 1.029 1 97.88 34 LEU B CA 1
ATOM 2749 C C . LEU B 1 34 ? -1.925 17.391 0.694 1 97.88 34 LEU B C 1
ATOM 2751 O O . LEU B 1 34 ? -0.73 17.266 0.972 1 97.88 34 LEU B O 1
ATOM 2755 N N . THR B 1 35 ? -2.68 16.438 0.168 1 97.75 35 THR B N 1
ATOM 2756 C CA . THR B 1 35 ? -2.035 15.227 -0.306 1 97.75 35 THR B CA 1
ATOM 2757 C C . THR B 1 35 ? -1.922 15.227 -1.828 1 97.75 35 THR B C 1
ATOM 2759 O O . THR B 1 35 ? -2.816 15.719 -2.521 1 97.75 35 THR B O 1
ATOM 2762 N N . VAL B 1 36 ? -0.808 14.773 -2.275 1 96.88 36 VAL B N 1
ATOM 2763 C CA . VAL B 1 36 ? -0.557 14.664 -3.709 1 96.88 36 VAL B CA 1
ATOM 2764 C C . VAL B 1 36 ? -0.424 13.188 -4.098 1 96.88 36 VAL B C 1
ATOM 2766 O O . VAL B 1 36 ? 0.401 12.469 -3.537 1 96.88 36 VAL B O 1
ATOM 2769 N N . VAL B 1 37 ? -1.315 12.812 -5.043 1 95 37 VAL B N 1
ATOM 2770 C CA . VAL B 1 37 ? -1.276 11.453 -5.57 1 95 37 VAL B CA 1
ATOM 2771 C C . VAL B 1 37 ? -1.051 11.484 -7.078 1 95 37 VAL B C 1
ATOM 2773 O O . VAL B 1 37 ? -1.25 12.523 -7.719 1 95 37 VAL B O 1
ATOM 2776 N N . GLY B 1 38 ? -0.593 10.367 -7.609 1 89.88 38 GLY B N 1
ATOM 2777 C CA . GLY B 1 38 ? -0.336 10.273 -9.039 1 89.88 38 GLY B CA 1
ATOM 2778 C C . GLY B 1 38 ? 0.43 9.023 -9.43 1 89.88 38 GLY B C 1
ATOM 2779 O O . GLY B 1 38 ? 0.804 8.227 -8.562 1 89.88 38 GLY B O 1
ATOM 2780 N N . THR B 1 39 ? 0.545 8.898 -10.688 1 85.31 39 THR B N 1
ATOM 2781 C CA . THR B 1 39 ? 1.259 7.738 -11.219 1 85.31 39 THR B CA 1
ATOM 2782 C C . THR B 1 39 ? 2.76 7.867 -10.969 1 85.31 39 THR B C 1
ATOM 2784 O O . THR B 1 39 ? 3.248 8.953 -10.641 1 85.31 39 THR B O 1
ATOM 2787 N N . SER B 1 40 ? 3.387 6.75 -11.047 1 78.19 40 SER B N 1
ATOM 2788 C CA . SER B 1 40 ? 4.844 6.777 -10.945 1 78.19 40 SER B CA 1
ATOM 2789 C C . SER B 1 40 ? 5.453 7.68 -12.016 1 78.19 40 SER B C 1
ATOM 2791 O O . SER B 1 40 ? 5.051 7.625 -13.18 1 78.19 40 SER B O 1
ATOM 2793 N N . GLY B 1 41 ? 6.316 8.5 -11.625 1 77.25 41 GLY B N 1
ATOM 2794 C CA . GLY B 1 41 ? 6.996 9.383 -12.57 1 77.25 41 GLY B CA 1
ATOM 2795 C C . GLY B 1 41 ? 6.215 10.641 -12.875 1 77.25 41 GLY B C 1
ATOM 2796 O O . GLY B 1 41 ? 6.578 11.398 -13.781 1 77.25 41 GLY B O 1
ATOM 2797 N N . SER B 1 42 ? 5.172 10.828 -12.148 1 86.44 42 SER B N 1
ATOM 2798 C CA . SER B 1 42 ? 4.328 11.984 -12.445 1 86.44 42 SER B CA 1
ATOM 2799 C C . SER B 1 42 ? 4.941 13.273 -11.914 1 86.44 42 SER B C 1
ATOM 2801 O O . SER B 1 42 ? 4.414 14.359 -12.148 1 86.44 42 SER B O 1
ATOM 2803 N N . GLY B 1 43 ? 6.051 13.195 -11.141 1 88.25 43 GLY B N 1
ATOM 2804 C CA . GLY B 1 43 ? 6.762 14.391 -10.711 1 88.25 43 GLY B CA 1
ATOM 2805 C C . GLY B 1 43 ? 6.5 14.758 -9.266 1 88.25 43 GLY B C 1
ATOM 2806 O O . GLY B 1 43 ? 6.922 15.82 -8.805 1 88.25 43 GLY B O 1
ATOM 2807 N N . LYS B 1 44 ? 5.816 13.953 -8.5 1 91.62 44 LYS B N 1
ATOM 2808 C CA . LYS B 1 44 ? 5.41 14.25 -7.125 1 91.62 44 LYS B CA 1
ATOM 2809 C C . LYS B 1 44 ? 6.621 14.547 -6.246 1 91.62 44 LYS B C 1
ATOM 2811 O O . LYS B 1 44 ? 6.66 15.57 -5.562 1 91.62 44 LYS B O 1
ATOM 2816 N N . SER B 1 45 ? 7.652 13.664 -6.316 1 87.94 45 SER B N 1
ATOM 2817 C CA . SER B 1 45 ? 8.852 13.859 -5.512 1 87.94 45 SER B CA 1
ATOM 2818 C C . SER B 1 45 ? 9.625 15.094 -5.961 1 87.94 45 SER B C 1
ATOM 2820 O O . SER B 1 45 ? 10.18 15.82 -5.133 1 87.94 45 SER B O 1
ATOM 2822 N N . THR B 1 46 ? 9.648 15.336 -7.242 1 91 46 THR B N 1
ATOM 2823 C CA . THR B 1 46 ? 10.312 16.516 -7.777 1 91 46 THR B CA 1
ATOM 2824 C C . THR B 1 46 ? 9.625 17.797 -7.281 1 91 46 THR B C 1
ATOM 2826 O O . THR B 1 46 ? 10.289 18.781 -6.957 1 91 46 THR B O 1
ATOM 2829 N N . LEU B 1 47 ? 8.359 17.719 -7.23 1 94.19 47 LEU B N 1
ATOM 2830 C CA . LEU B 1 47 ? 7.59 18.859 -6.734 1 94.19 47 LEU B CA 1
ATOM 2831 C C . LEU B 1 47 ? 8.023 19.234 -5.32 1 94.19 47 LEU B C 1
ATOM 2833 O O . LEU B 1 47 ? 8.242 20.406 -5.023 1 94.19 47 LEU B O 1
ATOM 2837 N N . LEU B 1 48 ? 8.203 18.25 -4.43 1 94.12 48 LEU B N 1
ATOM 2838 C CA . LEU B 1 48 ? 8.641 18.484 -3.062 1 94.12 48 LEU B CA 1
ATOM 2839 C C . LEU B 1 48 ? 10.031 19.125 -3.043 1 94.12 48 LEU B C 1
ATOM 2841 O O . LEU B 1 48 ? 10.281 20.047 -2.277 1 94.12 48 LEU B O 1
ATOM 2845 N N . ARG B 1 49 ? 10.867 18.688 -3.912 1 93.44 49 ARG B N 1
ATOM 2846 C CA . ARG B 1 49 ? 12.234 19.172 -3.961 1 93.44 49 ARG B CA 1
ATOM 2847 C C . ARG B 1 49 ? 12.289 20.609 -4.469 1 93.44 49 ARG B C 1
ATOM 2849 O O . ARG B 1 49 ? 13.172 21.375 -4.078 1 93.44 49 ARG B O 1
ATOM 2856 N N . LEU B 1 50 ? 11.383 20.938 -5.34 1 95.5 50 LEU B N 1
ATOM 2857 C CA . LEU B 1 50 ? 11.289 22.312 -5.82 1 95.5 50 LEU B CA 1
ATOM 2858 C C . LEU B 1 50 ? 10.852 23.25 -4.699 1 95.5 50 LEU B C 1
ATOM 2860 O O . LEU B 1 50 ? 11.367 24.359 -4.578 1 95.5 50 LEU B O 1
ATOM 2864 N N . ILE B 1 51 ? 9.961 22.766 -3.865 1 95.12 51 ILE B N 1
ATOM 2865 C CA . ILE B 1 51 ? 9.422 23.578 -2.787 1 95.12 51 ILE B CA 1
ATOM 2866 C C . ILE B 1 51 ? 10.508 23.828 -1.736 1 95.12 51 ILE B C 1
ATOM 2868 O O . ILE B 1 51 ? 10.656 24.953 -1.24 1 95.12 51 ILE B O 1
ATOM 2872 N N . ASN B 1 52 ? 11.281 22.828 -1.458 1 93.5 52 ASN B N 1
ATOM 2873 C CA . ASN B 1 52 ? 12.328 23 -0.458 1 93.5 52 ASN B CA 1
ATOM 2874 C C . ASN B 1 52 ? 13.633 23.453 -1.094 1 93.5 52 ASN B C 1
ATOM 2876 O O . ASN B 1 52 ? 14.664 23.547 -0.417 1 93.5 52 ASN B O 1
ATOM 2880 N N . ARG B 1 53 ? 13.719 23.578 -2.393 1 95.12 53 ARG B N 1
ATOM 2881 C CA . ARG B 1 53 ? 14.789 24.141 -3.213 1 95.12 53 ARG B CA 1
ATOM 2882 C C . ARG B 1 53 ? 16.031 23.25 -3.168 1 95.12 53 ARG B C 1
ATOM 2884 O O . ARG B 1 53 ? 17.156 23.766 -3.131 1 95.12 53 ARG B O 1
ATOM 2891 N N . LEU B 1 54 ? 15.844 22.016 -2.994 1 91.5 54 LEU B N 1
ATOM 2892 C CA . LEU B 1 54 ? 16.922 21.078 -3.289 1 91.5 54 LEU B CA 1
ATOM 2893 C C . LEU B 1 54 ? 17.25 21.078 -4.777 1 91.5 54 LEU B C 1
ATOM 2895 O O . LEU B 1 54 ? 18.375 20.734 -5.168 1 91.5 54 LEU B O 1
ATOM 2899 N N . ILE B 1 55 ? 16.234 21.375 -5.555 1 93.19 55 ILE B N 1
ATOM 2900 C CA . ILE B 1 55 ? 16.375 21.656 -6.977 1 93.19 55 ILE B CA 1
ATOM 2901 C C . ILE B 1 55 ? 15.703 22.969 -7.312 1 93.19 55 ILE B C 1
ATOM 2903 O O . ILE B 1 55 ? 14.711 23.344 -6.684 1 93.19 55 ILE B O 1
ATOM 2907 N N . GLU B 1 56 ? 16.281 23.656 -8.328 1 95.75 56 GLU B N 1
ATOM 2908 C CA . GLU B 1 56 ? 15.727 24.938 -8.734 1 95.75 56 GLU B CA 1
ATOM 2909 C C . GLU B 1 56 ? 14.75 24.781 -9.891 1 95.75 56 GLU B C 1
ATOM 2911 O O . GLU B 1 56 ? 14.977 23.969 -10.797 1 95.75 56 GLU B O 1
ATOM 2916 N N . PRO B 1 57 ? 13.695 25.516 -9.852 1 96.62 57 PRO B N 1
ATOM 2917 C CA . PRO B 1 57 ? 12.758 25.469 -10.977 1 96.62 57 PRO B CA 1
ATOM 2918 C C . PRO B 1 57 ? 13.344 26.031 -12.266 1 96.62 57 PRO B C 1
ATOM 2920 O O . PRO B 1 57 ? 14.258 26.859 -12.219 1 96.62 57 PRO B O 1
ATOM 2923 N N . THR B 1 58 ? 12.867 25.484 -13.391 1 97.06 58 THR B N 1
ATOM 2924 C CA . THR B 1 58 ? 13.219 26.047 -14.688 1 97.06 58 THR B CA 1
ATOM 2925 C C . THR B 1 58 ? 12.43 27.328 -14.953 1 97.06 58 THR B C 1
ATOM 2927 O O . THR B 1 58 ? 12.961 28.281 -15.508 1 97.06 58 THR B O 1
ATOM 2930 N N . ALA B 1 59 ? 11.195 27.312 -14.602 1 97.25 59 ALA B N 1
ATOM 2931 C CA . ALA B 1 59 ? 10.32 28.484 -14.711 1 97.25 59 ALA B CA 1
ATOM 2932 C C . ALA B 1 59 ? 9.281 28.484 -13.594 1 97.25 59 ALA B C 1
ATOM 2934 O O . ALA B 1 59 ? 9.047 27.469 -12.945 1 97.25 59 ALA B O 1
ATOM 2935 N N . GLY B 1 60 ? 8.727 29.656 -13.328 1 97.44 60 GLY B N 1
ATOM 2936 C CA . GLY B 1 60 ? 7.754 29.797 -12.258 1 97.44 60 GLY B CA 1
ATOM 2937 C C . GLY B 1 60 ? 8.391 30.062 -10.898 1 97.44 60 GLY B C 1
ATOM 2938 O O . GLY B 1 60 ? 9.586 30.328 -10.812 1 97.44 60 GLY B O 1
ATOM 2939 N N . ARG B 1 61 ? 7.562 30.047 -9.836 1 96.81 61 ARG B N 1
ATOM 2940 C CA . ARG B 1 61 ? 8.125 30.328 -8.516 1 96.81 61 ARG B CA 1
ATOM 2941 C C . ARG B 1 61 ? 7.293 29.672 -7.418 1 96.81 61 ARG B C 1
ATOM 2943 O O . ARG B 1 61 ? 6.152 29.266 -7.652 1 96.81 61 ARG B O 1
ATOM 2950 N N . VAL B 1 62 ? 7.887 29.562 -6.332 1 96.81 62 VAL B N 1
ATOM 2951 C CA . VAL B 1 62 ? 7.266 29.047 -5.113 1 96.81 62 VAL B CA 1
ATOM 2952 C C . VAL B 1 62 ? 7.227 30.156 -4.059 1 96.81 62 VAL B C 1
ATOM 2954 O O . VAL B 1 62 ? 8.242 30.781 -3.771 1 96.81 62 VAL B O 1
ATOM 2957 N N . LEU B 1 63 ? 6.035 30.422 -3.572 1 96.38 63 LEU B N 1
ATOM 2958 C CA . LEU B 1 63 ? 5.883 31.391 -2.482 1 96.38 63 LEU B CA 1
ATOM 2959 C C . LEU B 1 63 ? 5.5 30.672 -1.187 1 96.38 63 LEU B C 1
ATOM 2961 O O . LEU B 1 63 ? 4.633 29.812 -1.184 1 96.38 63 LEU B O 1
ATOM 2965 N N . ILE B 1 64 ? 6.145 31.031 -0.146 1 94.19 64 ILE B N 1
ATOM 2966 C CA . ILE B 1 64 ? 5.793 30.562 1.193 1 94.19 64 ILE B CA 1
ATOM 2967 C C . ILE B 1 64 ? 5.535 31.766 2.102 1 94.19 64 ILE B C 1
ATOM 2969 O O . ILE B 1 64 ? 6.414 32.594 2.291 1 94.19 64 ILE B O 1
ATOM 2973 N N . GLY B 1 65 ? 4.363 31.844 2.566 1 91.31 65 GLY B N 1
ATOM 2974 C CA . GLY B 1 65 ? 4.004 33.031 3.334 1 91.31 65 GLY B CA 1
ATOM 2975 C C . GLY B 1 65 ? 4.078 34.312 2.525 1 91.31 65 GLY B C 1
ATOM 2976 O O . GLY B 1 65 ? 4.512 35.344 3.031 1 91.31 65 GLY B O 1
ATOM 2977 N N . GLY B 1 66 ? 3.879 34.125 1.303 1 92.19 66 GLY B N 1
ATOM 2978 C CA . GLY B 1 66 ? 3.885 35.281 0.424 1 92.19 66 GLY B CA 1
ATOM 2979 C C . GLY B 1 66 ? 5.277 35.656 -0.048 1 92.19 66 GLY B C 1
ATOM 2980 O O . GLY B 1 66 ? 5.43 36.562 -0.879 1 92.19 66 GLY B O 1
ATOM 2981 N N . VAL B 1 67 ? 6.289 35 0.411 1 94.25 67 VAL B N 1
ATOM 2982 C CA . VAL B 1 67 ? 7.668 35.344 0.058 1 94.25 67 VAL B CA 1
ATOM 2983 C C . VAL B 1 67 ? 8.18 34.344 -0.992 1 94.25 67 VAL B C 1
ATOM 2985 O O . VAL B 1 67 ? 8.047 33.125 -0.827 1 94.25 67 VAL B O 1
ATOM 2988 N N . ASP B 1 68 ? 8.758 34.906 -1.998 1 96.62 68 ASP B N 1
ATOM 2989 C CA . ASP B 1 68 ? 9.391 34.094 -3.023 1 96.62 68 ASP B CA 1
ATOM 2990 C C . ASP B 1 68 ? 10.594 33.344 -2.463 1 96.62 68 ASP B C 1
ATOM 2992 O O . ASP B 1 68 ? 11.555 33.969 -2.004 1 96.62 68 ASP B O 1
ATOM 2996 N N . THR B 1 69 ? 10.547 32.031 -2.533 1 95.88 69 THR B N 1
ATOM 2997 C CA . THR B 1 69 ? 11.594 31.234 -1.909 1 95.88 69 THR B CA 1
ATOM 2998 C C . THR B 1 69 ? 12.93 31.453 -2.611 1 95.88 69 THR B C 1
ATOM 3000 O O . THR B 1 69 ? 13.984 31.188 -2.033 1 95.88 69 THR B O 1
ATOM 3003 N N . ALA B 1 70 ? 12.875 31.922 -3.816 1 94.88 70 ALA B N 1
ATOM 3004 C CA . ALA B 1 70 ? 14.102 32.188 -4.57 1 94.88 70 ALA B CA 1
ATOM 3005 C C . ALA B 1 70 ? 14.906 33.312 -3.938 1 94.88 70 ALA B C 1
ATOM 3007 O O . ALA B 1 70 ? 16.109 33.438 -4.195 1 94.88 70 ALA B O 1
ATOM 3008 N N . THR B 1 71 ? 14.266 34.125 -3.143 1 94.94 71 THR B N 1
ATOM 3009 C CA . THR B 1 71 ? 14.922 35.281 -2.531 1 94.94 71 THR B CA 1
ATOM 3010 C C . THR B 1 71 ? 15.586 34.875 -1.213 1 94.94 71 THR B C 1
ATOM 3012 O O . THR B 1 71 ? 16.312 35.688 -0.617 1 94.94 71 THR B O 1
ATOM 3015 N N . LEU B 1 72 ? 15.344 33.75 -0.721 1 93.56 72 LEU B N 1
ATOM 3016 C CA . LEU B 1 72 ? 15.883 33.281 0.548 1 93.56 72 LEU B CA 1
ATOM 3017 C C . LEU B 1 72 ? 17.094 32.375 0.322 1 93.56 72 LEU B C 1
ATOM 3019 O O . LEU B 1 72 ? 17.188 31.703 -0.703 1 93.56 72 LEU B O 1
ATOM 3023 N N . ALA B 1 73 ? 18 32.406 1.32 1 93.75 73 ALA B N 1
ATOM 3024 C CA . ALA B 1 73 ? 19.062 31.406 1.305 1 93.75 73 ALA B CA 1
ATOM 3025 C C . ALA B 1 73 ? 18.5 30 1.543 1 93.75 73 ALA B C 1
ATOM 3027 O O . ALA B 1 73 ? 17.625 29.812 2.391 1 93.75 73 ALA B O 1
ATOM 3028 N N . GLY B 1 74 ? 18.969 29.031 0.775 1 92.38 74 GLY B N 1
ATOM 3029 C CA . GLY B 1 74 ? 18.469 27.672 0.833 1 92.38 74 GLY B CA 1
ATOM 3030 C C . GLY B 1 74 ? 18.453 27.109 2.24 1 92.38 74 GLY B C 1
ATOM 3031 O O . GLY B 1 74 ? 17.469 26.5 2.662 1 92.38 74 GLY B O 1
ATOM 3032 N N . ASP B 1 75 ? 19.5 27.375 2.949 1 89.56 75 ASP B N 1
ATOM 3033 C CA . ASP B 1 75 ? 19.625 26.828 4.301 1 89.56 75 ASP B CA 1
ATOM 3034 C C . ASP B 1 75 ? 18.594 27.453 5.242 1 89.56 75 ASP B C 1
ATOM 3036 O O . ASP B 1 75 ? 18.016 26.75 6.078 1 89.56 75 ASP B O 1
ATOM 3040 N N . ASP B 1 76 ? 18.422 28.703 5.059 1 89.38 76 ASP B N 1
ATOM 3041 C CA . ASP B 1 76 ? 17.438 29.406 5.891 1 89.38 76 ASP B CA 1
ATOM 3042 C C . ASP B 1 76 ? 16.031 28.891 5.621 1 89.38 76 ASP B C 1
ATOM 3044 O O . ASP B 1 76 ? 15.25 28.688 6.551 1 89.38 76 ASP B O 1
ATOM 3048 N N . LEU B 1 77 ? 15.789 28.703 4.379 1 92.06 77 LEU B N 1
ATOM 3049 C CA . LEU B 1 77 ? 14.492 28.172 3.982 1 92.06 77 LEU B CA 1
ATOM 3050 C C . LEU B 1 77 ? 14.266 26.781 4.586 1 92.06 77 LEU B C 1
ATOM 3052 O O . LEU B 1 77 ? 13.234 26.547 5.219 1 92.06 77 LEU B O 1
ATOM 3056 N N . ARG B 1 78 ? 15.234 25.984 4.52 1 90.12 78 ARG B N 1
ATOM 3057 C CA . ARG B 1 78 ? 15.094 24.594 4.914 1 90.12 78 ARG B CA 1
ATOM 3058 C C . ARG B 1 78 ? 15.047 24.453 6.434 1 90.12 78 ARG B C 1
ATOM 3060 O O . ARG B 1 78 ? 14.523 23.453 6.953 1 90.12 78 ARG B O 1
ATOM 3067 N N . ARG B 1 79 ? 15.492 25.406 7.129 1 86.81 79 ARG B N 1
ATOM 3068 C CA . ARG B 1 79 ? 15.398 25.406 8.586 1 86.81 79 ARG B CA 1
ATOM 3069 C C . ARG B 1 79 ? 13.961 25.672 9.031 1 86.81 79 ARG B C 1
ATOM 3071 O O . ARG B 1 79 ? 13.594 25.344 10.164 1 86.81 79 ARG B O 1
ATOM 3078 N N . ARG B 1 80 ? 13.242 26.141 8.156 1 88 80 ARG B N 1
ATOM 3079 C CA . ARG B 1 80 ? 11.867 26.469 8.5 1 88 80 ARG B CA 1
ATOM 3080 C C . ARG B 1 80 ? 10.898 25.406 7.996 1 88 80 ARG B C 1
ATOM 3082 O O . ARG B 1 80 ? 9.695 25.469 8.297 1 88 80 ARG B O 1
ATOM 3089 N N . ILE B 1 81 ? 11.438 24.516 7.25 1 92.56 81 ILE B N 1
ATOM 3090 C CA . ILE B 1 81 ? 10.609 23.469 6.645 1 92.56 81 ILE B CA 1
ATOM 3091 C C . ILE B 1 81 ? 10.984 22.109 7.223 1 92.56 81 ILE B C 1
ATOM 3093 O O . ILE B 1 81 ? 12.164 21.75 7.258 1 92.56 81 ILE B O 1
ATOM 3097 N N . GLY B 1 82 ? 9.984 21.438 7.793 1 92.44 82 GLY B N 1
ATOM 3098 C CA . GLY B 1 82 ? 10.203 20.016 8.07 1 92.44 82 GLY B CA 1
ATOM 3099 C C . GLY B 1 82 ? 10.109 19.141 6.832 1 92.44 82 GLY B C 1
ATOM 3100 O O . GLY B 1 82 ? 9.219 19.328 6.004 1 92.44 82 GLY B O 1
ATOM 3101 N N . TYR B 1 83 ? 11.07 18.281 6.715 1 91 83 TYR B N 1
ATOM 3102 C CA . TYR B 1 83 ? 11.109 17.438 5.523 1 91 83 TYR B CA 1
ATOM 3103 C C . TYR B 1 83 ? 11.328 15.969 5.898 1 91 83 TYR B C 1
ATOM 3105 O O . TYR B 1 83 ? 12.289 15.641 6.594 1 91 83 TYR B O 1
ATOM 3113 N N . VAL B 1 84 ? 10.352 15.164 5.457 1 87.94 84 VAL B N 1
ATOM 3114 C CA . VAL B 1 84 ? 10.492 13.711 5.551 1 87.94 84 VAL B CA 1
ATOM 3115 C C . VAL B 1 84 ? 10.789 13.133 4.168 1 87.94 84 VAL B C 1
ATOM 3117 O O . VAL B 1 84 ? 9.922 13.148 3.285 1 87.94 84 VAL B O 1
ATOM 3120 N N . ILE B 1 85 ? 12 12.625 4.027 1 80.81 85 ILE B N 1
ATOM 3121 C CA . ILE B 1 85 ? 12.422 12.117 2.729 1 80.81 85 ILE B CA 1
ATOM 3122 C C . ILE B 1 85 ? 12.141 10.617 2.641 1 80.81 85 ILE B C 1
ATOM 3124 O O . ILE B 1 85 ? 11.961 9.953 3.664 1 80.81 85 ILE B O 1
ATOM 3128 N N . GLN B 1 86 ? 12.133 10.188 1.377 1 69.81 86 GLN B N 1
ATOM 3129 C CA . GLN B 1 86 ? 12.008 8.758 1.152 1 69.81 86 GLN B CA 1
ATOM 3130 C C . GLN B 1 86 ? 13.18 7.996 1.758 1 69.81 86 GLN B C 1
ATOM 3132 O O . GLN B 1 86 ? 14.336 8.391 1.582 1 69.81 86 GLN B O 1
ATOM 3137 N N . GLY B 1 87 ? 13.055 6.922 2.48 1 67.88 87 GLY B N 1
ATOM 3138 C CA . GLY B 1 87 ? 14.102 6.199 3.178 1 67.88 87 GLY B CA 1
ATOM 3139 C C . GLY B 1 87 ? 14.43 6.785 4.539 1 67.88 87 GLY B C 1
ATOM 3140 O O . GLY B 1 87 ? 15.492 6.5 5.105 1 67.88 87 GLY B O 1
ATOM 3141 N N . TYR B 1 88 ? 13.766 7.613 5.078 1 72.69 88 TYR B N 1
ATOM 3142 C CA . TYR B 1 88 ? 13.68 8.164 6.426 1 72.69 88 TYR B CA 1
ATOM 3143 C C . TYR B 1 88 ? 14.773 9.188 6.672 1 72.69 88 TYR B C 1
ATOM 3145 O O . TYR B 1 88 ? 14.664 10.023 7.574 1 72.69 88 TYR B O 1
ATOM 3153 N N . GLY B 1 89 ? 15.914 9.102 5.926 1 78.81 89 GLY B N 1
ATOM 3154 C CA . GLY B 1 89 ? 16.938 10.133 5.934 1 78.81 89 GLY B CA 1
ATOM 3155 C C . GLY B 1 89 ? 17.578 10.336 7.301 1 78.81 89 GLY B C 1
ATOM 3156 O O . GLY B 1 89 ? 17.922 11.461 7.668 1 78.81 89 GLY B O 1
ATOM 3157 N N . LEU B 1 90 ? 17.594 9.305 8.141 1 90.19 90 LEU B N 1
ATOM 3158 C CA . LEU B 1 90 ? 18.172 9.445 9.469 1 90.19 90 LEU B CA 1
ATOM 3159 C C . LEU B 1 90 ? 19.703 9.438 9.398 1 90.19 90 LEU B C 1
ATOM 3161 O O . LEU B 1 90 ? 20.281 8.742 8.555 1 90.19 90 LEU B O 1
ATOM 3165 N N . PHE B 1 91 ? 20.312 10.25 10.258 1 92.69 91 PHE B N 1
ATOM 3166 C CA . PHE B 1 91 ? 21.75 10.211 10.391 1 92.69 91 PHE B CA 1
ATOM 3167 C C . PHE B 1 91 ? 22.203 8.953 11.125 1 92.69 91 PHE B C 1
ATOM 3169 O O . PHE B 1 91 ? 21.938 8.797 12.32 1 92.69 91 PHE B O 1
ATOM 3176 N N . PRO B 1 92 ? 22.891 8.094 10.406 1 91.75 92 PRO B N 1
ATOM 3177 C CA . PRO B 1 92 ? 23.188 6.777 10.969 1 91.75 92 PRO B CA 1
ATOM 3178 C C . PRO B 1 92 ? 24.125 6.852 12.18 1 91.75 92 PRO B C 1
ATOM 3180 O O . PRO B 1 92 ? 24.125 5.941 13.016 1 91.75 92 PRO B O 1
ATOM 3183 N N . HIS B 1 93 ? 24.859 7.926 12.289 1 94.12 93 HIS B N 1
ATOM 3184 C CA . HIS B 1 93 ? 25.859 8.039 13.336 1 94.12 93 HIS B CA 1
ATOM 3185 C C . HIS B 1 93 ? 25.328 8.828 14.531 1 94.12 93 HIS B C 1
ATOM 3187 O O . HIS B 1 93 ? 26.078 9.156 15.445 1 94.12 93 HIS B O 1
ATOM 3193 N N . ARG B 1 94 ? 24.109 9.141 14.547 1 96.31 94 ARG B N 1
ATOM 3194 C CA . ARG B 1 94 ? 23.469 9.859 15.648 1 96.31 94 ARG B CA 1
ATOM 3195 C C . ARG B 1 94 ? 22.344 9.023 16.266 1 96.31 94 ARG B C 1
ATOM 3197 O O . ARG B 1 94 ? 21.719 8.211 15.586 1 96.31 94 ARG B O 1
ATOM 3204 N N . THR B 1 95 ? 22.203 9.32 17.516 1 97 95 THR B N 1
ATOM 3205 C CA . THR B 1 95 ? 21.109 8.633 18.203 1 97 95 THR B CA 1
ATOM 3206 C C . THR B 1 95 ? 19.766 9.172 17.75 1 97 95 THR B C 1
ATOM 3208 O O . THR B 1 95 ? 19.688 10.18 17.047 1 97 95 THR B O 1
ATOM 3211 N N . VAL B 1 96 ? 18.766 8.438 18.141 1 97 96 VAL B N 1
ATOM 3212 C CA . VAL B 1 96 ? 17.391 8.844 17.844 1 97 96 VAL B CA 1
ATOM 3213 C C . VAL B 1 96 ? 17.141 10.25 18.391 1 97 96 VAL B C 1
ATOM 3215 O O . VAL B 1 96 ? 16.656 11.125 17.672 1 97 96 VAL B O 1
ATOM 3218 N N . ALA B 1 97 ? 17.562 10.438 19.656 1 97.5 97 ALA B N 1
ATOM 3219 C CA . ALA B 1 97 ? 17.391 11.75 20.281 1 97.5 97 ALA B CA 1
ATOM 3220 C C . ALA B 1 97 ? 18.156 12.828 19.516 1 97.5 97 ALA B C 1
ATOM 3222 O O . ALA B 1 97 ? 17.641 13.93 19.312 1 97.5 97 ALA B O 1
ATOM 3223 N N . GLU B 1 98 ? 19.328 12.531 19.094 1 96.94 98 GLU B N 1
ATOM 3224 C CA . GLU B 1 98 ? 20.156 13.484 18.359 1 96.94 98 GLU B CA 1
ATOM 3225 C C . GLU B 1 98 ? 19.547 13.789 16.984 1 96.94 98 GLU B C 1
ATOM 3227 O O . GLU B 1 98 ? 19.625 14.93 16.516 1 96.94 98 GLU B O 1
ATOM 3232 N N . ASN B 1 99 ? 19.031 12.781 16.391 1 96.81 99 ASN B N 1
ATOM 3233 C CA . ASN B 1 99 ? 18.359 12.977 15.109 1 96.81 99 ASN B CA 1
ATOM 3234 C C . ASN B 1 99 ? 17.188 13.953 15.242 1 96.81 99 ASN B C 1
ATOM 3236 O O . ASN B 1 99 ? 17.094 14.914 14.477 1 96.81 99 ASN B O 1
ATOM 3240 N N . ILE B 1 100 ? 16.406 13.734 16.219 1 96.06 100 ILE B N 1
ATOM 3241 C CA . ILE B 1 100 ? 15.211 14.555 16.422 1 96.06 100 ILE B CA 1
ATOM 3242 C C . ILE B 1 100 ? 15.625 15.977 16.812 1 96.06 100 ILE B C 1
ATOM 3244 O O . ILE B 1 100 ? 14.984 16.938 16.391 1 96.06 100 ILE B O 1
ATOM 3248 N N . ALA B 1 101 ? 16.75 16.094 17.5 1 97.06 101 ALA B N 1
ATOM 3249 C CA . ALA B 1 101 ? 17.172 17.391 18.031 1 97.06 101 ALA B CA 1
ATOM 3250 C C . ALA B 1 101 ? 17.953 18.188 17 1 97.06 101 ALA B C 1
ATOM 3252 O O . ALA B 1 101 ? 18.344 19.328 17.25 1 97.06 101 ALA B O 1
ATOM 3253 N N . THR B 1 102 ? 18.109 17.672 15.883 1 94.12 102 THR B N 1
ATOM 3254 C CA . THR B 1 102 ? 19.031 18.234 14.898 1 94.12 102 THR B CA 1
ATOM 3255 C C . THR B 1 102 ? 18.672 19.688 14.594 1 94.12 102 THR B C 1
ATOM 3257 O O . THR B 1 102 ? 19.484 20.594 14.781 1 94.12 102 THR B O 1
ATOM 3260 N N . VAL B 1 103 ? 17.469 19.938 14.195 1 92.44 103 VAL B N 1
ATOM 3261 C CA . VAL B 1 103 ? 17.094 21.281 13.773 1 92.44 103 VAL B CA 1
ATOM 3262 C C . VAL B 1 103 ? 16.922 22.188 14.992 1 92.44 103 VAL B C 1
ATOM 3264 O O . VAL B 1 103 ? 17.406 23.328 14.992 1 92.44 103 VAL B O 1
ATOM 3267 N N . PRO B 1 104 ? 16.312 21.719 16.062 1 95.75 104 PRO B N 1
ATOM 3268 C CA . PRO B 1 104 ? 16.266 22.562 17.266 1 95.75 104 PRO B CA 1
ATOM 3269 C C . PRO B 1 104 ? 17.656 23.031 17.703 1 95.75 104 PRO B C 1
ATOM 3271 O O . PRO B 1 104 ? 17.812 24.172 18.125 1 95.75 104 PRO B O 1
ATOM 3274 N N . ARG B 1 105 ? 18.625 22.188 17.594 1 95.5 105 ARG B N 1
ATOM 3275 C CA . ARG B 1 105 ? 19.984 22.562 17.953 1 95.5 105 ARG B CA 1
ATOM 3276 C C . ARG B 1 105 ? 20.547 23.609 17.016 1 95.5 105 ARG B C 1
ATOM 3278 O O . ARG B 1 105 ? 21.219 24.562 17.438 1 95.5 105 ARG B O 1
ATOM 3285 N N . LEU B 1 106 ? 20.266 23.391 15.773 1 91.75 106 LEU B N 1
ATOM 3286 C CA . LEU B 1 106 ? 20.703 24.359 14.766 1 91.75 106 LEU B CA 1
ATOM 3287 C C . LEU B 1 106 ? 20.078 25.719 15.023 1 91.75 106 LEU B C 1
ATOM 3289 O O . LEU B 1 106 ? 20.703 26.75 14.742 1 91.75 106 LEU B O 1
ATOM 3293 N N . LEU B 1 107 ? 18.891 25.703 15.562 1 92.81 107 LEU B N 1
ATOM 3294 C CA . LEU B 1 107 ? 18.188 26.938 15.852 1 92.81 107 LEU B CA 1
ATOM 3295 C C . LEU B 1 107 ? 18.531 27.453 17.234 1 92.81 107 LEU B C 1
ATOM 3297 O O . LEU B 1 107 ? 17.953 28.422 17.719 1 92.81 107 LEU B O 1
ATOM 3301 N N . LYS B 1 108 ? 19.375 26.75 17.922 1 94.81 108 LYS B N 1
ATOM 3302 C CA . LYS B 1 108 ? 19.953 27.172 19.203 1 94.81 108 LYS B CA 1
ATOM 3303 C C . LYS B 1 108 ? 18.891 27.234 20.297 1 94.81 108 LYS B C 1
ATOM 3305 O O . LYS B 1 108 ? 18.875 28.156 21.109 1 94.81 108 LYS B O 1
ATOM 3310 N N . TRP B 1 109 ? 18.031 26.266 20.219 1 95.5 109 TRP B N 1
ATOM 3311 C CA . TRP B 1 109 ? 17.094 26.141 21.328 1 95.5 109 TRP B CA 1
ATOM 3312 C C . TRP B 1 109 ? 17.828 25.781 22.625 1 95.5 109 TRP B C 1
ATOM 3314 O O . TRP B 1 109 ? 18.875 25.141 22.594 1 95.5 109 TRP B O 1
ATOM 3324 N N . PRO B 1 110 ? 17.281 26.312 23.766 1 97.06 110 PRO B N 1
ATOM 3325 C CA . PRO B 1 110 ? 17.859 25.875 25.031 1 97.06 110 PRO B CA 1
ATOM 3326 C C . PRO B 1 110 ? 17.766 24.359 25.234 1 97.06 110 PRO B C 1
ATOM 3328 O O . PRO B 1 110 ? 16.766 23.75 24.844 1 97.06 110 PRO B O 1
ATOM 3331 N N . ARG B 1 111 ? 18.719 23.828 25.828 1 96 111 ARG B N 1
ATOM 3332 C CA . ARG B 1 111 ? 18.859 22.391 25.984 1 96 111 ARG B CA 1
ATOM 3333 C C . ARG B 1 111 ? 17.656 21.797 26.703 1 96 111 ARG B C 1
ATOM 3335 O O . ARG B 1 111 ? 17.094 20.781 26.266 1 96 111 ARG B O 1
ATOM 3342 N N . PRO B 1 112 ? 17.172 22.375 27.719 1 96.56 112 PRO B N 1
ATOM 3343 C CA . PRO B 1 112 ? 16.016 21.797 28.406 1 96.56 112 PRO B CA 1
ATOM 3344 C C . PRO B 1 112 ? 14.773 21.734 27.516 1 96.56 112 PRO B C 1
ATOM 3346 O O . PRO B 1 112 ? 14 20.766 27.594 1 96.56 112 PRO B O 1
ATOM 3349 N N . ARG B 1 113 ? 14.648 22.703 26.672 1 96.19 113 ARG B N 1
ATOM 3350 C CA . ARG B 1 113 ? 13.523 22.719 25.75 1 96.19 113 ARG B CA 1
ATOM 3351 C C . ARG B 1 113 ? 13.633 21.594 24.719 1 96.19 113 ARG B C 1
ATOM 3353 O O . ARG B 1 113 ? 12.641 20.938 24.406 1 96.19 113 ARG B O 1
ATOM 3360 N N . ILE B 1 114 ? 14.836 21.406 24.281 1 97.06 114 ILE B N 1
ATOM 3361 C CA . ILE B 1 114 ? 15.086 20.359 23.297 1 97.06 114 ILE B CA 1
ATOM 3362 C C . ILE B 1 114 ? 14.781 18.984 23.906 1 97.06 114 ILE B C 1
ATOM 3364 O O . ILE B 1 114 ? 14.117 18.156 23.281 1 97.06 114 ILE B O 1
ATOM 3368 N N . ASP B 1 115 ? 15.18 18.797 25.109 1 96.31 115 ASP B N 1
ATOM 3369 C CA . ASP B 1 115 ? 14.984 17.516 25.781 1 96.31 115 ASP B CA 1
ATOM 3370 C C . ASP B 1 115 ? 13.492 17.219 25.953 1 96.31 115 ASP B C 1
ATOM 3372 O O . ASP B 1 115 ? 13.055 16.094 25.703 1 96.31 115 ASP B O 1
ATOM 3376 N N . VAL B 1 116 ? 12.812 18.219 26.344 1 95.75 116 VAL B N 1
ATOM 3377 C CA . VAL B 1 116 ? 11.375 18.047 26.531 1 95.75 116 VAL B CA 1
ATOM 3378 C C . VAL B 1 116 ? 10.711 17.766 25.188 1 95.75 116 VAL B C 1
ATOM 3380 O O . VAL B 1 116 ? 9.867 16.875 25.094 1 95.75 116 VAL B O 1
ATOM 3383 N N . ARG B 1 117 ? 11.125 18.469 24.141 1 94.44 117 ARG B N 1
ATOM 3384 C CA . ARG B 1 117 ? 10.57 18.297 22.812 1 94.44 117 ARG B CA 1
ATOM 3385 C C . ARG B 1 117 ? 10.82 16.891 22.281 1 94.44 117 ARG B C 1
ATOM 3387 O O . ARG B 1 117 ? 9.922 16.266 21.719 1 94.44 117 ARG B O 1
ATOM 3394 N N . VAL B 1 118 ? 11.992 16.422 22.5 1 96.19 118 VAL B N 1
ATOM 3395 C CA . VAL B 1 118 ? 12.383 15.102 22.031 1 96.19 118 VAL B CA 1
ATOM 3396 C C . VAL B 1 118 ? 11.539 14.039 22.734 1 96.19 118 VAL B C 1
ATOM 3398 O O . VAL B 1 118 ? 10.984 13.148 22.094 1 96.19 118 VAL B O 1
ATOM 3401 N N . ARG B 1 119 ? 11.367 14.172 23.969 1 94.75 119 ARG B N 1
ATOM 3402 C CA . ARG B 1 119 ? 10.594 13.211 24.75 1 94.75 119 ARG B CA 1
ATOM 3403 C C . ARG B 1 119 ? 9.125 13.219 24.312 1 94.75 119 ARG B C 1
ATOM 3405 O O . ARG B 1 119 ? 8.523 12.156 24.156 1 94.75 119 ARG B O 1
ATOM 3412 N N . ASP B 1 120 ? 8.625 14.391 24.141 1 90.31 120 ASP B N 1
ATOM 3413 C CA . ASP B 1 120 ? 7.227 14.531 23.75 1 90.31 120 ASP B CA 1
ATOM 3414 C C . ASP B 1 120 ? 6.969 13.883 22.391 1 90.31 120 ASP B C 1
ATOM 3416 O O . ASP B 1 120 ? 5.969 13.188 22.219 1 90.31 120 ASP B O 1
ATOM 3420 N N . LEU B 1 121 ? 7.852 14.133 21.453 1 90 121 LEU B N 1
ATOM 3421 C CA . LEU B 1 121 ? 7.676 13.609 20.094 1 90 121 LEU B CA 1
ATOM 3422 C C . LEU B 1 121 ? 7.805 12.094 20.094 1 90 121 LEU B C 1
ATOM 3424 O O . LEU B 1 121 ? 7.027 11.406 19.422 1 90 121 LEU B O 1
ATOM 3428 N N . LEU B 1 122 ? 8.75 11.594 20.844 1 91.44 122 LEU B N 1
ATOM 3429 C CA . LEU B 1 122 ? 8.898 10.148 20.922 1 91.44 122 LEU B CA 1
ATOM 3430 C C . LEU B 1 122 ? 7.645 9.508 21.516 1 91.44 122 LEU B C 1
ATOM 3432 O O . LEU B 1 122 ? 7.141 8.516 20.984 1 91.44 122 LEU B O 1
ATOM 3436 N N . ALA B 1 123 ? 7.113 10.094 22.516 1 86.56 123 ALA B N 1
ATOM 3437 C CA . ALA B 1 123 ? 5.895 9.594 23.141 1 86.56 123 ALA B CA 1
ATOM 3438 C C . ALA B 1 123 ? 4.711 9.664 22.172 1 86.56 123 ALA B C 1
ATOM 3440 O O . ALA B 1 123 ? 3.922 8.719 22.078 1 86.56 123 ALA B O 1
ATOM 3441 N N . ALA B 1 124 ? 4.668 10.688 21.469 1 80.81 124 ALA B N 1
ATOM 3442 C CA . ALA B 1 124 ? 3.561 10.898 20.547 1 80.81 124 ALA B CA 1
ATOM 3443 C C . ALA B 1 124 ? 3.553 9.836 19.453 1 80.81 124 ALA B C 1
ATOM 3445 O O . ALA B 1 124 ? 2.488 9.445 18.969 1 80.81 124 ALA B O 1
ATOM 3446 N N . PHE B 1 125 ? 4.719 9.367 19.047 1 79.31 125 PHE B N 1
ATOM 3447 C CA . PHE B 1 125 ? 4.812 8.367 17.984 1 79.31 125 PHE B CA 1
ATOM 3448 C C . PHE B 1 125 ? 5.035 6.977 18.562 1 79.31 125 PHE B C 1
ATOM 3450 O O . PHE B 1 125 ? 5.578 6.094 17.906 1 79.31 125 PHE B O 1
ATOM 3457 N N . GLN B 1 126 ? 4.703 6.871 19.828 1 79 126 GLN B N 1
ATOM 3458 C CA . GLN B 1 126 ? 4.668 5.59 20.516 1 79 126 GLN B CA 1
ATOM 3459 C C . GLN B 1 126 ? 6.047 4.941 20.547 1 79 126 GLN B C 1
ATOM 3461 O O . GLN B 1 126 ? 6.18 3.744 20.281 1 79 126 GLN B O 1
ATOM 3466 N N . LEU B 1 127 ? 6.977 5.738 20.719 1 84.94 127 LEU B N 1
ATOM 3467 C CA . LEU B 1 127 ? 8.336 5.309 21 1 84.94 127 LEU B CA 1
ATOM 3468 C C . LEU B 1 127 ? 8.742 5.688 22.422 1 84.94 127 LEU B C 1
ATOM 3470 O O . LEU B 1 127 ? 8.766 6.867 22.766 1 84.94 127 LEU B O 1
ATOM 3474 N N . ASP B 1 128 ? 8.891 4.711 23.203 1 90.19 128 ASP B N 1
ATOM 3475 C CA . ASP B 1 128 ? 9.289 4.992 24.578 1 90.19 128 ASP B CA 1
ATOM 3476 C C . ASP B 1 128 ? 10.609 5.758 24.609 1 90.19 128 ASP B C 1
ATOM 3478 O O . ASP B 1 128 ? 11.648 5.242 24.188 1 90.19 128 ASP B O 1
ATOM 3482 N N . PRO B 1 129 ? 10.562 6.902 25.172 1 93.62 129 PRO B N 1
ATOM 3483 C CA . PRO B 1 129 ? 11.781 7.711 25.188 1 93.62 129 PRO B CA 1
ATOM 3484 C C . PRO B 1 129 ? 12.93 7.031 25.938 1 93.62 129 PRO B C 1
ATOM 3486 O O . PRO B 1 129 ? 14.078 7.098 25.5 1 93.62 129 PRO B O 1
ATOM 3489 N N . ALA B 1 130 ? 12.633 6.352 27.016 1 92.12 130 ALA B N 1
ATOM 3490 C CA . ALA B 1 130 ? 13.656 5.691 27.828 1 92.12 130 ALA B CA 1
ATOM 3491 C C . ALA B 1 130 ? 14.344 4.582 27.047 1 92.12 130 ALA B C 1
ATOM 3493 O O . ALA B 1 130 ? 15.539 4.34 27.203 1 92.12 130 ALA B O 1
ATOM 3494 N N . GLU B 1 131 ? 13.641 4.066 26.172 1 91.38 131 GLU B N 1
ATOM 3495 C CA . GLU B 1 131 ? 14.148 2.92 25.422 1 91.38 131 GLU B CA 1
ATOM 3496 C C . GLU B 1 131 ? 14.758 3.354 24.094 1 91.38 131 GLU B C 1
ATOM 3498 O O . GLU B 1 131 ? 15.789 2.82 23.672 1 91.38 131 GLU B O 1
ATOM 3503 N N . HIS B 1 132 ? 14.164 4.301 23.453 1 93.69 132 HIS B N 1
ATOM 3504 C CA . HIS B 1 132 ? 14.484 4.535 22.047 1 93.69 132 HIS B CA 1
ATOM 3505 C C . HIS B 1 132 ? 15.43 5.719 21.891 1 93.69 132 HIS B C 1
ATOM 3507 O O . HIS B 1 132 ? 16.172 5.801 20.906 1 93.69 132 HIS B O 1
ATOM 3513 N N . ALA B 1 1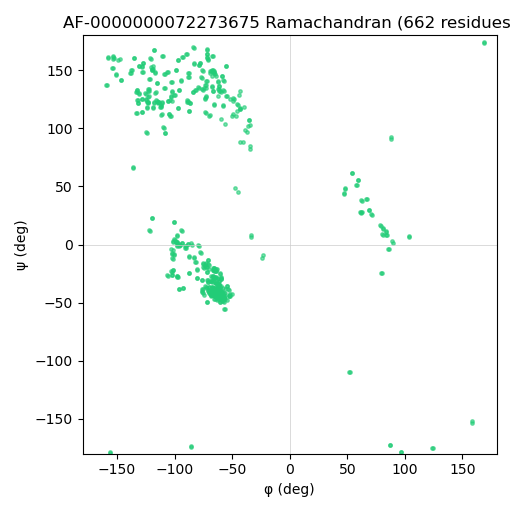33 ? 15.508 6.59 22.812 1 95.75 133 ALA B N 1
ATOM 3514 C CA . ALA B 1 133 ? 16.203 7.859 22.656 1 95.75 133 ALA B CA 1
ATOM 3515 C C . ALA B 1 133 ? 17.688 7.637 22.375 1 95.75 133 ALA B C 1
ATOM 3517 O O . ALA B 1 133 ? 18.297 8.375 21.594 1 95.75 133 ALA B O 1
ATOM 3518 N N . THR B 1 134 ? 18.25 6.613 22.953 1 95.25 134 THR B N 1
ATOM 3519 C CA . THR B 1 134 ? 19.688 6.422 22.875 1 95.25 134 THR B CA 1
ATOM 3520 C C . THR B 1 134 ? 20.047 5.414 21.797 1 95.25 134 THR B C 1
ATOM 3522 O O . THR B 1 134 ? 21.219 5.148 21.547 1 95.25 134 THR B O 1
ATOM 3525 N N . LYS B 1 135 ? 19.062 4.984 21.172 1 94.19 135 LYS B N 1
ATOM 3526 C CA . LYS B 1 135 ? 19.312 4.023 20.094 1 94.19 135 LYS B CA 1
ATOM 3527 C C . LYS B 1 135 ? 19.797 4.723 18.828 1 94.19 135 LYS B C 1
ATOM 3529 O O . LYS B 1 135 ? 19.547 5.914 18.641 1 94.19 135 LYS B O 1
ATOM 3534 N N . PHE B 1 136 ? 20.516 3.939 18.062 1 93.12 136 PHE B N 1
ATOM 3535 C CA . PHE B 1 136 ? 20.922 4.387 16.734 1 93.12 136 PHE B CA 1
ATOM 3536 C C . PHE B 1 136 ? 19.969 3.852 15.672 1 93.12 136 PHE B C 1
ATOM 3538 O O . PHE B 1 136 ? 19.281 2.855 15.898 1 93.12 136 PHE B O 1
ATOM 3545 N N . PRO B 1 137 ? 19.891 4.469 14.484 1 90.56 137 PRO B N 1
ATOM 3546 C CA . PRO B 1 137 ? 18.953 4.07 13.43 1 90.56 137 PRO B CA 1
ATOM 3547 C C . PRO B 1 137 ? 19.078 2.59 13.07 1 90.56 137 PRO B C 1
ATOM 3549 O O . PRO B 1 137 ? 18.062 1.923 12.859 1 90.56 137 PRO B O 1
ATOM 3552 N N . HIS B 1 138 ? 20.266 2.082 13.102 1 82.12 138 HIS B N 1
ATOM 3553 C CA . HIS B 1 138 ? 20.453 0.69 12.703 1 82.12 138 HIS B CA 1
ATOM 3554 C C . HIS B 1 138 ? 19.859 -0.26 13.742 1 82.12 138 HIS B C 1
ATOM 3556 O O . HIS B 1 138 ? 19.688 -1.451 13.477 1 82.12 138 HIS B O 1
ATOM 3562 N N . GLN B 1 139 ? 19.547 0.249 14.898 1 82.75 139 GLN B N 1
ATOM 3563 C CA . GLN B 1 139 ? 18.984 -0.55 15.984 1 82.75 139 GLN B CA 1
ATOM 3564 C C . GLN B 1 139 ? 17.453 -0.494 15.969 1 82.75 139 GLN B C 1
ATOM 3566 O O . GLN B 1 139 ? 16.797 -1.089 16.828 1 82.75 139 GLN B O 1
ATOM 3571 N N . LEU B 1 140 ? 16.938 0.214 14.992 1 81.94 140 LEU B N 1
ATOM 3572 C CA . LEU B 1 140 ? 15.484 0.397 14.883 1 81.94 140 LEU B CA 1
ATOM 3573 C C . LEU B 1 140 ? 14.914 -0.433 13.742 1 81.94 140 LEU B C 1
ATOM 3575 O O . LEU B 1 140 ? 15.617 -0.71 12.766 1 81.94 140 LEU B O 1
ATOM 3579 N N . SER B 1 141 ? 13.688 -0.857 13.938 1 69.31 141 SER B N 1
ATOM 3580 C CA . SER B 1 141 ? 12.969 -1.413 12.797 1 69.31 141 SER B CA 1
ATOM 3581 C C . SER B 1 141 ? 12.68 -0.342 11.75 1 69.31 141 SER B C 1
ATOM 3583 O O . SER B 1 141 ? 12.797 0.854 12.023 1 69.31 141 SER B O 1
ATOM 3585 N N . GLY B 1 142 ? 12.359 -0.73 10.516 1 69.88 142 GLY B N 1
ATOM 3586 C CA . GLY B 1 142 ? 11.984 0.203 9.461 1 69.88 142 GLY B CA 1
ATOM 3587 C C . GLY B 1 142 ? 10.859 1.143 9.875 1 69.88 142 GLY B C 1
ATOM 3588 O O . GLY B 1 142 ? 10.945 2.352 9.648 1 69.88 142 GLY B O 1
ATOM 3589 N N . GLY B 1 143 ? 9.883 0.562 10.523 1 71.44 143 GLY B N 1
ATOM 3590 C CA . GLY B 1 143 ? 8.781 1.377 10.992 1 71.44 143 GLY B CA 1
ATOM 3591 C C . GLY B 1 143 ? 9.188 2.377 12.062 1 71.44 143 GLY B C 1
ATOM 3592 O O . GLY B 1 143 ? 8.711 3.514 12.07 1 71.44 143 GLY B O 1
ATOM 3593 N N . GLU B 1 144 ? 10.031 1.915 12.938 1 77.12 144 GLU B N 1
ATOM 3594 C CA . GLU B 1 144 ? 10.555 2.816 13.969 1 77.12 144 GLU B CA 1
ATOM 3595 C C . GLU B 1 144 ? 11.367 3.947 13.344 1 77.12 144 GLU B C 1
ATOM 3597 O O . GLU B 1 144 ? 11.242 5.105 13.75 1 77.12 144 GLU B O 1
ATOM 3602 N N . GLN B 1 145 ? 12.148 3.592 12.359 1 83.44 145 GLN B N 1
ATOM 3603 C CA . GLN B 1 145 ? 12.945 4.605 11.672 1 83.44 145 GLN B CA 1
ATOM 3604 C C . GLN B 1 145 ? 12.055 5.652 11.016 1 83.44 145 GLN B C 1
ATOM 3606 O O . GLN B 1 145 ? 12.344 6.848 11.07 1 83.44 145 GLN B O 1
ATOM 3611 N N . GLN B 1 146 ? 11.062 5.184 10.477 1 77.81 146 GLN B N 1
ATOM 3612 C CA . GLN B 1 146 ? 10.117 6.09 9.836 1 77.81 146 GLN B CA 1
ATOM 3613 C C . GLN B 1 146 ? 9.492 7.047 10.844 1 77.81 146 GLN B C 1
ATOM 3615 O O . GLN B 1 146 ? 9.414 8.25 10.602 1 77.81 146 GLN B O 1
ATOM 3620 N N . ARG B 1 147 ? 9.062 6.531 11.914 1 80.19 147 ARG B N 1
ATOM 3621 C CA . ARG B 1 147 ? 8.445 7.352 12.953 1 80.19 147 ARG B CA 1
ATOM 3622 C C . ARG B 1 147 ? 9.438 8.367 13.508 1 80.19 147 ARG B C 1
ATOM 3624 O O . ARG B 1 147 ? 9.078 9.523 13.758 1 80.19 147 ARG B O 1
ATOM 3631 N N . VAL B 1 148 ? 10.664 7.953 13.633 1 89.38 148 VAL B N 1
ATOM 3632 C CA . VAL B 1 148 ? 11.703 8.867 14.07 1 89.38 148 VAL B CA 1
ATOM 3633 C C . VAL B 1 148 ? 11.914 9.961 13.016 1 89.38 148 VAL B C 1
ATOM 3635 O O . VAL B 1 148 ? 12.109 11.125 13.359 1 89.38 148 VAL B O 1
ATOM 3638 N N . GLY B 1 149 ? 11.828 9.562 11.789 1 89.38 149 GLY B N 1
ATOM 3639 C CA . GLY B 1 149 ? 11.953 10.523 10.703 1 89.38 149 GLY B CA 1
ATOM 3640 C C . GLY B 1 149 ? 10.898 11.609 10.734 1 89.38 149 GLY B C 1
ATOM 3641 O O . GLY B 1 149 ? 11.203 12.789 10.555 1 89.38 149 GLY B O 1
ATOM 3642 N N . VAL B 1 150 ? 9.695 11.203 11.016 1 86.31 150 VAL B N 1
ATOM 3643 C CA . VAL B 1 150 ? 8.594 12.164 11.102 1 86.31 150 VAL B CA 1
ATOM 3644 C C . VAL B 1 150 ? 8.789 13.055 12.328 1 86.31 150 VAL B C 1
ATOM 3646 O O . VAL B 1 150 ? 8.602 14.273 12.25 1 86.31 150 VAL B O 1
ATOM 3649 N N . ALA B 1 151 ? 9.188 12.469 13.422 1 89 151 ALA B N 1
ATOM 3650 C CA . ALA B 1 151 ? 9.453 13.234 14.633 1 89 151 ALA B CA 1
ATOM 3651 C C . ALA B 1 151 ? 10.523 14.289 14.398 1 89 151 ALA B C 1
ATOM 3653 O O . ALA B 1 151 ? 10.383 15.438 14.828 1 89 151 ALA B O 1
ATOM 3654 N N . ARG B 1 152 ? 11.492 13.852 13.742 1 92.94 152 ARG B N 1
ATOM 3655 C CA . ARG B 1 152 ? 12.578 14.773 13.43 1 92.94 152 ARG B CA 1
ATOM 3656 C C . ARG B 1 152 ? 12.078 15.953 12.609 1 92.94 152 ARG B C 1
ATOM 3658 O O . ARG B 1 152 ? 12.43 17.109 12.883 1 92.94 152 ARG B O 1
ATOM 3665 N N . ALA B 1 153 ? 11.273 15.656 11.68 1 91.06 153 ALA B N 1
ATOM 3666 C CA . ALA B 1 153 ? 10.758 16.688 10.781 1 91.06 153 ALA B CA 1
ATOM 3667 C C . ALA B 1 153 ? 9.875 17.688 11.539 1 91.06 153 ALA B C 1
ATOM 3669 O O . ALA B 1 153 ? 9.781 18.859 11.164 1 91.06 153 ALA B O 1
ATOM 3670 N N . LEU B 1 154 ? 9.328 17.281 12.664 1 89.94 154 LEU B N 1
ATOM 3671 C CA . LEU B 1 154 ? 8.391 18.094 13.406 1 89.94 154 LEU B CA 1
ATOM 3672 C C . LEU B 1 154 ? 9.07 18.781 14.586 1 89.94 154 LEU B C 1
ATOM 3674 O O . LEU B 1 154 ? 8.484 19.656 15.234 1 89.94 154 LEU B O 1
ATOM 3678 N N . ALA B 1 155 ? 10.25 18.438 14.844 1 92.38 155 ALA B N 1
ATOM 3679 C CA . ALA B 1 155 ? 10.922 18.766 16.094 1 92.38 155 ALA B CA 1
ATOM 3680 C C . ALA B 1 155 ? 10.992 20.281 16.297 1 92.38 155 ALA B C 1
ATOM 3682 O O . ALA B 1 155 ? 10.766 20.781 17.406 1 92.38 155 ALA B O 1
ATOM 3683 N N . ALA B 1 156 ? 11.266 21 15.258 1 91.5 156 ALA B N 1
ATOM 3684 C CA . ALA B 1 156 ? 11.484 22.453 15.398 1 91.5 156 ALA B CA 1
ATOM 3685 C C . ALA B 1 156 ? 10.188 23.219 15.141 1 91.5 156 ALA B C 1
ATOM 3687 O O . ALA B 1 156 ? 10.227 24.422 14.867 1 91.5 156 ALA B O 1
ATOM 3688 N N . GLU B 1 157 ? 9.094 22.516 15.102 1 88.38 157 GLU B N 1
ATOM 3689 C CA . GLU B 1 157 ? 7.781 23.125 14.938 1 88.38 157 GLU B CA 1
ATOM 3690 C C . GLU B 1 157 ? 7.707 23.922 13.641 1 88.38 157 GLU B C 1
ATOM 3692 O O . GLU B 1 157 ? 7.328 25.094 13.648 1 88.38 157 GLU B O 1
ATOM 3697 N N . PRO B 1 158 ? 7.996 23.297 12.594 1 90.62 158 PRO B N 1
ATOM 3698 C CA . PRO B 1 158 ? 7.988 24 11.305 1 90.62 158 PRO B CA 1
ATOM 3699 C C . PRO B 1 158 ? 6.59 24.469 10.891 1 90.62 158 PRO B C 1
ATOM 3701 O O . PRO B 1 158 ? 5.598 23.828 11.258 1 90.62 158 PRO B O 1
ATOM 3704 N N . ALA B 1 159 ? 6.578 25.578 10.195 1 87.56 159 ALA B N 1
ATOM 3705 C CA . ALA B 1 159 ? 5.305 26.062 9.664 1 87.56 159 ALA B CA 1
ATOM 3706 C C . ALA B 1 159 ? 4.824 25.188 8.508 1 87.56 159 ALA B C 1
ATOM 3708 O O . ALA B 1 159 ? 3.627 25.125 8.219 1 87.56 159 ALA B O 1
ATOM 3709 N N . LEU B 1 160 ? 5.828 24.547 7.922 1 94.06 160 LEU B N 1
ATOM 3710 C CA . LEU B 1 160 ? 5.543 23.703 6.766 1 94.06 160 LEU B CA 1
ATOM 3711 C C . LEU B 1 160 ? 6.227 22.344 6.898 1 94.06 160 LEU B C 1
ATOM 3713 O O . LEU B 1 160 ? 7.391 22.266 7.293 1 94.06 160 LEU B O 1
ATOM 3717 N N . LEU B 1 161 ? 5.418 21.312 6.66 1 95.06 161 LEU B N 1
ATOM 3718 C CA . LEU B 1 161 ? 5.93 19.953 6.68 1 95.06 161 LEU B CA 1
ATOM 3719 C C . LEU B 1 161 ? 5.758 19.297 5.316 1 95.06 161 LEU B C 1
ATOM 3721 O O . LEU B 1 161 ? 4.641 19.219 4.793 1 95.06 161 LEU B O 1
ATOM 3725 N N . LEU B 1 162 ? 6.875 18.922 4.711 1 95.56 162 LEU B N 1
ATOM 3726 C CA . LEU B 1 162 ? 6.883 18.172 3.457 1 95.56 162 LEU B CA 1
ATOM 3727 C C . LEU B 1 162 ? 7.199 16.703 3.701 1 95.56 162 LEU B C 1
ATOM 3729 O O . LEU B 1 162 ? 8.188 16.375 4.355 1 95.56 162 LEU B O 1
ATOM 3733 N N . MET B 1 163 ? 6.316 15.867 3.166 1 93.88 163 MET B N 1
ATOM 3734 C CA . MET B 1 163 ? 6.539 14.445 3.402 1 93.88 163 MET B CA 1
ATOM 3735 C C . MET B 1 163 ? 6.453 13.656 2.102 1 93.88 163 MET B C 1
ATOM 3737 O O . MET B 1 163 ? 5.484 13.797 1.349 1 93.88 163 MET B O 1
ATOM 3741 N N . ASP B 1 164 ? 7.43 12.867 1.892 1 90.94 164 ASP B N 1
ATOM 3742 C CA . ASP B 1 164 ? 7.5 12.016 0.707 1 90.94 164 ASP B CA 1
ATOM 3743 C C . ASP B 1 164 ? 7.281 10.547 1.068 1 90.94 164 ASP B C 1
ATOM 3745 O O . ASP B 1 164 ? 8.219 9.852 1.462 1 90.94 164 ASP B O 1
ATOM 3749 N N . GLU B 1 165 ? 6.055 10.078 0.927 1 85.75 165 GLU B N 1
ATOM 3750 C CA . GLU B 1 165 ? 5.621 8.711 1.199 1 85.75 165 GLU B CA 1
ATOM 3751 C C . GLU B 1 165 ? 6.008 8.281 2.611 1 85.75 165 GLU B C 1
ATOM 3753 O O . GLU B 1 165 ? 6.613 7.223 2.799 1 85.75 165 GLU B O 1
ATOM 3758 N N . PRO B 1 166 ? 5.527 8.922 3.604 1 86.44 166 PRO B N 1
ATOM 3759 C CA . PRO B 1 166 ? 6.02 8.734 4.969 1 86.44 166 PRO B CA 1
ATOM 3760 C C . PRO B 1 166 ? 5.543 7.422 5.594 1 86.44 166 PRO B C 1
ATOM 3762 O O . PRO B 1 166 ? 6.129 6.953 6.574 1 86.44 166 PRO B O 1
ATOM 3765 N N . PHE B 1 167 ? 4.508 6.793 5.012 1 82.94 167 PHE B N 1
ATOM 3766 C CA . PHE B 1 167 ? 3.936 5.652 5.715 1 82.94 167 PHE B CA 1
ATOM 3767 C C . PHE B 1 167 ? 3.996 4.398 4.848 1 82.94 167 PHE B C 1
ATOM 3769 O O . PHE B 1 167 ? 3.412 3.369 5.195 1 82.94 167 PHE B O 1
ATOM 3776 N N . GLY B 1 168 ? 4.695 4.402 3.793 1 76.19 168 GLY B N 1
ATOM 3777 C CA . GLY B 1 168 ? 4.723 3.318 2.824 1 76.19 168 GLY B CA 1
ATOM 3778 C C . GLY B 1 168 ? 5.363 2.053 3.363 1 76.19 168 GLY B C 1
ATOM 3779 O O . GLY B 1 168 ? 5.02 0.948 2.938 1 76.19 168 GLY B O 1
ATOM 3780 N N . ALA B 1 169 ? 6.262 2.188 4.297 1 69.88 169 ALA B N 1
ATOM 3781 C CA . ALA B 1 169 ? 7.02 1.032 4.77 1 69.88 169 ALA B CA 1
ATOM 3782 C C . ALA B 1 169 ? 6.449 0.499 6.082 1 69.88 169 ALA B C 1
ATOM 3784 O O . ALA B 1 169 ? 6.961 -0.472 6.641 1 69.88 169 ALA B O 1
ATOM 3785 N N . LEU B 1 170 ? 5.387 1.089 6.484 1 77.88 170 LEU B N 1
ATOM 3786 C CA . LEU B 1 170 ? 4.816 0.684 7.766 1 77.88 170 LEU B CA 1
ATOM 3787 C C . LEU B 1 170 ? 3.85 -0.481 7.586 1 77.88 170 LEU B C 1
ATOM 3789 O O . LEU B 1 170 ? 3.152 -0.564 6.57 1 77.88 170 LEU B O 1
ATOM 3793 N N . ASP B 1 171 ? 3.842 -1.385 8.57 1 79.12 171 ASP B N 1
ATOM 3794 C CA . ASP B 1 171 ? 2.869 -2.473 8.539 1 79.12 171 ASP B CA 1
ATOM 3795 C C . ASP B 1 171 ? 1.461 -1.96 8.836 1 79.12 171 ASP B C 1
ATOM 3797 O O . ASP B 1 171 ? 1.294 -0.849 9.344 1 79.12 171 ASP B O 1
ATOM 3801 N N . PRO B 1 172 ? 0.465 -2.736 8.531 1 78.44 172 PRO B N 1
ATOM 3802 C CA . PRO B 1 172 ? -0.926 -2.291 8.633 1 78.44 172 PRO B CA 1
ATOM 3803 C C . PRO B 1 172 ? -1.327 -1.947 10.07 1 78.44 172 PRO B C 1
ATOM 3805 O O . PRO B 1 172 ? -2.172 -1.073 10.289 1 78.44 172 PRO B O 1
ATOM 3808 N N . LEU B 1 173 ? -0.722 -2.564 11.039 1 77.31 173 LEU B N 1
ATOM 3809 C CA . LEU B 1 173 ? -1.13 -2.369 12.43 1 77.31 173 LEU B CA 1
ATOM 3810 C C . LEU B 1 173 ? -0.718 -0.988 12.922 1 77.31 173 LEU B C 1
ATOM 3812 O O . LEU B 1 173 ? -1.443 -0.362 13.703 1 77.31 173 LEU B O 1
ATOM 3816 N N . ILE B 1 174 ? 0.371 -0.498 12.383 1 76.94 174 ILE B N 1
ATOM 3817 C CA . ILE B 1 174 ? 0.924 0.743 12.914 1 76.94 174 ILE B CA 1
ATOM 3818 C C . ILE B 1 174 ? 0.585 1.901 11.984 1 76.94 174 ILE B C 1
ATOM 3820 O O . ILE B 1 174 ? 0.545 3.059 12.406 1 76.94 174 ILE B O 1
ATOM 3824 N N . ARG B 1 175 ? 0.312 1.568 10.742 1 82.69 175 ARG B N 1
ATOM 3825 C CA . ARG B 1 175 ? 0.103 2.588 9.719 1 82.69 175 ARG B CA 1
ATOM 3826 C C . ARG B 1 175 ? -1.079 3.484 10.07 1 82.69 175 ARG B C 1
ATOM 3828 O O . ARG B 1 175 ? -0.959 4.711 10.062 1 82.69 175 ARG B O 1
ATOM 3835 N N . GLY B 1 176 ? -2.219 2.838 10.422 1 82.12 176 GLY B N 1
ATOM 3836 C CA . GLY B 1 176 ? -3.396 3.613 10.773 1 82.12 176 GLY B CA 1
ATOM 3837 C C . GLY B 1 176 ? -3.166 4.543 11.953 1 82.12 176 GLY B C 1
ATOM 3838 O O . GLY B 1 176 ? -3.541 5.715 11.906 1 82.12 176 GLY B O 1
ATOM 3839 N N . LYS B 1 177 ? -2.551 4.047 12.883 1 80 177 LYS B N 1
ATOM 3840 C CA . LYS B 1 177 ? -2.285 4.828 14.086 1 80 177 LYS B CA 1
ATOM 3841 C C . LYS B 1 177 ? -1.316 5.973 13.797 1 80 177 LYS B C 1
ATOM 3843 O O . LYS B 1 177 ? -1.508 7.09 14.273 1 80 177 LYS B O 1
ATOM 3848 N N . ALA B 1 178 ? -0.274 5.672 13.047 1 82 178 ALA B N 1
ATOM 3849 C CA . ALA B 1 178 ? 0.696 6.707 12.688 1 82 178 ALA B CA 1
ATOM 3850 C C . ALA B 1 178 ? 0.028 7.848 11.93 1 82 178 ALA B C 1
ATOM 3852 O O . ALA B 1 178 ? 0.348 9.016 12.148 1 82 178 ALA B O 1
ATOM 3853 N N . GLN B 1 179 ? -0.85 7.512 11.07 1 87.44 179 GLN B N 1
ATOM 3854 C CA . GLN B 1 179 ? -1.59 8.516 10.312 1 87.44 179 GLN B CA 1
ATOM 3855 C C . GLN B 1 179 ? -2.479 9.352 11.234 1 87.44 179 GLN B C 1
ATOM 3857 O O . GLN B 1 179 ? -2.527 10.578 11.109 1 87.44 179 GLN B O 1
ATOM 3862 N N . ASP B 1 180 ? -3.098 8.672 12.164 1 85.19 180 ASP B N 1
ATOM 3863 C CA . ASP B 1 180 ? -3.924 9.375 13.141 1 85.19 180 ASP B CA 1
ATOM 3864 C C . ASP B 1 180 ? -3.08 10.32 13.992 1 85.19 180 ASP B C 1
ATOM 3866 O O . ASP B 1 180 ? -3.496 11.445 14.281 1 85.19 180 ASP B O 1
ATOM 3870 N N . ASP B 1 181 ? -1.973 9.844 14.328 1 81.94 181 ASP B N 1
ATOM 3871 C CA . ASP B 1 181 ? -1.072 10.656 15.141 1 81.94 181 ASP B CA 1
ATOM 3872 C C . ASP B 1 181 ? -0.617 11.898 14.383 1 81.94 181 ASP B C 1
ATOM 3874 O O . ASP B 1 181 ? -0.575 12.992 14.938 1 81.94 181 ASP B O 1
ATOM 3878 N N . LEU B 1 182 ? -0.255 11.719 13.188 1 85.88 182 LEU B N 1
ATOM 3879 C CA . LEU B 1 182 ? 0.14 12.867 12.375 1 85.88 182 LEU B CA 1
ATOM 3880 C C . LEU B 1 182 ? -0.983 13.891 12.305 1 85.88 182 LEU B C 1
ATOM 3882 O O . LEU B 1 182 ? -0.742 15.094 12.453 1 85.88 182 LEU B O 1
ATOM 3886 N N . ARG B 1 183 ? -2.135 13.422 12.094 1 88.56 183 ARG B N 1
ATOM 3887 C CA . ARG B 1 183 ? -3.275 14.328 11.992 1 88.56 183 ARG B CA 1
ATOM 3888 C C . ARG B 1 183 ? -3.502 15.07 13.305 1 88.56 183 ARG B C 1
ATOM 3890 O O . ARG B 1 183 ? -3.775 16.281 13.305 1 88.56 183 ARG B O 1
ATOM 3897 N N . ALA B 1 184 ? -3.396 14.352 14.359 1 84.44 184 ALA B N 1
ATOM 3898 C CA . ALA B 1 184 ? -3.574 14.961 15.672 1 84.44 184 ALA B CA 1
ATOM 3899 C C . ALA B 1 184 ? -2.516 16.031 15.93 1 84.44 184 ALA B C 1
ATOM 3901 O O . ALA B 1 184 ? -2.828 17.125 16.422 1 84.44 184 ALA B O 1
ATOM 3902 N N . LEU B 1 185 ? -1.353 15.719 15.57 1 80.56 185 LEU B N 1
ATOM 3903 C CA . LEU B 1 185 ? -0.257 16.656 15.766 1 80.56 185 LEU B CA 1
ATOM 3904 C C . LEU B 1 185 ? -0.42 17.875 14.859 1 80.56 185 LEU B C 1
ATOM 3906 O O . LEU B 1 185 ? -0.171 19 15.281 1 80.56 185 LEU B O 1
ATOM 3910 N N . GLN B 1 186 ? -0.765 17.641 13.656 1 87.56 186 GLN B N 1
ATOM 3911 C CA . GLN B 1 186 ? -1.017 18.719 12.711 1 87.56 186 GLN B CA 1
ATOM 3912 C C . GLN B 1 186 ? -2.094 19.672 13.234 1 87.56 186 GLN B C 1
ATOM 3914 O O . GLN B 1 186 ? -1.935 20.891 13.172 1 87.56 186 GLN B O 1
ATOM 3919 N N . ARG B 1 187 ? -3.115 19.156 13.805 1 87.5 187 ARG B N 1
ATOM 3920 C CA . ARG B 1 187 ? -4.203 19.969 14.344 1 87.5 187 ARG B CA 1
ATOM 3921 C C . ARG B 1 187 ? -3.752 20.734 15.578 1 87.5 187 ARG B C 1
ATOM 3923 O O . ARG B 1 187 ? -4.09 21.906 15.742 1 87.5 187 ARG B O 1
ATOM 3930 N N . ARG B 1 188 ? -3.053 20.078 16.344 1 83.19 188 ARG B N 1
ATOM 3931 C CA . ARG B 1 188 ? -2.592 20.672 17.594 1 83.19 188 ARG B CA 1
ATOM 3932 C C . ARG B 1 188 ? -1.65 21.844 17.328 1 83.19 188 ARG B C 1
ATOM 3934 O O . ARG B 1 188 ? -1.756 22.891 17.984 1 83.19 188 ARG B O 1
ATOM 3941 N N . PHE B 1 189 ? -0.803 21.672 16.359 1 80.56 189 PHE B N 1
ATOM 3942 C CA . PHE B 1 189 ? 0.242 22.672 16.156 1 80.56 189 PHE B CA 1
ATOM 3943 C C . PHE B 1 189 ? -0.111 23.594 14.992 1 80.56 189 PHE B C 1
ATOM 3945 O O . PHE B 1 189 ? 0.537 24.625 14.789 1 80.56 189 PHE B O 1
ATOM 3952 N N . GLY B 1 190 ? -1.062 23.234 14.266 1 88 190 GLY B N 1
ATOM 3953 C CA . GLY B 1 190 ? -1.473 24.062 13.148 1 88 190 GLY B CA 1
ATOM 3954 C C . GLY B 1 190 ? -0.48 24.047 12 1 88 190 GLY B C 1
ATOM 3955 O O . GLY B 1 190 ? -0.372 25.016 11.25 1 88 190 GLY B O 1
ATOM 3956 N N . THR B 1 191 ? 0.258 23.031 11.891 1 91.5 191 THR B N 1
ATOM 3957 C CA . THR B 1 191 ? 1.275 22.906 10.859 1 91.5 191 THR B CA 1
ATOM 3958 C C . THR B 1 191 ? 0.633 22.656 9.492 1 91.5 191 THR B C 1
ATOM 3960 O O . THR B 1 191 ? -0.363 21.938 9.398 1 91.5 191 THR B O 1
ATOM 3963 N N . THR B 1 192 ? 1.191 23.359 8.477 1 95.62 192 THR B N 1
ATOM 3964 C CA . THR B 1 192 ? 0.785 23.078 7.102 1 95.62 192 THR B CA 1
ATOM 3965 C C . THR B 1 192 ? 1.539 21.875 6.547 1 95.62 192 THR B C 1
ATOM 3967 O O . THR B 1 192 ? 2.758 21.781 6.703 1 95.62 192 THR B O 1
ATOM 3970 N N . VAL B 1 193 ? 0.754 20.922 5.898 1 96.19 193 VAL B N 1
ATOM 3971 C CA . VAL B 1 193 ? 1.4 19.672 5.488 1 96.19 193 VAL B CA 1
ATOM 3972 C C . VAL B 1 193 ? 1.178 19.453 3.996 1 96.19 193 VAL B C 1
ATOM 3974 O O . VAL B 1 193 ? 0.061 19.609 3.496 1 96.19 193 VAL B O 1
ATOM 3977 N N . LEU B 1 194 ? 2.24 19.188 3.314 1 97 194 LEU B N 1
ATOM 3978 C CA . LEU B 1 194 ? 2.193 18.609 1.97 1 97 194 LEU B CA 1
ATOM 3979 C C . LEU B 1 194 ? 2.732 17.188 1.96 1 97 194 LEU B C 1
ATOM 3981 O O . LEU B 1 194 ? 3.91 16.969 2.242 1 97 194 LEU B O 1
ATOM 3985 N N . LEU B 1 195 ? 1.83 16.266 1.589 1 96.19 195 LEU B N 1
ATOM 3986 C CA . LEU B 1 195 ? 2.162 14.852 1.669 1 96.19 195 LEU B CA 1
ATOM 3987 C C . LEU B 1 195 ? 1.99 14.172 0.313 1 96.19 195 LEU B C 1
ATOM 3989 O O . LEU B 1 195 ? 0.923 14.258 -0.299 1 96.19 195 LEU B O 1
ATOM 3993 N N . VAL B 1 196 ? 3.072 13.602 -0.118 1 93.88 196 VAL B N 1
ATOM 3994 C CA . VAL B 1 196 ? 3.02 12.805 -1.341 1 93.88 196 VAL B CA 1
ATOM 3995 C C . VAL B 1 196 ? 2.846 11.328 -0.99 1 93.88 196 VAL B C 1
ATOM 3997 O O . VAL B 1 196 ? 3.529 10.812 -0.105 1 93.88 196 VAL B O 1
ATOM 4000 N N . THR B 1 197 ? 1.902 10.664 -1.691 1 90.62 197 THR B N 1
ATOM 4001 C CA . THR B 1 197 ? 1.674 9.242 -1.427 1 90.62 197 THR B CA 1
ATOM 4002 C C . THR B 1 197 ? 1.105 8.547 -2.66 1 90.62 197 THR B C 1
ATOM 4004 O O . THR B 1 197 ? 0.494 9.188 -3.516 1 90.62 197 THR B O 1
ATOM 4007 N N . HIS B 1 198 ? 1.394 7.316 -2.736 1 84 198 HIS B N 1
ATOM 4008 C CA . HIS B 1 198 ? 0.753 6.5 -3.762 1 84 198 HIS B CA 1
ATOM 4009 C C . HIS B 1 198 ? -0.431 5.727 -3.189 1 84 198 HIS B C 1
ATOM 4011 O O . HIS B 1 198 ? -1.123 5.012 -3.92 1 84 198 HIS B O 1
ATOM 4017 N N . ASP B 1 199 ? -0.718 5.918 -1.972 1 88 199 ASP B N 1
ATOM 4018 C CA . ASP B 1 199 ? -1.827 5.258 -1.287 1 88 199 ASP B CA 1
ATOM 4019 C C . ASP B 1 199 ? -3.062 6.156 -1.257 1 88 199 ASP B C 1
ATOM 4021 O O . ASP B 1 199 ? -3.102 7.145 -0.519 1 88 199 ASP B O 1
ATOM 4025 N N . MET B 1 200 ? -4.094 5.668 -1.885 1 90.81 200 MET B N 1
ATOM 4026 C CA . MET B 1 200 ? -5.297 6.488 -2.008 1 90.81 200 MET B CA 1
ATOM 4027 C C . MET B 1 200 ? -6.031 6.578 -0.675 1 90.81 200 MET B C 1
ATOM 4029 O O . MET B 1 200 ? -6.637 7.605 -0.362 1 90.81 200 MET B O 1
ATOM 4033 N N . GLU B 1 201 ? -6.035 5.535 0.096 1 89.19 201 GLU B N 1
ATOM 4034 C CA . GLU B 1 201 ? -6.691 5.586 1.399 1 89.19 201 GLU B CA 1
ATOM 4035 C C . GLU B 1 201 ? -6.043 6.629 2.303 1 89.19 201 GLU B C 1
ATOM 4037 O O . GLU B 1 201 ? -6.742 7.406 2.961 1 89.19 201 GLU B O 1
ATOM 4042 N N . GLU B 1 202 ? -4.785 6.633 2.24 1 91.75 202 GLU B N 1
ATOM 4043 C CA . GLU B 1 202 ? -4.02 7.617 3.004 1 91.75 202 GLU B CA 1
ATOM 4044 C C . GLU B 1 202 ? -4.332 9.039 2.541 1 91.75 202 GLU B C 1
ATOM 4046 O O . GLU B 1 202 ? -4.543 9.93 3.363 1 91.75 202 GLU B O 1
ATOM 4051 N N . ALA B 1 203 ? -4.371 9.156 1.252 1 95.25 203 ALA B N 1
ATOM 4052 C CA . ALA B 1 203 ? -4.602 10.477 0.662 1 95.25 203 ALA B CA 1
ATOM 4053 C C . ALA B 1 203 ? -5.961 11.031 1.081 1 95.25 203 ALA B C 1
ATOM 4055 O O . ALA B 1 203 ? -6.062 12.195 1.49 1 95.25 203 ALA B O 1
ATOM 4056 N N . PHE B 1 204 ? -6.945 10.234 1.104 1 94.38 204 PHE B N 1
ATOM 4057 C CA . PHE B 1 204 ? -8.305 10.688 1.397 1 94.38 204 PHE B CA 1
ATOM 4058 C C . PHE B 1 204 ? -8.508 10.836 2.9 1 94.38 204 PHE B C 1
ATOM 4060 O O . PHE B 1 204 ? -9.266 11.703 3.344 1 94.38 204 PHE B O 1
ATOM 4067 N N . ARG B 1 205 ? -7.809 10.078 3.631 1 90.88 205 A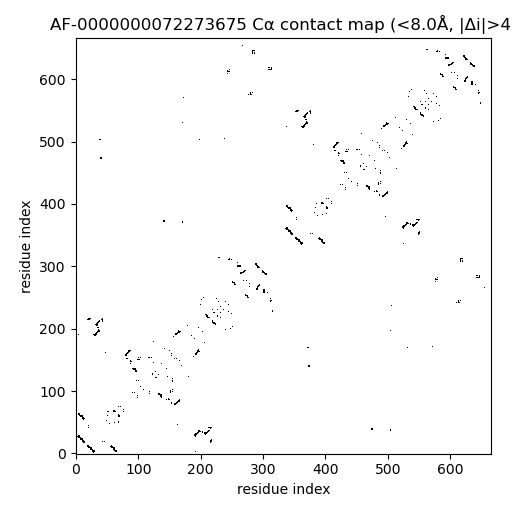RG B N 1
ATOM 4068 C CA . ARG B 1 205 ? -7.957 10.117 5.082 1 90.88 205 ARG B CA 1
ATOM 4069 C C . ARG B 1 205 ? -7.273 11.352 5.668 1 90.88 205 ARG B C 1
ATOM 4071 O O . ARG B 1 205 ? -7.805 11.984 6.582 1 90.88 205 ARG B O 1
ATOM 4078 N N . LEU B 1 206 ? -6.184 11.68 5.121 1 94.69 206 LEU B N 1
ATOM 4079 C CA . LEU B 1 206 ? -5.363 12.727 5.727 1 94.69 206 LEU B CA 1
ATOM 4080 C C . LEU B 1 206 ? -5.609 14.07 5.047 1 94.69 206 LEU B C 1
ATOM 4082 O O . LEU B 1 206 ? -5.457 15.117 5.672 1 94.69 206 LEU B O 1
ATOM 4086 N N . GLY B 1 207 ? -5.969 14.039 3.826 1 96.56 207 GLY B N 1
ATOM 4087 C CA . GLY B 1 207 ? -5.992 15.266 3.043 1 96.56 207 GLY B CA 1
ATOM 4088 C C . GLY B 1 207 ? -7.266 16.062 3.225 1 96.56 207 GLY B C 1
ATOM 4089 O O . GLY B 1 207 ? -8.367 15.523 3.088 1 96.56 207 GLY B O 1
ATOM 4090 N N . ASP B 1 208 ? -7.047 17.359 3.484 1 96.69 208 ASP B N 1
ATOM 4091 C CA . ASP B 1 208 ? -8.172 18.266 3.324 1 96.69 208 ASP B CA 1
ATOM 4092 C C . ASP B 1 208 ? -8.523 18.469 1.851 1 96.69 208 ASP B C 1
ATOM 4094 O O . ASP B 1 208 ? -9.695 18.609 1.498 1 96.69 208 ASP B O 1
ATOM 4098 N N . ARG B 1 209 ? -7.5 18.516 1.119 1 97.62 209 ARG B N 1
ATOM 4099 C CA . ARG B 1 209 ? -7.562 18.453 -0.337 1 97.62 209 ARG B CA 1
ATOM 4100 C C . ARG B 1 209 ? -6.578 17.438 -0.89 1 97.62 209 ARG B C 1
ATOM 4102 O O . ARG B 1 209 ? -5.59 17.094 -0.233 1 97.62 209 ARG B O 1
ATOM 4109 N N . VAL B 1 210 ? -6.969 16.938 -2.078 1 97.75 210 VAL B N 1
ATOM 4110 C CA . VAL B 1 210 ? -6.125 15.969 -2.768 1 97.75 210 VAL B CA 1
ATOM 4111 C C . VAL B 1 210 ? -5.809 16.469 -4.176 1 97.75 210 VAL B C 1
ATOM 4113 O O . VAL B 1 210 ? -6.711 16.844 -4.926 1 97.75 210 VAL B O 1
ATOM 4116 N N . ALA B 1 211 ? -4.535 16.547 -4.465 1 98 211 ALA B N 1
ATOM 4117 C CA . ALA B 1 211 ? -4.094 16.875 -5.816 1 98 211 ALA B CA 1
ATOM 4118 C C . ALA B 1 211 ? -3.688 15.617 -6.582 1 98 211 ALA B C 1
ATOM 4120 O O . ALA B 1 211 ? -2.92 14.797 -6.078 1 98 211 ALA B O 1
ATOM 4121 N N . VAL B 1 212 ? -4.23 15.453 -7.75 1 97 212 VAL B N 1
ATOM 4122 C CA . VAL B 1 212 ? -3.916 14.328 -8.617 1 97 212 VAL B CA 1
ATOM 4123 C C . VAL B 1 212 ? -2.971 14.773 -9.727 1 97 212 VAL B C 1
ATOM 4125 O O . VAL B 1 212 ? -3.299 15.672 -10.508 1 97 212 VAL B O 1
ATOM 4128 N N . MET B 1 213 ? -1.864 14.094 -9.789 1 95.31 213 MET B N 1
ATOM 4129 C CA . MET B 1 213 ? -0.867 14.445 -10.805 1 95.31 213 MET B CA 1
ATOM 4130 C C . MET B 1 213 ? -0.682 13.305 -11.797 1 95.31 213 MET B C 1
ATOM 4132 O O . MET B 1 213 ? -0.714 12.133 -11.414 1 95.31 213 MET B O 1
ATOM 4136 N N . ASP B 1 214 ? -0.567 13.648 -13 1 92.44 214 ASP B N 1
ATOM 4137 C CA . ASP B 1 214 ? -0.203 12.742 -14.078 1 92.44 214 ASP B CA 1
ATOM 4138 C C . ASP B 1 214 ? 0.623 13.461 -15.141 1 92.44 214 ASP B C 1
ATOM 4140 O O . ASP B 1 214 ? 0.396 14.633 -15.422 1 92.44 214 ASP B O 1
ATOM 4144 N N . ARG B 1 215 ? 1.598 12.734 -15.648 1 89.25 215 ARG B N 1
ATOM 4145 C CA . ARG B 1 215 ? 2.424 13.25 -16.734 1 89.25 215 ARG B CA 1
ATOM 4146 C C . ARG B 1 215 ? 2.889 14.672 -16.438 1 89.25 215 ARG B C 1
ATOM 4148 O O . ARG B 1 215 ? 2.707 15.578 -17.25 1 89.25 215 ARG B O 1
ATOM 4155 N N . ALA B 1 216 ? 3.314 14.922 -15.219 1 92.94 216 ALA B N 1
ATOM 4156 C CA . ALA B 1 216 ? 4.039 16.125 -14.797 1 92.94 216 ALA B CA 1
ATOM 4157 C C . ALA B 1 216 ? 3.082 17.281 -14.547 1 92.94 216 ALA B C 1
ATOM 4159 O O . ALA B 1 216 ? 3.516 18.406 -14.305 1 92.94 216 ALA B O 1
ATOM 4160 N N . ARG B 1 217 ? 1.76 16.984 -14.57 1 96.06 217 ARG B N 1
ATOM 4161 C CA . ARG B 1 217 ? 0.762 18.047 -14.391 1 96.06 217 ARG B CA 1
ATOM 4162 C C . ARG B 1 217 ? -0.219 17.672 -13.281 1 96.06 217 ARG B C 1
ATOM 4164 O O . ARG B 1 217 ? -0.403 16.5 -12.969 1 96.06 217 ARG B O 1
ATOM 4171 N N . VAL B 1 218 ? -0.782 18.734 -12.758 1 96.75 218 VAL B N 1
ATOM 4172 C CA . VAL B 1 218 ? -1.895 18.547 -11.836 1 96.75 218 VAL B CA 1
ATOM 4173 C C . VAL B 1 218 ? -3.209 18.5 -12.609 1 96.75 218 VAL B C 1
ATOM 4175 O O . VAL B 1 218 ? -3.57 19.469 -13.281 1 96.75 218 VAL B O 1
ATOM 4178 N N . LEU B 1 219 ? -3.941 17.469 -12.477 1 97 219 LEU B N 1
ATOM 4179 C CA . LEU B 1 219 ? -5.176 17.266 -13.234 1 97 219 LEU B CA 1
ATOM 4180 C C . LEU B 1 219 ? -6.379 17.797 -12.453 1 97 219 LEU B C 1
ATOM 4182 O O . LEU B 1 219 ? -7.355 18.25 -13.055 1 97 219 LEU B O 1
ATOM 4186 N N . GLN B 1 220 ? -6.352 17.625 -11.195 1 97.56 220 GLN B N 1
ATOM 4187 C CA . GLN B 1 220 ? -7.434 18.047 -10.312 1 97.56 220 GLN B CA 1
ATOM 4188 C C . GLN B 1 220 ? -6.945 18.172 -8.875 1 97.56 220 GLN B C 1
ATOM 4190 O O . GLN B 1 220 ? -6.117 17.391 -8.414 1 97.56 220 GLN B O 1
ATOM 4195 N N . CYS B 1 221 ? -7.355 19.172 -8.258 1 97.38 221 CYS B N 1
ATOM 4196 C CA . CYS B 1 221 ? -7.125 19.391 -6.828 1 97.38 221 CYS B CA 1
ATOM 4197 C C . CYS B 1 221 ? -8.414 19.812 -6.129 1 97.38 221 CYS B C 1
ATOM 4199 O O . CYS B 1 221 ? -8.938 20.891 -6.387 1 97.38 221 CYS B O 1
ATOM 4201 N N . ALA B 1 222 ? -8.922 18.984 -5.273 1 97.5 222 ALA B N 1
ATOM 4202 C CA . ALA B 1 222 ? -10.234 19.219 -4.664 1 97.5 222 ALA B CA 1
ATOM 4203 C C . ALA B 1 222 ? -10.367 18.453 -3.352 1 97.5 222 ALA B C 1
ATOM 4205 O O . ALA B 1 222 ? -9.539 1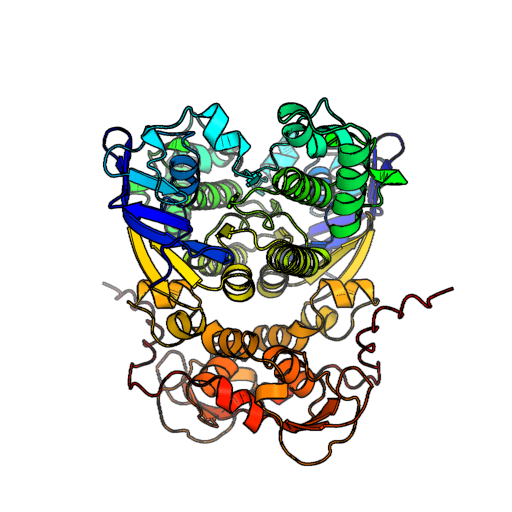7.594 -3.035 1 97.5 222 ALA B O 1
ATOM 4206 N N . PRO B 1 223 ? -11.32 18.891 -2.574 1 97.31 223 PRO B N 1
ATOM 4207 C CA . PRO B 1 223 ? -11.617 18.062 -1.398 1 97.31 223 PRO B CA 1
ATOM 4208 C C . PRO B 1 223 ? -11.938 16.625 -1.758 1 97.31 223 PRO B C 1
ATOM 4210 O O . PRO B 1 223 ? -12.422 16.344 -2.859 1 97.31 223 PRO B O 1
ATOM 4213 N N . PRO B 1 224 ? -11.703 15.688 -0.862 1 96.75 224 PRO B N 1
ATOM 4214 C CA . PRO B 1 224 ? -11.891 14.266 -1.137 1 96.75 224 PRO B CA 1
ATOM 4215 C C . PRO B 1 224 ? -13.289 13.953 -1.684 1 96.75 224 PRO B C 1
ATOM 4217 O O . PRO B 1 224 ? -13.414 13.258 -2.693 1 96.75 224 PRO B O 1
ATOM 4220 N N . ALA B 1 225 ? -14.32 14.508 -1.109 1 95.5 225 ALA B N 1
ATOM 4221 C CA . ALA B 1 225 ? -15.688 14.211 -1.534 1 95.5 225 ALA B CA 1
ATOM 4222 C C . ALA B 1 225 ? -15.914 14.625 -2.986 1 95.5 225 ALA B C 1
ATOM 4224 O O . ALA B 1 225 ? -16.547 13.891 -3.756 1 95.5 225 ALA B O 1
ATOM 4225 N N . THR B 1 226 ? -15.344 15.75 -3.33 1 95.69 226 THR B N 1
ATOM 4226 C CA . THR B 1 226 ? -15.484 16.266 -4.691 1 95.69 226 THR B CA 1
ATOM 4227 C C . THR B 1 226 ? -14.727 15.375 -5.676 1 95.69 226 THR B C 1
ATOM 4229 O O . THR B 1 226 ? -15.242 15.039 -6.742 1 95.69 226 THR B O 1
ATOM 4232 N N . LEU B 1 227 ? -13.547 15 -5.27 1 95.62 227 LEU B N 1
ATOM 4233 C CA . LEU B 1 227 ? -12.742 14.148 -6.137 1 95.62 227 LEU B CA 1
ATOM 4234 C C . LEU B 1 227 ? -13.43 12.805 -6.379 1 95.62 227 LEU B C 1
ATOM 4236 O O . LEU B 1 227 ? -13.375 12.266 -7.484 1 95.62 227 LEU B O 1
ATOM 4240 N N . LEU B 1 228 ? -14.078 12.312 -5.398 1 95.19 228 LEU B N 1
ATOM 4241 C CA . LEU B 1 228 ? -14.719 11 -5.473 1 95.19 228 LEU B CA 1
ATOM 4242 C C . LEU B 1 228 ? -16 11.062 -6.281 1 95.19 228 LEU B C 1
ATOM 4244 O O . LEU B 1 228 ? -16.344 10.109 -6.984 1 95.19 228 LEU B O 1
ATOM 4248 N N . THR B 1 229 ? -16.688 12.188 -6.277 1 94.19 229 THR B N 1
ATOM 4249 C CA . THR B 1 229 ? -18 12.266 -6.895 1 94.19 229 THR B CA 1
ATOM 4250 C C . THR B 1 229 ? -17.922 12.945 -8.258 1 94.19 229 THR B C 1
ATOM 4252 O O . THR B 1 229 ? -18.75 12.688 -9.133 1 94.19 229 THR B O 1
ATOM 4255 N N . ARG B 1 230 ? -16.906 13.789 -8.398 1 94.38 230 ARG B N 1
ATOM 4256 C CA . ARG B 1 230 ? -16.766 14.555 -9.633 1 94.38 230 ARG B CA 1
ATOM 4257 C C . ARG B 1 230 ? -15.32 14.562 -10.109 1 94.38 230 ARG B C 1
ATOM 4259 O O . ARG B 1 230 ? -14.703 15.625 -10.219 1 94.38 230 ARG B O 1
ATOM 4266 N N . PRO B 1 231 ? -14.883 13.43 -10.477 1 95.12 231 PRO B N 1
ATOM 4267 C CA . PRO B 1 231 ? -13.539 13.406 -11.07 1 95.12 231 PRO B CA 1
ATOM 4268 C C . PRO B 1 231 ? -13.453 14.219 -12.359 1 95.12 231 PRO B C 1
ATOM 4270 O O . PRO B 1 231 ? -14.398 14.234 -13.148 1 95.12 231 PRO B O 1
ATOM 4273 N N . ALA B 1 232 ? -12.383 14.922 -12.539 1 95.56 232 ALA B N 1
ATOM 4274 C CA . ALA B 1 232 ? -12.219 15.852 -13.656 1 95.56 232 ALA B CA 1
ATOM 4275 C C . ALA B 1 232 ? -12.227 15.109 -14.992 1 95.56 232 ALA B C 1
ATOM 4277 O O . ALA B 1 232 ? -12.641 15.656 -16.016 1 95.56 232 ALA B O 1
ATOM 4278 N N . ASP B 1 233 ? -11.68 13.82 -15.039 1 93.44 233 ASP B N 1
ATOM 4279 C CA . ASP B 1 233 ? -11.648 13.008 -16.25 1 93.44 233 ASP B CA 1
ATOM 4280 C C . ASP B 1 233 ? -11.562 11.523 -15.914 1 93.44 233 ASP B C 1
ATOM 4282 O O . ASP B 1 233 ? -11.594 11.148 -14.742 1 93.44 233 ASP B O 1
ATOM 4286 N N . ALA B 1 234 ? -11.508 10.742 -16.969 1 91.25 234 ALA B N 1
ATOM 4287 C CA . ALA B 1 234 ? -11.547 9.289 -16.812 1 91.25 234 ALA B CA 1
ATOM 4288 C C . ALA B 1 234 ? -10.289 8.773 -16.125 1 91.25 234 ALA B C 1
ATOM 4290 O O . ALA B 1 234 ? -10.336 7.789 -15.383 1 91.25 234 ALA B O 1
ATOM 4291 N N . PHE B 1 235 ? -9.219 9.445 -16.375 1 89.94 235 PHE B N 1
ATOM 4292 C CA . PHE B 1 235 ? -7.973 9.031 -15.75 1 89.94 235 PHE B CA 1
ATOM 4293 C C . PHE B 1 235 ? -8.047 9.203 -14.234 1 89.94 235 PHE B C 1
ATOM 4295 O O . PHE B 1 235 ? -7.699 8.289 -13.484 1 89.94 235 PHE B O 1
ATOM 4302 N N . VAL B 1 236 ? -8.531 10.375 -13.773 1 94.38 236 VAL B N 1
ATOM 4303 C CA . VAL B 1 236 ? -8.656 10.664 -12.344 1 94.38 236 VAL B CA 1
ATOM 4304 C C . VAL B 1 236 ? -9.594 9.648 -11.695 1 94.38 236 VAL B C 1
ATOM 4306 O O . VAL B 1 236 ? -9.305 9.125 -10.617 1 94.38 236 VAL B O 1
ATOM 4309 N N . GLU B 1 237 ? -10.625 9.398 -12.391 1 92.69 237 GLU B N 1
ATOM 4310 C CA . GLU B 1 237 ? -11.586 8.43 -11.875 1 92.69 237 GLU B CA 1
ATOM 4311 C C . GLU B 1 237 ? -10.938 7.059 -11.688 1 92.69 237 GLU B C 1
ATOM 4313 O O . GLU B 1 237 ? -11.125 6.422 -10.648 1 92.69 237 GLU B O 1
ATOM 4318 N N . ARG B 1 238 ? -10.195 6.633 -12.609 1 90.25 238 ARG B N 1
ATOM 4319 C CA . ARG B 1 238 ? -9.531 5.336 -12.539 1 90.25 238 ARG B CA 1
ATOM 4320 C C . ARG B 1 238 ? -8.484 5.324 -11.43 1 90.25 238 ARG B C 1
ATOM 4322 O O . ARG B 1 238 ? -8.359 4.336 -10.703 1 90.25 238 ARG B O 1
ATOM 4329 N N . LEU B 1 239 ? -7.805 6.367 -11.305 1 90.06 239 LEU B N 1
ATOM 4330 C CA . LEU B 1 239 ? -6.723 6.434 -10.328 1 90.06 239 LEU B CA 1
ATOM 4331 C C . LEU B 1 239 ? -7.266 6.367 -8.906 1 90.06 239 LEU B C 1
ATOM 4333 O O . LEU B 1 239 ? -6.695 5.688 -8.047 1 90.06 239 LEU B O 1
ATOM 4337 N N . ILE B 1 240 ? -8.328 7.051 -8.656 1 89.25 240 ILE B N 1
ATOM 4338 C CA . ILE B 1 240 ? -8.844 7.121 -7.289 1 89.25 240 ILE B CA 1
ATOM 4339 C C . ILE B 1 240 ? -9.617 5.844 -6.961 1 89.25 240 ILE B C 1
ATOM 4341 O O . ILE B 1 240 ? -9.93 5.586 -5.797 1 89.25 240 ILE B O 1
ATOM 4345 N N . GLY B 1 241 ? -9.758 4.938 -7.832 1 80.19 241 GLY B N 1
ATOM 4346 C CA . GLY B 1 241 ? -10.398 3.656 -7.594 1 80.19 241 GLY B CA 1
ATOM 4347 C C . GLY B 1 241 ? -11.898 3.688 -7.816 1 80.19 241 GLY B C 1
ATOM 4348 O O . GLY B 1 241 ? -12.664 3.924 -6.879 1 80.19 241 GLY B O 1
ATOM 4349 N N . GLY B 1 242 ? -12.32 3.35 -9.086 1 75.75 242 GLY B N 1
ATOM 4350 C CA . GLY B 1 242 ? -13.742 3.389 -9.391 1 75.75 242 GLY B CA 1
ATOM 4351 C C . GLY B 1 242 ? -14.57 2.492 -8.492 1 75.75 242 GLY B C 1
ATOM 4352 O O . GLY B 1 242 ? -15.539 2.943 -7.883 1 75.75 242 GLY B O 1
ATOM 4353 N N . ALA B 1 243 ? -14.023 1.308 -8.141 1 86.5 243 ALA B N 1
ATOM 4354 C CA . ALA B 1 243 ? -14.781 0.327 -7.367 1 86.5 243 ALA B CA 1
ATOM 4355 C C . ALA B 1 243 ? -14.711 0.637 -5.875 1 86.5 243 ALA B C 1
ATOM 4357 O O . ALA B 1 243 ? -15.523 0.128 -5.094 1 86.5 243 ALA B O 1
ATOM 4358 N N . ASP B 1 244 ? -13.891 1.497 -5.508 1 92.56 244 ASP B N 1
ATOM 4359 C CA . ASP B 1 244 ? -13.727 1.788 -4.09 1 92.56 244 ASP B CA 1
ATOM 4360 C C . ASP B 1 244 ? -14.43 3.088 -3.709 1 92.56 244 ASP B C 1
ATOM 4362 O O . ASP B 1 244 ? -14.523 3.428 -2.527 1 92.56 244 ASP B O 1
ATOM 4366 N N . ARG B 1 245 ? -14.992 3.805 -4.613 1 94.06 245 ARG B N 1
ATOM 4367 C CA . ARG B 1 245 ? -15.492 5.16 -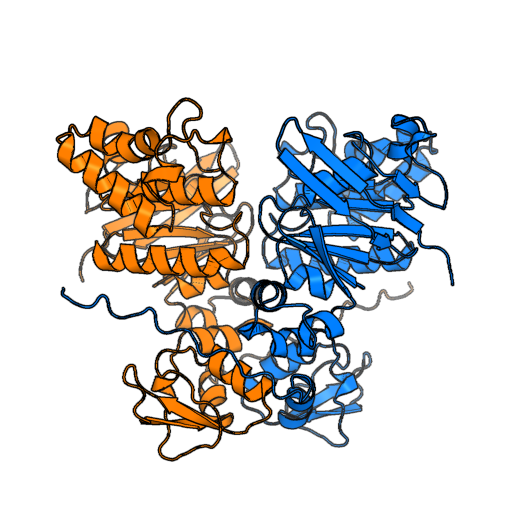4.41 1 94.06 245 ARG B CA 1
ATOM 4368 C C . ARG B 1 245 ? -16.578 5.195 -3.336 1 94.06 245 ARG B C 1
ATOM 4370 O O . ARG B 1 245 ? -16.516 6.016 -2.416 1 94.06 245 ARG B O 1
ATOM 4377 N N . PRO B 1 246 ? -17.547 4.273 -3.387 1 95.69 246 PRO B N 1
ATOM 4378 C CA . PRO B 1 246 ? -18.562 4.344 -2.34 1 95.69 246 PRO B CA 1
ATOM 4379 C C . PRO B 1 246 ? -17.984 4.117 -0.941 1 95.69 246 PRO B C 1
ATOM 4381 O O . PRO B 1 246 ? -18.422 4.762 0.018 1 95.69 246 PRO B O 1
ATOM 4384 N N . PHE B 1 247 ? -17.047 3.238 -0.856 1 95.69 247 PHE B N 1
ATOM 4385 C CA . PHE B 1 247 ? -16.469 2.932 0.444 1 95.69 247 PHE B CA 1
ATOM 4386 C C . PHE B 1 247 ? -15.633 4.098 0.952 1 95.69 247 PHE B C 1
ATOM 4388 O O . PHE B 1 247 ? -15.625 4.391 2.148 1 95.69 247 PHE B O 1
ATOM 4395 N N . ARG B 1 248 ? -14.969 4.73 0.026 1 94.94 248 ARG B N 1
ATOM 4396 C CA . ARG B 1 248 ? -14.188 5.902 0.395 1 94.94 248 ARG B CA 1
ATOM 4397 C C . ARG B 1 248 ? -15.086 7.047 0.852 1 94.94 248 ARG B C 1
ATOM 4399 O O . ARG B 1 248 ? -14.75 7.773 1.785 1 94.94 248 ARG B O 1
ATOM 4406 N N . LEU B 1 249 ? -16.203 7.195 0.204 1 95.25 249 LEU B N 1
ATOM 4407 C CA . LEU B 1 249 ? -17.172 8.203 0.628 1 95.25 249 LEU B CA 1
ATOM 4408 C C . LEU B 1 249 ? -17.656 7.922 2.045 1 95.25 249 LEU B C 1
ATOM 4410 O O . LEU B 1 249 ? -17.734 8.836 2.871 1 95.25 249 LEU B O 1
ATOM 4414 N N . LEU B 1 250 ? -17.906 6.691 2.27 1 96.56 250 LEU B N 1
ATOM 4415 C CA . LEU B 1 250 ? -18.406 6.305 3.586 1 96.56 250 LEU B CA 1
ATOM 4416 C C . LEU B 1 250 ? -17.344 6.52 4.652 1 96.56 250 LEU B C 1
ATOM 4418 O O . LEU B 1 250 ? -17.656 6.777 5.816 1 96.56 250 LEU B O 1
ATOM 4422 N N . ASP B 1 251 ? -16.109 6.453 4.258 1 95 251 ASP B N 1
ATOM 4423 C CA . ASP B 1 251 ? -15 6.613 5.191 1 95 251 ASP B CA 1
ATOM 4424 C C . ASP B 1 251 ? -14.852 8.07 5.617 1 95 251 ASP B C 1
ATOM 4426 O O . ASP B 1 251 ? -14.242 8.359 6.645 1 95 251 ASP B O 1
ATOM 4430 N N . LEU B 1 252 ? -15.438 9.023 4.84 1 94 252 LEU B N 1
ATOM 4431 C CA . LEU B 1 252 ? -15.297 10.445 5.098 1 94 252 LEU B CA 1
ATOM 4432 C C . LEU B 1 252 ? -16.281 10.906 6.168 1 94 252 LEU B C 1
ATOM 4434 O O . LEU B 1 252 ? -16.125 11.984 6.738 1 94 252 LEU B O 1
ATOM 4438 N N . LEU B 1 253 ? -17.281 10.047 6.441 1 95.5 253 LEU B N 1
ATOM 4439 C CA . LEU B 1 253 ? -18.359 10.469 7.324 1 95.5 253 LEU B CA 1
ATOM 4440 C C . LEU B 1 253 ? -18.391 9.617 8.586 1 95.5 253 LEU B C 1
ATOM 4442 O O . LEU B 1 253 ? -18.078 8.422 8.547 1 95.5 253 LEU B O 1
ATOM 4446 N N . SER B 1 254 ? -18.797 10.227 9.672 1 96.06 254 SER B N 1
ATOM 4447 C CA . SER B 1 254 ? -18.984 9.492 10.922 1 96.06 254 SER B CA 1
ATOM 4448 C C . SER B 1 254 ? -20.391 8.945 11.031 1 96.06 254 SER B C 1
ATOM 4450 O O . SER B 1 254 ? -21.297 9.367 10.305 1 96.06 254 SER B O 1
ATOM 4452 N N . VAL B 1 255 ? -20.516 8.055 11.914 1 97.25 255 VAL B N 1
ATOM 4453 C CA . VAL B 1 255 ? -21.812 7.414 12.172 1 97.25 255 VAL B CA 1
ATOM 4454 C C . VAL B 1 255 ? -22.828 8.469 12.594 1 97.25 255 VAL B C 1
ATOM 4456 O O . VAL B 1 255 ? -24.016 8.359 12.266 1 97.25 255 VAL B O 1
ATOM 4459 N N . GLU B 1 256 ? -22.391 9.484 13.164 1 95.19 256 GLU B N 1
ATOM 4460 C CA . GLU B 1 256 ? -23.281 10.57 13.594 1 95.19 256 GLU B CA 1
ATOM 4461 C C . GLU B 1 256 ? -24.031 11.172 12.406 1 95.19 256 GLU B C 1
ATOM 4463 O O . GLU B 1 256 ? -25.172 11.609 12.547 1 95.19 256 GLU B O 1
ATOM 4468 N N . ALA B 1 257 ? -23.453 11.141 11.258 1 94.62 257 ALA B N 1
ATOM 4469 C CA . ALA B 1 257 ? -24.016 11.734 10.055 1 94.62 257 ALA B CA 1
ATOM 4470 C C . ALA B 1 257 ? -25.234 10.938 9.57 1 94.62 257 ALA B C 1
ATOM 4472 O O . ALA B 1 257 ? -26.062 11.453 8.805 1 94.62 257 ALA B O 1
ATOM 4473 N N . ALA B 1 258 ? -25.312 9.711 10 1 96.06 258 ALA B N 1
ATOM 4474 C CA . ALA B 1 258 ? -26.391 8.844 9.539 1 96.06 258 ALA B CA 1
ATOM 4475 C C . ALA B 1 258 ? -27.25 8.375 10.711 1 96.06 258 ALA B C 1
ATOM 4477 O O . ALA B 1 258 ? -27.922 7.34 10.617 1 96.06 258 ALA B O 1
ATOM 4478 N N . LEU B 1 259 ? -27.203 9.125 11.766 1 96.56 259 LEU B N 1
ATOM 4479 C CA . LEU B 1 259 ? -27.938 8.758 12.977 1 96.56 259 LEU B CA 1
ATOM 4480 C C . LEU B 1 259 ? -29.438 8.828 12.75 1 96.56 259 LEU B C 1
ATOM 4482 O O . LEU B 1 259 ? -29.938 9.789 12.148 1 96.56 259 LEU B O 1
ATOM 4486 N N . GLU B 1 260 ? -30.094 7.809 13.148 1 97.12 260 GLU B N 1
ATOM 4487 C CA . GLU B 1 260 ? -31.547 7.723 13.125 1 97.12 260 GLU B CA 1
ATOM 4488 C C . GLU B 1 260 ? -32.125 7.527 14.523 1 97.12 260 GLU B C 1
ATOM 4490 O O . GLU B 1 260 ? -31.469 6.945 15.391 1 97.12 260 GLU B O 1
ATOM 4495 N N . PRO B 1 261 ? -33.312 8.023 14.688 1 95.44 261 PRO B N 1
ATOM 4496 C CA . PRO B 1 261 ? -33.969 7.738 15.977 1 95.44 261 PRO B CA 1
ATOM 4497 C C . PRO B 1 261 ? -34.281 6.262 16.156 1 95.44 261 PRO B C 1
ATOM 4499 O O . PRO B 1 261 ? -34.5 5.543 15.172 1 95.44 261 PRO B O 1
ATOM 4502 N N . GLY B 1 262 ? -34.25 5.852 17.406 1 93.38 262 GLY B N 1
ATOM 4503 C CA . GLY B 1 262 ? -34.625 4.48 17.703 1 93.38 262 GLY B CA 1
ATOM 4504 C C . GLY B 1 262 ? -33.531 3.711 18.438 1 93.38 262 GLY B C 1
ATOM 4505 O O . GLY B 1 262 ? -32.594 4.301 18.938 1 93.38 262 GLY B O 1
ATOM 4506 N N . SER B 1 263 ? -33.875 2.375 18.609 1 91.5 263 SER B N 1
ATOM 4507 C CA . SER B 1 263 ? -32.938 1.483 19.297 1 91.5 263 SER B CA 1
ATOM 4508 C C . SER B 1 263 ? -32.656 0.234 18.484 1 91.5 263 SER B C 1
ATOM 4510 O O . SER B 1 263 ? -33.406 -0.075 17.531 1 91.5 263 SER B O 1
ATOM 4512 N N . ALA B 1 264 ? -31.531 -0.26 18.734 1 94.19 264 ALA B N 1
ATOM 4513 C CA . ALA B 1 264 ? -31.156 -1.525 18.109 1 94.19 264 ALA B CA 1
ATOM 4514 C C . ALA B 1 264 ? -30.453 -2.443 19.109 1 94.19 264 ALA B C 1
ATOM 4516 O O . ALA B 1 264 ? -29.797 -1.974 20.031 1 94.19 264 ALA B O 1
ATOM 4517 N N . GLU B 1 265 ? -30.625 -3.773 18.875 1 91.25 265 GLU B N 1
ATOM 4518 C CA . GLU B 1 265 ? -30.047 -4.77 19.781 1 91.25 265 GLU B CA 1
ATOM 4519 C C . GLU B 1 265 ? -28.578 -5.031 19.438 1 91.25 265 GLU B C 1
ATOM 4521 O O . GLU B 1 265 ? -28.125 -4.711 18.344 1 91.25 265 GLU B O 1
ATOM 4526 N N . GLY B 1 266 ? -27.891 -5.508 20.531 1 91.56 266 GLY B N 1
ATOM 4527 C CA . GLY B 1 266 ? -26.516 -5.91 20.328 1 91.56 266 GLY B CA 1
ATOM 4528 C C . GLY B 1 266 ? -25.516 -4.832 20.703 1 91.56 266 GLY B C 1
ATOM 4529 O O . GLY B 1 266 ? -25.891 -3.764 21.188 1 91.56 266 GLY B O 1
ATOM 4530 N N . PRO B 1 267 ? -24.266 -5.164 20.5 1 92.62 267 PRO B N 1
ATOM 4531 C CA . PRO B 1 267 ? -23.219 -4.191 20.812 1 92.62 267 PRO B CA 1
ATOM 4532 C C . PRO B 1 267 ? -23.328 -2.916 19.984 1 92.62 267 PRO B C 1
ATOM 4534 O O . PRO B 1 267 ? -23.562 -2.984 18.766 1 92.62 267 PRO B O 1
ATOM 4537 N N . PRO B 1 268 ? -23.156 -1.774 20.594 1 96.19 268 PRO B N 1
ATOM 4538 C CA . PRO B 1 268 ? -23.328 -0.5 19.891 1 96.19 268 PRO B CA 1
ATOM 4539 C C . PRO B 1 268 ? -22.062 -0.08 19.125 1 96.19 268 PRO B C 1
ATOM 4541 O O . PRO B 1 268 ? -21.031 -0.724 19.25 1 96.19 268 PRO B O 1
ATOM 4544 N N . LEU B 1 269 ? -22.234 0.933 18.312 1 96.19 269 LEU B N 1
ATOM 4545 C CA . LEU B 1 269 ? -21.141 1.603 17.625 1 96.19 269 LEU B CA 1
ATOM 4546 C C . LEU B 1 269 ? -20.906 2.988 18.203 1 96.19 269 LEU B C 1
ATOM 4548 O O . LEU B 1 269 ? -21.828 3.646 18.672 1 96.19 269 LEU B O 1
ATOM 4552 N N . ALA B 1 270 ? -19.672 3.342 18.172 1 95.75 270 ALA B N 1
ATOM 4553 C CA . ALA B 1 270 ? -19.328 4.699 18.594 1 95.75 270 ALA B CA 1
ATOM 4554 C C . ALA B 1 270 ? -19.781 5.723 17.547 1 95.75 270 ALA B C 1
ATOM 4556 O O . ALA B 1 270 ? -19.609 5.512 16.344 1 95.75 270 ALA B O 1
ATOM 4557 N N . ALA B 1 271 ? -20.281 6.848 18.062 1 96.06 271 ALA B N 1
ATOM 4558 C CA . ALA B 1 271 ? -20.766 7.906 17.188 1 96.06 271 ALA B CA 1
ATOM 4559 C C . ALA B 1 271 ? -19.641 8.43 16.281 1 96.06 271 ALA B C 1
ATOM 4561 O O . ALA B 1 271 ? -19.891 8.836 15.148 1 96.06 271 ALA B O 1
ATOM 4562 N N . GLY B 1 272 ? -18.438 8.273 16.75 1 94.06 272 GLY B N 1
ATOM 4563 C CA . GLY B 1 272 ? -17.281 8.82 16.031 1 94.06 272 GLY B CA 1
ATOM 4564 C C . GLY B 1 272 ? -16.688 7.859 15.023 1 94.06 272 GLY B C 1
ATOM 4565 O O . GLY B 1 272 ? -15.836 8.234 14.227 1 94.06 272 GLY B O 1
ATOM 4566 N N . ALA B 1 273 ? -17.25 6.645 14.93 1 94.25 273 ALA B N 1
ATOM 4567 C CA . ALA B 1 273 ? -16.766 5.68 13.945 1 94.25 273 ALA B CA 1
ATOM 4568 C C . ALA B 1 273 ? -17.156 6.098 12.531 1 94.25 273 ALA B C 1
ATOM 4570 O O . ALA B 1 273 ? -18.094 6.887 12.344 1 94.25 273 ALA B O 1
ATOM 4571 N N . SER B 1 274 ? -16.438 5.559 11.562 1 95.19 274 SER B N 1
ATOM 4572 C CA . SER B 1 274 ? -16.781 5.887 10.18 1 95.19 274 SER B CA 1
ATOM 4573 C C . SER B 1 274 ? -18 5.09 9.711 1 95.19 274 SER B C 1
ATOM 4575 O O . SER B 1 274 ? -18.281 4.012 10.234 1 95.19 274 SER B O 1
ATOM 4577 N N . LEU B 1 275 ? -18.672 5.637 8.703 1 97.5 275 LEU B N 1
ATOM 4578 C CA . LEU B 1 275 ? -19.797 4.906 8.117 1 97.5 275 LEU B CA 1
ATOM 4579 C C . LEU B 1 275 ? -19.312 3.629 7.438 1 97.5 275 LEU B C 1
ATOM 4581 O O . LEU B 1 275 ? -20.031 2.631 7.395 1 97.5 275 LEU B O 1
ATOM 4585 N N . ARG B 1 276 ? -18.109 3.666 6.953 1 96.75 276 ARG B N 1
ATOM 4586 C CA . ARG B 1 276 ? -17.531 2.447 6.387 1 96.75 276 ARG B CA 1
ATOM 4587 C C . ARG B 1 276 ? -17.391 1.364 7.453 1 96.75 276 ARG B C 1
ATOM 4589 O O . ARG B 1 276 ? -17.734 0.204 7.211 1 96.75 276 ARG B O 1
ATOM 4596 N N . ASP B 1 277 ? -16.922 1.777 8.617 1 95.75 277 ASP B N 1
ATOM 4597 C CA . ASP B 1 277 ? -16.797 0.833 9.727 1 95.75 277 ASP B CA 1
ATOM 4598 C C . ASP B 1 277 ? -18.172 0.313 10.156 1 95.75 277 ASP B C 1
ATOM 4600 O O . ASP B 1 277 ? -18.312 -0.858 10.516 1 95.75 277 ASP B O 1
ATOM 4604 N N . ALA B 1 278 ? -19.094 1.17 10.133 1 97.5 278 ALA B N 1
ATOM 4605 C CA . ALA B 1 278 ? -20.453 0.771 10.469 1 97.5 278 ALA B CA 1
ATOM 4606 C C . ALA B 1 278 ? -20.984 -0.261 9.484 1 97.5 278 ALA B C 1
ATOM 4608 O O . ALA B 1 278 ? -21.594 -1.255 9.883 1 97.5 278 ALA B O 1
ATOM 4609 N N . LEU B 1 279 ? -20.75 0.011 8.195 1 97.25 279 LEU B N 1
ATOM 4610 C CA . LEU B 1 279 ? -21.141 -0.954 7.18 1 97.25 279 LEU B CA 1
ATOM 4611 C C . LEU B 1 279 ? -20.484 -2.307 7.422 1 97.25 279 LEU B C 1
ATOM 4613 O O . LEU B 1 279 ? -21.125 -3.35 7.305 1 97.25 279 LEU B O 1
ATOM 4617 N N . SER B 1 280 ? -19.25 -2.254 7.742 1 96.69 280 SER B N 1
ATOM 4618 C CA . SER B 1 280 ? -18.5 -3.469 8.031 1 96.69 280 SER B CA 1
ATOM 4619 C C . SER B 1 280 ? -19.109 -4.23 9.203 1 96.69 280 SER B C 1
ATOM 4621 O O . SER B 1 280 ? -19.328 -5.445 9.117 1 96.69 280 SER B O 1
ATOM 4623 N N . ALA B 1 281 ? -19.422 -3.518 10.25 1 96 281 ALA B N 1
ATOM 4624 C CA . ALA B 1 281 ? -19.984 -4.141 11.453 1 96 281 ALA B CA 1
ATOM 4625 C C . ALA B 1 281 ? -21.344 -4.773 11.164 1 96 281 ALA B C 1
ATOM 4627 O O . ALA B 1 281 ? -21.625 -5.887 11.602 1 96 281 ALA B O 1
ATOM 4628 N N . LEU B 1 282 ? -22.141 -4.09 10.445 1 96.38 282 LEU B N 1
ATOM 4629 C CA . LEU B 1 282 ? -23.453 -4.613 10.094 1 96.38 282 LEU B CA 1
ATOM 4630 C C . LEU B 1 282 ? -23.328 -5.84 9.203 1 96.38 282 LEU B C 1
ATOM 4632 O O . LEU B 1 282 ? -24.031 -6.84 9.414 1 96.38 282 LEU B O 1
ATOM 4636 N N . ALA B 1 283 ? -22.438 -5.75 8.234 1 96 283 ALA B N 1
ATOM 4637 C CA . ALA B 1 283 ? -22.219 -6.867 7.316 1 96 283 ALA B CA 1
ATOM 4638 C C . ALA B 1 283 ? -21.719 -8.102 8.062 1 96 283 ALA B C 1
ATOM 4640 O O . ALA B 1 283 ? -22.188 -9.211 7.832 1 96 283 ALA B O 1
ATOM 4641 N N . TRP B 1 284 ? -20.781 -7.887 8.914 1 95.19 284 TRP B N 1
ATOM 4642 C CA . TRP B 1 284 ? -20.156 -8.977 9.648 1 95.19 284 TRP B CA 1
ATOM 4643 C C . TRP B 1 284 ? -21.156 -9.656 10.578 1 95.19 284 TRP B C 1
ATOM 4645 O O . TRP B 1 284 ? -21.203 -10.891 10.664 1 95.19 284 TRP B O 1
ATOM 4655 N N . SER B 1 285 ? -22.031 -8.891 11.234 1 93.5 285 SER B N 1
ATOM 4656 C CA . SER B 1 285 ? -22.953 -9.414 12.234 1 93.5 285 SER B CA 1
ATOM 4657 C C . SER B 1 285 ? -24.25 -9.898 11.586 1 93.5 285 SER B C 1
ATOM 4659 O O . SER B 1 285 ? -25.016 -10.656 12.195 1 93.5 285 SER B O 1
ATOM 4661 N N . GLY B 1 286 ? -24.531 -9.383 10.492 1 93.62 286 GLY B N 1
ATOM 4662 C CA . GLY B 1 286 ? -25.766 -9.719 9.812 1 93.62 286 GLY B CA 1
ATOM 4663 C C . GLY B 1 286 ? -26.969 -8.961 10.352 1 93.62 286 GLY B C 1
ATOM 4664 O O . GLY B 1 286 ? -28.109 -9.297 10.047 1 93.62 286 GLY B O 1
ATOM 4665 N N . ARG B 1 287 ? -26.688 -7.957 11.109 1 93.81 287 ARG B N 1
ATOM 4666 C CA . ARG B 1 287 ? -27.766 -7.16 11.688 1 93.81 287 ARG B CA 1
ATOM 4667 C C . ARG B 1 287 ? -28.172 -6.031 10.742 1 93.81 287 ARG B C 1
ATOM 4669 O O . ARG B 1 287 ? -27.328 -5.453 10.055 1 93.81 287 ARG B O 1
ATOM 4676 N N . PRO B 1 288 ? -29.422 -5.691 10.773 1 93.44 288 PRO B N 1
ATOM 4677 C CA . PRO B 1 288 ? -29.875 -4.621 9.891 1 93.44 288 PRO B CA 1
ATOM 4678 C C . PRO B 1 288 ? -29.578 -3.229 10.438 1 93.44 288 PRO B C 1
ATOM 4680 O O . PRO B 1 288 ? -29.625 -2.246 9.695 1 93.44 288 PRO B O 1
ATOM 4683 N N . ALA B 1 289 ? -29.375 -3.168 11.773 1 97.12 289 ALA B N 1
ATOM 4684 C CA . ALA B 1 289 ? -29.094 -1.901 12.438 1 97.12 289 ALA B CA 1
ATOM 4685 C C . ALA B 1 289 ? -28.297 -2.127 13.727 1 97.12 289 ALA B C 1
ATOM 4687 O O . ALA B 1 289 ? -28.234 -3.248 14.234 1 97.12 289 ALA B O 1
ATOM 4688 N N . MET B 1 290 ? -27.625 -1.011 14.164 1 97.19 290 MET B N 1
ATOM 4689 C CA . MET B 1 290 ? -26.875 -1.045 15.414 1 97.19 290 MET B CA 1
ATOM 4690 C C . MET B 1 290 ? -27.094 0.237 16.219 1 97.19 290 MET B C 1
ATOM 4692 O O . MET B 1 290 ? -27.266 1.312 15.633 1 97.19 290 MET B O 1
ATOM 4696 N N . ALA B 1 291 ? -27.062 0.063 17.516 1 97.81 291 ALA B N 1
ATOM 4697 C CA . ALA B 1 291 ? -27.156 1.234 18.391 1 97.81 291 ALA B CA 1
ATOM 4698 C C . ALA B 1 291 ? -25.906 2.094 18.281 1 97.81 291 ALA B C 1
ATOM 4700 O O . ALA B 1 291 ? -24.828 1.588 17.984 1 97.81 291 ALA B O 1
ATOM 4701 N N . VAL B 1 292 ? -26.094 3.414 18.469 1 97.94 292 VAL B N 1
ATOM 4702 C CA . VAL B 1 292 ? -24.984 4.359 18.438 1 97.94 292 VAL B CA 1
ATOM 4703 C C . VAL B 1 292 ? -24.828 5.027 19.812 1 97.94 292 VAL B C 1
ATOM 4705 O O . VAL B 1 292 ? -25.812 5.492 20.391 1 97.94 292 VAL B O 1
ATOM 4708 N N . THR B 1 293 ? -23.594 5.031 20.297 1 96.81 293 THR B N 1
ATOM 4709 C CA . THR B 1 293 ? -23.359 5.625 21.609 1 96.81 293 THR B CA 1
ATOM 4710 C C . THR B 1 293 ? -22.359 6.781 21.5 1 96.81 293 THR B C 1
ATOM 4712 O O . THR B 1 293 ? -21.594 6.855 20.547 1 96.81 293 THR B O 1
ATOM 4715 N N . ASP B 1 294 ? -22.469 7.73 22.422 1 94.75 294 ASP B N 1
ATOM 4716 C CA . ASP B 1 294 ? -21.484 8.797 22.516 1 94.75 294 ASP B CA 1
ATOM 4717 C C . ASP B 1 294 ? -20.281 8.359 23.375 1 94.75 294 ASP B C 1
ATOM 4719 O O . ASP B 1 294 ? -20.141 7.172 23.672 1 94.75 294 ASP B O 1
ATOM 4723 N N . ALA B 1 295 ? -19.391 9.289 23.625 1 91 295 ALA B N 1
ATOM 4724 C CA . ALA B 1 295 ? -18.156 9 24.344 1 91 295 ALA B CA 1
ATOM 4725 C C . ALA B 1 295 ? -18.453 8.531 25.766 1 91 295 ALA B C 1
ATOM 4727 O O . ALA B 1 295 ? -17.656 7.805 26.359 1 91 295 ALA B O 1
ATOM 4728 N N . GLU B 1 296 ? -19.625 8.836 26.312 1 92.69 296 GLU B N 1
ATOM 4729 C CA . GLU B 1 296 ? -19.984 8.484 27.688 1 92.69 296 GLU B CA 1
ATOM 4730 C C . GLU B 1 296 ? -20.797 7.184 27.719 1 92.69 296 GLU B C 1
ATOM 4732 O O . GLU B 1 296 ? -21.172 6.719 28.797 1 92.69 296 GLU B O 1
ATOM 4737 N N . GLY B 1 297 ? -21.062 6.574 26.594 1 91.94 297 GLY B N 1
ATOM 4738 C CA . GLY B 1 297 ? -21.781 5.312 26.5 1 91.94 297 GLY B CA 1
ATOM 4739 C C . GLY B 1 297 ? -23.297 5.496 26.406 1 91.94 297 GLY B C 1
ATOM 4740 O O . GLY B 1 297 ? -24.047 4.516 26.422 1 91.94 297 GLY B O 1
ATOM 4741 N N . ARG B 1 298 ? -23.75 6.793 26.359 1 94.12 298 ARG B N 1
ATOM 4742 C CA . ARG B 1 298 ? -25.188 7.051 26.219 1 94.12 298 ARG B CA 1
ATOM 4743 C C . ARG B 1 298 ? -25.656 6.758 24.797 1 94.12 298 ARG B C 1
ATOM 4745 O O . ARG B 1 298 ? -25 7.16 23.828 1 94.12 298 ARG B O 1
ATOM 4752 N N . VAL B 1 299 ? -26.766 6.082 24.719 1 95.56 299 VAL B N 1
ATOM 4753 C CA . VAL B 1 299 ? -27.312 5.727 23.406 1 95.56 299 VAL B CA 1
ATOM 4754 C C . VAL B 1 299 ? -27.906 6.969 22.734 1 95.56 299 VAL B C 1
ATOM 4756 O O . VAL B 1 299 ? -28.766 7.645 23.328 1 95.56 299 VAL B O 1
ATOM 4759 N N . LEU B 1 300 ? -27.5 7.258 21.594 1 96.75 300 LEU B N 1
ATOM 4760 C CA . LEU B 1 300 ? -27.938 8.422 20.828 1 96.75 300 LEU B CA 1
ATOM 4761 C C . LEU B 1 300 ? -29.031 8.047 19.828 1 96.75 300 LEU B C 1
ATOM 4763 O O . LEU B 1 300 ? -29.812 8.898 19.422 1 96.75 300 LEU B O 1
ATOM 4767 N N . GLY B 1 301 ? -29.016 6.863 19.422 1 97.81 301 GLY B N 1
ATOM 4768 C CA . GLY B 1 301 ? -29.891 6.348 18.375 1 97.81 301 GLY B CA 1
ATOM 4769 C C . GLY B 1 301 ? -29.344 5.094 17.719 1 97.81 301 GLY B C 1
ATOM 4770 O O . GLY B 1 301 ? -28.734 4.25 18.375 1 97.81 301 GLY B O 1
ATOM 4771 N N . LYS B 1 302 ? -29.75 4.949 16.453 1 98.19 302 LYS B N 1
ATOM 4772 C CA . LYS B 1 302 ? -29.281 3.781 15.719 1 98.19 302 LYS B CA 1
ATOM 4773 C C . LYS B 1 302 ? -28.828 4.16 14.312 1 98.19 302 LYS B C 1
ATOM 4775 O O . LYS B 1 302 ? -29.094 5.273 13.852 1 98.19 302 LYS B O 1
ATOM 4780 N N . VAL B 1 303 ? -28.062 3.334 13.711 1 97.94 303 VAL B N 1
ATOM 4781 C CA . VAL B 1 303 ? -27.672 3.443 12.305 1 97.94 303 VAL B CA 1
ATOM 4782 C C . VAL B 1 303 ? -28.078 2.17 11.562 1 97.94 303 VAL B C 1
ATOM 4784 O O . VAL B 1 303 ? -27.922 1.065 12.094 1 97.94 303 VAL B O 1
ATOM 4787 N N . SER B 1 304 ? -28.734 2.359 10.383 1 97.44 304 SER B N 1
ATOM 4788 C CA . SER B 1 304 ? -29.203 1.225 9.594 1 97.44 304 SER B CA 1
ATOM 4789 C C . SER B 1 304 ? -28.422 1.078 8.297 1 97.44 304 SER B C 1
ATOM 4791 O O . SER B 1 304 ? -27.719 2.008 7.879 1 97.44 304 SER B O 1
ATOM 4793 N N . LEU B 1 305 ? -28.562 -0.15 7.75 1 96.25 305 LEU B N 1
ATOM 4794 C CA . LEU B 1 305 ? -27.891 -0.421 6.48 1 96.25 305 LEU B CA 1
ATOM 4795 C C . LEU B 1 305 ? -28.328 0.578 5.414 1 96.25 305 LEU B C 1
ATOM 4797 O O . LEU B 1 305 ? -27.484 1.141 4.707 1 96.25 305 LEU B O 1
ATOM 4801 N N . GLY B 1 306 ? -29.562 0.806 5.309 1 94.94 306 GLY B N 1
ATOM 4802 C CA . GLY B 1 306 ? -30.062 1.78 4.355 1 94.94 306 GLY B CA 1
ATOM 4803 C C . GLY B 1 306 ? -29.562 3.188 4.617 1 94.94 306 GLY B C 1
ATOM 4804 O O . GLY B 1 306 ? -29.188 3.904 3.686 1 94.94 306 GLY B O 1
ATOM 4805 N N . GLY B 1 307 ? -29.578 3.582 5.902 1 95.75 307 GLY B N 1
ATOM 4806 C CA . GLY B 1 307 ? -29.078 4.895 6.281 1 95.75 307 GLY B CA 1
ATOM 4807 C C . GLY B 1 307 ? -27.609 5.109 5.914 1 95.75 307 GLY B C 1
ATOM 4808 O O . GLY B 1 307 ? -27.234 6.203 5.5 1 95.75 307 GLY B O 1
ATOM 4809 N N . ILE B 1 308 ? -26.797 4.023 6.027 1 97.31 308 ILE B N 1
ATOM 4810 C CA . ILE B 1 308 ? -25.375 4.094 5.703 1 97.31 308 ILE B CA 1
ATOM 4811 C C . ILE B 1 308 ? -25.203 4.211 4.188 1 97.31 308 ILE B C 1
ATOM 4813 O O . ILE B 1 308 ? -24.516 5.105 3.707 1 97.31 308 ILE B O 1
ATOM 4817 N N . LEU B 1 309 ? -25.875 3.342 3.434 1 96.75 309 LEU B N 1
ATOM 4818 C CA . LEU B 1 309 ? -25.656 3.219 1.998 1 96.75 309 LEU B CA 1
ATOM 4819 C C . LEU B 1 309 ? -26.188 4.441 1.258 1 96.75 309 LEU B C 1
ATOM 4821 O O . LEU B 1 309 ? -25.797 4.703 0.121 1 96.75 309 LEU B O 1
ATOM 4825 N N . ALA B 1 310 ? -27.062 5.242 1.901 1 95.56 310 ALA B N 1
ATOM 4826 C CA . ALA B 1 310 ? -27.562 6.484 1.314 1 95.56 310 ALA B CA 1
ATOM 4827 C C . ALA B 1 310 ? -26.422 7.484 1.109 1 95.56 310 ALA B C 1
ATOM 4829 O O . ALA B 1 310 ? -26.5 8.344 0.229 1 95.56 310 ALA B O 1
ATOM 4830 N N . HIS B 1 311 ? -25.375 7.289 1.868 1 95.94 311 HIS B N 1
ATOM 4831 C CA . HIS B 1 311 ? -24.25 8.219 1.813 1 95.94 311 HIS B CA 1
ATOM 4832 C C . HIS B 1 311 ? -23.172 7.723 0.87 1 95.94 311 HIS B C 1
ATOM 4834 O O . HIS B 1 311 ? -22.125 8.359 0.729 1 95.94 311 HIS B O 1
ATOM 4840 N N . ALA B 1 312 ? -23.375 6.574 0.263 1 96 312 ALA B N 1
ATOM 4841 C CA . ALA B 1 312 ? -22.375 5.977 -0.62 1 96 312 ALA B CA 1
ATOM 4842 C C . ALA B 1 312 ? -22.688 6.273 -2.084 1 96 312 ALA B C 1
ATOM 4844 O O . ALA B 1 312 ? -21.922 5.906 -2.977 1 96 312 ALA B O 1
ATOM 4845 N N . ARG B 1 313 ? -23.781 6.969 -2.369 1 92.25 313 ARG B N 1
ATOM 4846 C CA . ARG B 1 313 ? -24.266 7.16 -3.73 1 92.25 313 ARG B CA 1
ATOM 4847 C C . ARG B 1 313 ? -23.469 8.234 -4.457 1 92.25 313 ARG B C 1
ATOM 4849 O O . ARG B 1 313 ? -23.031 9.211 -3.846 1 92.25 313 ARG B O 1
ATOM 4856 N N . GLY B 1 314 ? -23.125 7.828 -5.738 1 84.19 314 GLY B N 1
ATOM 4857 C CA . GLY B 1 314 ? -22.453 8.812 -6.578 1 84.19 314 GLY B CA 1
ATOM 4858 C C . GLY B 1 314 ? -23.359 9.977 -6.961 1 84.19 314 GLY B C 1
ATOM 4859 O O . GLY B 1 314 ? -24.578 9.891 -6.824 1 84.19 314 GLY B O 1
ATOM 4860 N N . ALA B 1 315 ? -22.938 11.133 -7.09 1 60.62 315 ALA B N 1
ATOM 4861 C CA . ALA B 1 315 ? -23.812 12.211 -7.555 1 60.62 315 ALA B CA 1
ATOM 4862 C C . ALA B 1 315 ? -24.562 11.805 -8.82 1 60.62 315 ALA B C 1
ATOM 4864 O O . ALA B 1 315 ? -24.047 11.031 -9.633 1 60.62 315 ALA B O 1
ATOM 4865 N N . THR B 1 316 ? -25.922 11.617 -8.797 1 48.78 316 THR B N 1
ATOM 4866 C CA . THR B 1 316 ? -26.906 11.312 -9.828 1 48.78 316 THR B CA 1
ATOM 4867 C C . THR B 1 316 ? -26.422 11.742 -11.203 1 48.78 316 THR B C 1
ATOM 4869 O O . THR B 1 316 ? -27.188 11.82 -12.156 1 48.78 316 THR B O 1
ATOM 4872 N N . GLY B 1 317 ? -25.375 12.508 -11.516 1 39.09 317 GLY B N 1
ATOM 4873 C CA . GLY B 1 317 ? -25.297 12.617 -12.969 1 39.09 317 GLY B CA 1
ATOM 4874 C C . GLY B 1 317 ? -25.125 11.281 -13.664 1 39.09 317 GLY B C 1
ATOM 4875 O O . GLY B 1 317 ? -24.688 10.305 -13.047 1 39.09 317 GLY B O 1
ATOM 4876 N N . ASP B 1 318 ? -25.938 10.992 -14.719 1 35.25 318 ASP B N 1
ATOM 4877 C CA . ASP B 1 318 ? -26.016 9.922 -15.711 1 35.25 318 ASP B CA 1
ATOM 4878 C C . ASP B 1 318 ? -24.625 9.414 -16.078 1 35.25 318 ASP B C 1
ATOM 4880 O O . ASP B 1 318 ? -24.359 9.125 -17.25 1 35.25 318 ASP B O 1
ATOM 4884 N N . VAL B 1 319 ? -23.594 9.797 -15.492 1 34.88 319 VAL B N 1
ATOM 4885 C CA . VAL B 1 319 ? -22.469 9.328 -16.281 1 34.88 319 VAL B CA 1
ATOM 4886 C C . VAL B 1 319 ? -22.359 7.809 -16.188 1 34.88 319 VAL B C 1
ATOM 4888 O O . VAL B 1 319 ? -22.422 7.25 -15.086 1 34.88 319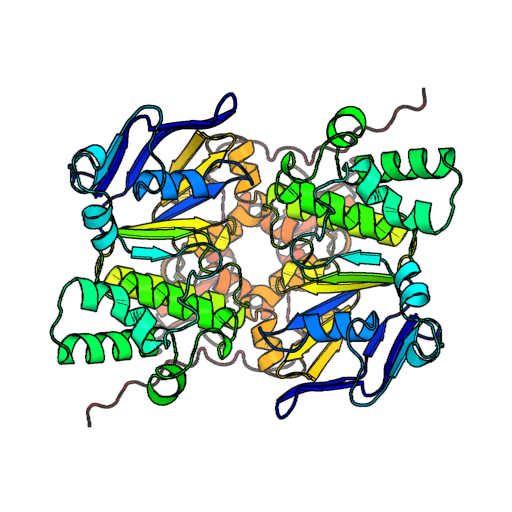 VAL B O 1
ATOM 4891 N N . GLY B 1 320 ? -22.594 7.047 -17.156 1 31.03 320 GLY B N 1
ATOM 4892 C CA . GLY B 1 320 ? -22.5 5.637 -17.484 1 31.03 320 GLY B CA 1
ATOM 4893 C C . GLY B 1 320 ? -21.297 4.949 -16.859 1 31.03 320 GLY B C 1
ATOM 4894 O O . GLY B 1 320 ? -20.203 5.516 -16.797 1 31.03 320 GLY B O 1
ATOM 4895 N N . VAL B 1 321 ? -21.469 4.184 -15.938 1 35.78 321 VAL B N 1
ATOM 4896 C CA . VAL B 1 321 ? -20.438 3.236 -15.555 1 35.78 321 VAL B CA 1
ATOM 4897 C C . VAL B 1 321 ? -19.688 2.752 -16.797 1 35.78 321 VAL B C 1
ATOM 4899 O O . VAL B 1 321 ? -20.312 2.244 -17.734 1 35.78 321 VAL B O 1
ATOM 4902 N N . PRO B 1 322 ? -18.516 3.223 -17.078 1 32.78 322 PRO B N 1
ATOM 4903 C CA . PRO B 1 322 ? -17.969 2.688 -18.328 1 32.78 322 PRO B CA 1
ATOM 4904 C C . PRO B 1 322 ? -18.047 1.163 -18.406 1 32.78 322 PRO B C 1
ATOM 4906 O O . PRO B 1 322 ? -17.969 0.488 -17.375 1 32.78 322 PRO B O 1
ATOM 4909 N N . PRO B 1 323 ? -18.609 0.629 -19.406 1 28.28 323 PRO B N 1
ATOM 4910 C CA . PRO B 1 323 ? -18.625 -0.829 -19.547 1 28.28 323 PRO B CA 1
ATOM 4911 C C . PRO B 1 323 ? -17.266 -1.464 -19.25 1 28.28 323 PRO B C 1
ATOM 4913 O O . PRO B 1 323 ? -16.219 -0.847 -19.5 1 28.28 323 PRO B O 1
ATOM 4916 N N . ALA B 1 324 ? -17.188 -2.309 -18.312 1 32.62 324 ALA B N 1
ATOM 4917 C CA . ALA B 1 324 ? -15.984 -3.137 -18.234 1 32.62 324 ALA B CA 1
ATOM 4918 C C . ALA B 1 324 ? -15.461 -3.467 -19.641 1 32.62 324 ALA B C 1
ATOM 4920 O O . ALA B 1 324 ? -16.188 -4.02 -20.469 1 32.62 324 ALA B O 1
ATOM 4921 N N . GLU B 1 325 ? -14.672 -2.613 -20.281 1 28.83 325 GLU B N 1
ATOM 4922 C CA . GLU B 1 325 ? -14.156 -2.961 -21.594 1 28.83 325 GLU B CA 1
ATOM 4923 C C . GLU B 1 325 ? -13.805 -4.445 -21.688 1 28.83 325 GLU B C 1
ATOM 4925 O O . GLU B 1 325 ? -13 -4.945 -20.891 1 28.83 325 GLU B O 1
ATOM 4930 N N . ALA B 1 326 ? -14.75 -5.266 -22.25 1 32.22 326 ALA B N 1
ATOM 4931 C CA . ALA B 1 326 ? -14.422 -6.598 -22.75 1 32.22 326 ALA B CA 1
ATOM 4932 C C . ALA B 1 326 ? -13.148 -6.566 -23.594 1 32.22 326 ALA B C 1
ATOM 4934 O O . ALA B 1 326 ? -12.961 -5.668 -24.406 1 32.22 326 ALA B O 1
ATOM 4935 N N . GLU B 1 327 ? -12.062 -7.164 -23.25 1 29.48 327 GLU B N 1
ATOM 4936 C CA . GLU B 1 327 ? -10.945 -7.383 -24.172 1 29.48 327 GLU B CA 1
ATOM 4937 C C . GLU B 1 327 ? -11.445 -7.848 -25.547 1 29.48 327 GLU B C 1
ATOM 4939 O O . GLU B 1 327 ? -12.312 -8.719 -25.625 1 29.48 327 GLU B O 1
ATOM 4944 N N . PRO B 1 328 ? -11.219 -7.047 -26.688 1 28.72 328 PRO B N 1
ATOM 4945 C CA . PRO B 1 328 ? -11.547 -7.496 -28.047 1 28.72 328 PRO B CA 1
ATOM 4946 C C . PRO B 1 328 ? -11.141 -8.945 -28.297 1 28.72 328 PRO B C 1
ATOM 4948 O O . PRO B 1 328 ? -10.133 -9.414 -27.766 1 28.72 328 PRO B O 1
ATOM 4951 N N . ALA B 1 329 ? -12.047 -9.82 -28.875 1 28.16 329 ALA B N 1
ATOM 4952 C CA . ALA B 1 329 ? -11.797 -11.148 -29.422 1 28.16 329 ALA B CA 1
ATOM 4953 C C . ALA B 1 329 ? -10.773 -11.086 -30.562 1 28.16 329 ALA B C 1
ATOM 4955 O O . ALA B 1 329 ? -10.906 -10.273 -31.469 1 28.16 329 ALA B O 1
ATOM 4956 N N . ARG B 1 330 ? -9.516 -11.562 -30.375 1 28.23 330 ARG B N 1
ATOM 4957 C CA . ARG B 1 330 ? -8.648 -11.875 -31.5 1 28.23 330 ARG B CA 1
ATOM 4958 C C . ARG B 1 330 ? -9.414 -12.609 -32.594 1 28.23 330 ARG B C 1
ATOM 4960 O O . ARG B 1 330 ? -10.023 -13.648 -32.344 1 28.23 330 ARG B O 1
ATOM 4967 N N . GLY B 1 331 ? -10.031 -11.891 -33.531 1 21.7 331 GLY B N 1
ATOM 4968 C CA . GLY B 1 331 ? -10.359 -12.477 -34.812 1 21.7 331 GLY B CA 1
ATOM 4969 C C . GLY B 1 331 ? -9.242 -13.32 -35.375 1 21.7 331 GLY B C 1
ATOM 4970 O O . GLY B 1 331 ? -8.062 -12.992 -35.25 1 21.7 331 GLY B O 1
ATOM 4971 N N . THR B 1 332 ? -9.516 -14.656 -35.562 1 23.8 332 THR B N 1
ATOM 4972 C CA . THR B 1 332 ? -8.883 -15.68 -36.406 1 23.8 332 THR B CA 1
ATOM 4973 C C . THR B 1 332 ? -8.672 -15.164 -37.812 1 23.8 332 THR B C 1
ATOM 4975 O O . THR B 1 332 ? -9.586 -15.219 -38.656 1 23.8 332 THR B O 1
ATOM 4978 N N . ARG B 1 333 ? -8.117 -13.992 -38.219 1 19.61 333 ARG B N 1
ATOM 4979 C CA . ARG B 1 333 ? -7.551 -14.188 -39.531 1 19.61 333 ARG B CA 1
ATOM 4980 C C . ARG B 1 333 ? -6.258 -14.992 -39.469 1 19.61 333 ARG B C 1
ATOM 4982 O O . ARG B 1 333 ? -5.453 -14.805 -38.562 1 19.61 333 ARG B O 1
#

pLDDT: mean 88.12, std 15.42, range [19.61, 98.25]

Solvent-accessible surface area (backbone atoms only — not comparable to full-atom values): 34819 Å² total; per-residue (Å²): 123,88,72,42,31,31,36,35,44,45,26,22,30,58,57,89,92,45,66,40,31,50,57,32,63,50,71,40,48,68,47,35,32,39,18,38,35,45,49,80,79,15,28,67,71,56,50,54,31,43,73,58,51,78,40,78,64,70,38,60,46,44,24,51,74,77,38,55,54,86,79,48,57,57,68,63,53,41,72,44,40,14,59,31,47,72,88,30,70,70,56,69,91,34,30,43,42,52,48,26,38,45,58,34,53,74,69,62,51,57,66,71,58,48,54,52,49,46,42,50,43,29,50,66,65,74,32,56,43,91,70,45,33,78,31,37,49,86,76,42,52,69,49,53,38,32,48,48,22,50,37,27,26,47,52,60,62,28,63,33,36,40,31,38,45,75,58,73,78,38,30,64,73,53,34,61,52,53,53,52,42,51,52,52,49,30,64,73,67,44,29,18,35,42,36,36,39,66,47,64,68,57,35,53,71,62,19,60,26,34,33,36,27,47,86,11,25,70,72,43,71,36,39,48,70,49,48,66,54,55,42,83,44,71,66,53,36,52,57,72,31,69,67,44,35,26,54,54,47,19,53,76,34,36,33,58,80,36,59,34,87,57,80,40,70,73,77,63,41,54,34,78,38,32,29,36,48,49,49,26,52,31,30,28,70,66,43,66,43,30,16,24,17,48,97,86,65,50,76,74,15,18,39,36,57,67,50,48,41,67,57,15,44,47,62,80,68,81,72,69,75,73,69,79,76,72,79,79,77,82,72,87,120,125,88,73,41,32,32,35,35,44,46,26,21,31,60,57,90,93,44,68,38,31,51,57,33,64,50,71,38,49,68,47,35,31,38,16,38,35,44,48,80,82,16,26,66,69,55,51,54,30,44,72,59,51,79,40,78,63,70,38,59,47,44,25,51,73,80,38,55,52,86,79,46,58,57,68,64,52,43,72,43,39,15,59,30,47,72,88,30,71,68,56,68,91,34,28,43,44,51,48,26,38,44,57,32,53,74,69,60,52,57,66,70,58,47,53,52,49,46,42,50,42,28,49,66,65,73,32,57,44,91,69,43,32,77,32,37,51,86,76,41,54,72,47,52,37,31,48,47,20,50,36,28,25,47,51,61,64,29,63,33,37,40,32,38,44,74,59,74,76,38,30,65,72,52,35,59,53,51,51,49,42,50,52,51,49,32,65,73,69,44,28,18,33,41,35,36,37,68,46,63,68,57,35,54,72,63,20,60,28,36,32,36,25,48,86,13,24,69,71,45,70,35,38,46,69,49,46,66,54,54,42,84,44,71,66,53,35,51,60,71,31,68,67,44,36,26,54,53,45,20,53,76,35,36,34,58,80,36,58,35,86,57,81,39,71,72,79,62,40,54,34,80,37,32,29,36,49,49,51,27,52,30,29,28,70,67,43,66,44,29,16,24,17,47,98,84,65,50,77,74,15,17,38,36,57,67,51,47,41,66,58,16,43,48,62,79,67,82,73,69,74,73,69,77,77,70,79,82,76,82,72,89,121

Foldseek 3Di:
DPAAQKWWALFWADDPPATQAGGETDGHHFLFEEEEAEDPSLNLLVVLCCQLPVDDTPDTFMDGNNHTCVVDDSVVSNLQEQEQDDQLPADQPDALLCLLCVSVVVVPPDPVLSVVLSCVLCVLLPHHCVPRRGHGLVVDDSLRSLSSSVSSSPSVPHLEYEYEASQVPPDPVSSVVNLVSVQVVSNVSRHTYYYYHNDLLSNLVRHCWYWYGGSNYTQDIGHLLCLLQPPSDPVSCVSNPVPCSLLSQQQNDFLLVLFDADADDDDAAERRHTLSVVLVVCVVVVHQKHFYAYPVRHTPGMGGPVSSSVRSDHDPDPPDPPPPPDDDDPPPD/DPAAQKWWALFWADDPPATQAGGETDGHHFLFEEEEAEDPSLNLLVVLCCQLPVDDTPDTFMDGNNHTCVVDDSVVSNLQEQEQDDQLPADQVDALLCLLCVSVVVVVPDPVLSVVLSCVLCVLLPHHCVPRRGHGLVVDDSLRSLSSSVSSSPSVPHLEYEYEASQVPPDPVSSVVNLVSVQVVSNVSRHTYYYYHNDLLSNLVRHCWYWYGGSNYTQDIGHSLCLLQPPSDPVSCVSNPVPCSLLSQQQNDFLLVLFDADADDDDAAERRHTLSVVLVVCVVVVHQKHFYAYPVRHTPHMGGPVSSSVRSDHDPDPPDPPPPPDDDDPPPD

InterPro domains:
  IPR003439 ABC transporter-like, ATP-binding domain [PF00005] (22-167)
  IPR003439 ABC transporter-like, ATP-binding domain [PS50893] (6-240)
  IPR003593 AAA+ ATPase domain [SM00382] (30-217)
  IPR017871 ABC transporter-like, conserved site [PS00211] (140-154)
  IPR027417 P-loop containing nucleoside triphosphate hydrolase [G3DSA:3.40.50.300] (5-249)
  IPR027417 P-loop containing nucleoside triphosphate hydrolase [SSF52540] (5-244)

Organism: Rhodospirillum rubrum (strain ATCC 11170 / ATH 1.1.1 / DSM 467 / LMG 4362 / NCIMB 8255 / S1) (NCBI:txid269796)

Secondary structure (DSSP, 8-state):
-PPPSEEEEEEEEEETTEEEEEEEEEEE-TT-EEEEEE-TTSSHHHHHHHHTTSS--SEEEEEETTEEGGGS-HHHHHHTEEEE-TTTT--TTS-HHHHHHHHHHHTT--HHHHHHHHHHHHHHTT--HHHHTT--GGGS-HHHHHHHHHHHHHTT--SEEEEESTTTTS-HHHHHHHHHHHHHHHHHHT-EEEEE-S-HHHHHHH-SEEEEEETTEEEEEE-HHHHHHS-SSHHHHHHH-GGGHHHHHHHTSBGGGG-BSS---SS-EETTSBHHHHHHHHHHHT-SEEEEE-TTS-EEEEEEHHHHHTTS---S-----------------/-PPPSEEEEEEEEEETTEEEEEEEEEEE-TT-EEEEEE-TTSSHHHHHHHHTTSS--SEEEEEETTEEGGGS-HHHHHHTEEEE-TTTT--TTS-HHHHHTHHHHHTT--HHHHHHHHHHHHHHTT--HHHHTT--GGGS-HHHHHHHHHHHHHTT--SEEEEESTTTTS-HHHHHHHHHHHHHHHHHHT-EEEEE-S-HHHHHHH-SEEEEEETTEEEEEE-HHHHHHS-SSHHHHHHH-GGGHHHHHHHTSBGGGG-BSS---SS-EETTSBHHHHHHHHHHHT-SEEEEE-TTS-EEEEEEHHHHHTTS---S-----------------